Protein 8JSF (pdb70)

Radius of gyration: 21.88 Å; Cα contacts (8 Å, |Δi|>4): 1095; chains: 2; bounding box: 60×58×54 Å

Nearest PDB structures (foldseek):
  8jsf-assembly1_A  TM=1.004E+00  e=2.361E-53  Elizabethkingia anophelis
  8jsf-assembly1_B  TM=9.961E-01  e=5.898E-49  Elizabethkingia anophelis
  1wc1-assembly2_B  TM=8.364E-01  e=3.064E-11  Limnospira platensis
  1wc6-assembly2_B-2  TM=8.254E-01  e=4.984E-09  Limnospira platensis
  8hbe-assembly1_A  TM=7.198E-01  e=7.545E-10  Homo sapiens

InterPro domains:
  IPR029787 Nucleotide cyclase [G3DSA:3.30.70.1230] (92-293)
  IPR029787 Nucleotide cyclase [SSF55073] (91-258)

Structure (mmCIF, N/CA/C/O backbone):
data_8JSF
#
_entry.id   8JSF
#
_cell.length_a   164.483
_cell.length_b   164.483
_cell.length_c   164.483
_cell.angle_alpha   90.00
_cell.angle_beta   90.00
_cell.angle_gamma   90.00
#
_symmetry.space_group_name_H-M   'I 2 3'
#
loop_
_entity.id
_entity.type
_entity.pdbx_description
1 polymer 'cytidylate cyclase'
2 water water
#
loop_
_atom_site.group_PDB
_atom_site.id
_atom_site.type_symbol
_atom_site.label_atom_id
_atom_site.label_alt_id
_atom_site.label_comp_id
_atom_site.label_asym_id
_atom_site.label_entity_id
_atom_site.label_seq_id
_atom_site.pdbx_PDB_ins_code
_atom_site.Cartn_x
_atom_site.Cartn_y
_atom_site.Cartn_z
_atom_site.occupancy
_atom_site.B_iso_or_equiv
_atom_site.auth_seq_id
_atom_site.auth_comp_id
_atom_site.auth_asym_id
_atom_site.auth_atom_i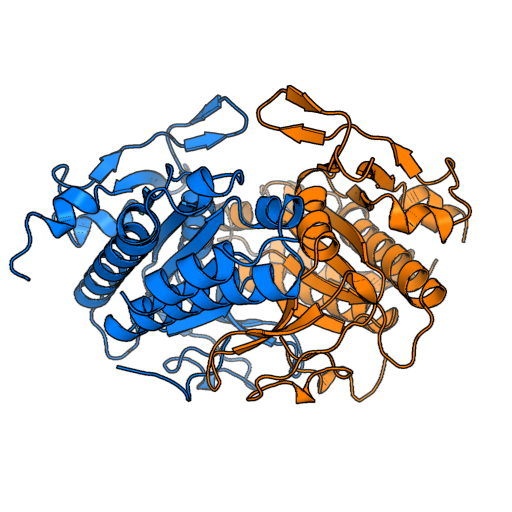d
_atom_site.pdbx_PDB_model_num
ATOM 1 N N . LYS A 1 8 ? 104.520 57.183 31.327 1.00 81.77 7 LYS A N 1
ATOM 2 C CA . LYS A 1 8 ? 104.876 55.819 31.698 1.00 82.40 7 LYS A CA 1
ATOM 3 C C . LYS A 1 8 ? 105.426 55.074 30.485 1.00 76.16 7 LYS A C 1
ATOM 4 O O . LYS A 1 8 ? 106.319 54.233 30.613 1.00 69.03 7 LYS A O 1
ATOM 10 N N . ASN A 1 9 ? 104.882 55.388 29.306 1.00 77.46 8 ASN A N 1
ATOM 11 C CA . ASN A 1 9 ? 105.302 5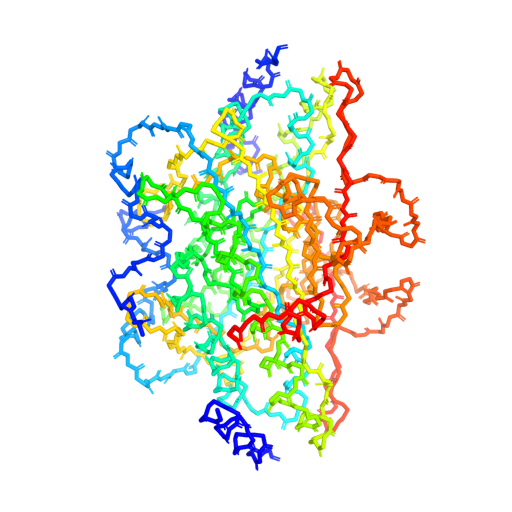4.700 28.088 1.00 75.93 8 ASN A CA 1
ATOM 12 C C . ASN A 1 9 ? 106.773 54.960 27.786 1.00 67.70 8 ASN A C 1
ATOM 13 O O . ASN A 1 9 ? 107.524 54.032 27.461 1.00 63.48 8 ASN A O 1
ATOM 18 N N . TYR A 1 10 ? 107.208 56.217 27.899 1.00 61.46 9 TYR A N 1
ATOM 19 C CA . TYR A 1 10 ? 108.622 56.515 27.699 1.00 60.67 9 TYR A CA 1
ATOM 20 C C . TYR A 1 10 ? 109.488 55.832 28.750 1.00 58.50 9 TYR A C 1
ATOM 21 O O . TYR A 1 10 ? 110.542 55.267 28.428 1.00 52.46 9 TYR A O 1
ATOM 30 N N . ALA A 1 11 ? 109.056 55.867 30.014 1.00 63.62 10 ALA A N 1
ATOM 31 C CA . ALA A 1 11 ? 109.817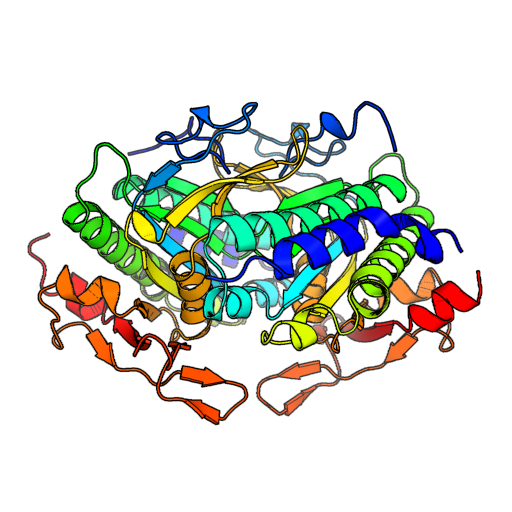 55.218 31.078 1.00 59.37 10 ALA A CA 1
ATOM 32 C C . ALA A 1 11 ? 109.889 53.712 30.867 1.00 61.62 10 ALA A C 1
ATOM 33 O O . ALA A 1 11 ? 110.941 53.097 31.086 1.00 56.56 10 ALA A O 1
ATOM 35 N N . ASP A 1 12 ? 108.777 53.100 30.449 1.00 63.17 11 ASP A N 1
ATOM 36 C CA . ASP A 1 12 ? 108.778 51.668 30.167 1.00 64.59 11 ASP A CA 1
ATOM 37 C C . ASP A 1 12 ? 109.722 51.336 29.021 1.00 60.76 11 ASP A C 1
ATOM 38 O O . ASP A 1 12 ? 110.487 50.363 29.096 1.00 66.77 11 ASP A O 1
ATOM 43 N N . ASP A 1 13 ? 109.670 52.127 27.945 1.00 57.39 12 ASP A N 1
ATOM 44 C CA . ASP A 1 13 ? 110.609 51.934 26.847 1.00 60.44 12 ASP A CA 1
ATOM 45 C C . ASP A 1 13 ? 112.046 52.009 27.343 1.00 54.97 12 ASP A C 1
ATOM 46 O O . ASP A 1 13 ? 112.879 51.172 26.981 1.00 54.73 12 ASP A O 1
ATOM 51 N N . ILE A 1 14 ? 112.346 52.994 28.194 1.00 50.58 13 ILE A N 1
ATOM 52 C CA . ILE A 1 14 ? 113.718 53.183 28.655 1.00 52.59 13 ILE A CA 1
ATOM 53 C C . ILE A 1 14 ? 114.163 52.016 29.530 1.00 53.73 13 ILE A C 1
ATOM 54 O O . ILE A 1 14 ? 115.295 51.535 29.412 1.00 50.80 13 ILE A O 1
ATOM 59 N N . ALA A 1 15 ? 113.284 51.531 30.411 1.00 55.36 14 ALA A N 1
ATOM 60 C CA . ALA A 1 15 ? 113.618 50.357 31.217 1.00 54.50 14 ALA A CA 1
ATOM 61 C C . ALA A 1 15 ? 113.910 49.148 30.333 1.00 57.37 14 ALA A C 1
ATOM 62 O O . ALA A 1 15 ? 114.914 48.440 30.525 1.00 59.17 14 ALA A O 1
ATOM 64 N N . HIS A 1 16 ? 113.043 48.903 29.346 1.00 51.70 15 HIS A N 1
ATOM 65 C CA . HIS A 1 16 ? 113.277 47.798 28.423 1.00 64.67 15 HIS A CA 1
ATOM 66 C C . HIS A 1 16 ? 114.614 47.948 27.703 1.00 65.70 15 HIS A C 1
ATOM 67 O O . HIS A 1 16 ? 115.370 46.976 27.578 1.00 65.25 15 HIS A O 1
ATOM 74 N N . TYR A 1 17 ? 114.921 49.156 27.219 1.00 62.01 16 TYR A N 1
ATOM 75 C CA . TYR A 1 17 ? 116.192 49.379 26.534 1.00 61.27 16 TYR A CA 1
ATOM 76 C C . TYR A 1 17 ? 117.364 49.128 27.472 1.00 60.79 16 TYR A C 1
ATOM 77 O O . TYR A 1 17 ? 118.373 48.534 27.074 1.00 61.92 16 TYR A O 1
ATOM 86 N N . LEU A 1 18 ? 117.245 49.569 28.726 1.00 55.95 17 LEU A N 1
ATOM 87 C CA . LEU A 1 18 ? 118.306 49.361 29.700 1.00 62.98 17 LEU A CA 1
ATOM 88 C C . LEU A 1 18 ? 118.500 47.888 30.019 1.00 73.41 17 LEU A C 1
ATOM 89 O O . LEU A 1 18 ? 119.573 47.505 30.500 1.00 69.85 17 LEU A O 1
ATOM 94 N N . LYS A 1 19 ? 117.495 47.054 29.756 1.00 71.64 18 LYS A N 1
ATOM 95 C CA . LYS A 1 19 ? 117.697 45.612 29.853 1.00 77.64 18 LYS A CA 1
ATOM 96 C C . LYS A 1 19 ? 118.483 45.032 28.677 1.00 85.56 18 LYS A C 1
ATOM 97 O O . LYS A 1 19 ? 118.754 43.826 28.674 1.00 88.79 18 LYS A O 1
ATOM 103 N N . GLN A 1 20 ? 118.853 45.841 27.686 1.00 91.48 19 GLN A N 1
ATOM 104 C CA . GLN A 1 20 ? 119.513 45.342 26.476 1.00 89.19 19 GLN A CA 1
ATOM 105 C C . GLN A 1 20 ? 121.009 45.662 26.497 1.00 93.97 19 GLN A C 1
ATOM 106 O O . GLN A 1 20 ? 121.543 46.330 25.614 1.00 103.29 19 GLN A O 1
ATOM 112 N N . GLY A 1 21 ? 121.691 45.170 27.526 1.00 74.05 20 GLY A N 1
ATOM 113 C CA . GLY A 1 21 ? 123.114 45.407 27.657 1.00 69.05 20 GLY A CA 1
ATOM 114 C C . GLY A 1 21 ? 123.939 44.595 26.673 1.00 70.02 20 GLY A C 1
ATOM 115 O O . GLY A 1 21 ? 123.468 43.654 26.033 1.00 79.51 20 GLY A O 1
ATOM 116 N N . LYS A 1 22 ? 125.206 44.987 26.546 1.00 64.64 21 LYS A N 1
ATOM 117 C CA . LYS A 1 22 ? 126.137 44.314 25.637 1.00 76.28 21 LYS A CA 1
ATOM 118 C C . LYS A 1 22 ? 126.374 42.866 26.058 1.00 81.76 21 LYS A C 1
ATOM 119 O O . LYS A 1 22 ? 126.865 42.599 27.156 1.00 76.23 21 LYS A O 1
ATOM 125 N N . ILE A 1 70 ? 98.998 66.968 22.446 1.00 80.33 69 ILE A N 1
ATOM 126 C CA . ILE A 1 70 ? 99.210 68.157 21.628 1.00 97.86 69 ILE A CA 1
ATOM 127 C C . ILE A 1 70 ? 100.557 68.079 20.913 1.00 90.14 69 ILE A C 1
ATOM 128 O O . ILE A 1 70 ? 101.602 68.329 21.514 1.00 84.03 69 ILE A O 1
ATOM 133 N N . THR A 1 71 ? 100.526 67.717 19.634 1.00 66.65 70 THR A N 1
ATOM 134 C CA . THR A 1 71 ? 101.720 67.572 18.817 1.00 57.62 70 THR A CA 1
ATOM 135 C C . THR A 1 71 ? 101.866 68.748 17.856 1.00 57.25 70 THR A C 1
ATOM 136 O O . THR A 1 71 ? 100.889 69.397 17.475 1.00 57.68 70 THR A O 1
ATOM 140 N N . LYS A 1 72 ? 103.114 69.004 17.454 1.00 49.75 71 LYS A N 1
ATOM 141 C CA . LYS A 1 72 ? 103.450 70.039 16.476 1.00 41.28 71 LYS A CA 1
ATOM 142 C C . LYS A 1 72 ? 104.404 69.448 15.429 1.00 41.94 71 LYS A C 1
ATOM 143 O O . LYS A 1 72 ? 105.518 69.930 15.228 1.00 38.88 71 LYS A O 1
ATOM 149 N N . TYR A 1 73 ? 103.942 68.414 14.718 1.00 40.88 72 TYR A N 1
ATOM 150 C CA . TYR A 1 73 ? 104.813 67.685 13.796 1.00 40.23 72 TY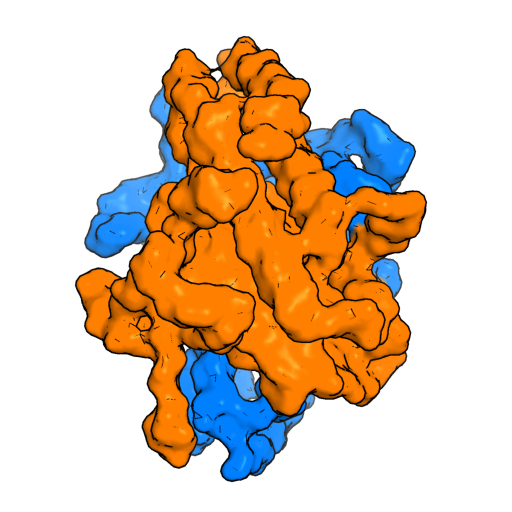R A CA 1
ATOM 151 C C . TYR A 1 73 ? 105.283 68.506 12.599 1.00 41.02 72 TYR A C 1
ATOM 152 O O . TYR A 1 73 ? 106.246 68.102 11.940 1.00 39.07 72 TYR A O 1
ATOM 161 N N . GLU A 1 74 ? 104.666 69.649 12.310 1.00 37.40 73 GLU A N 1
ATOM 162 C CA . GLU A 1 74 ? 105.046 70.423 11.136 1.00 38.33 73 GLU A CA 1
ATOM 163 C C . GLU A 1 74 ? 105.941 71.612 11.454 1.00 39.44 73 GLU A C 1
ATOM 164 O O . GLU A 1 74 ? 106.344 72.326 10.530 1.00 35.83 73 GLU A O 1
ATOM 170 N N . GLU A 1 75 ? 106.259 71.854 12.724 1.00 35.02 74 GLU A N 1
ATOM 171 C CA . GLU A 1 75 ? 107.142 72.961 13.074 1.00 35.80 74 GLU A CA 1
ATOM 172 C C . GLU A 1 75 ? 108.592 72.533 12.874 1.00 33.58 74 GLU A C 1
ATOM 173 O O . GLU A 1 75 ? 109.114 71.692 13.613 1.00 26.77 74 GLU A O 1
ATOM 179 N N . LYS A 1 76 ? 109.240 73.126 11.877 1.00 33.93 75 LYS A N 1
ATOM 180 C CA . LYS A 1 76 ? 110.649 72.891 11.626 1.00 30.12 75 LYS A CA 1
ATOM 181 C C . LYS A 1 76 ? 111.500 73.540 12.714 1.00 31.64 75 LYS A C 1
ATOM 182 O O . LYS A 1 76 ? 111.045 74.405 13.469 1.00 30.18 75 LYS A O 1
ATOM 188 N N . LEU A 1 77 ? 112.757 73.115 12.779 1.00 25.68 76 LEU A N 1
ATOM 189 C CA . LEU A 1 77 ? 113.731 73.718 13.672 1.00 27.05 76 LEU A CA 1
ATOM 190 C C . LEU A 1 77 ? 114.244 75.031 13.088 1.00 25.45 76 LEU A C 1
ATOM 191 O O . LEU A 1 77 ? 114.126 75.294 11.887 1.00 27.63 76 LEU A O 1
ATOM 196 N N . GLY A 1 78 ? 114.773 75.880 13.968 1.00 25.38 77 GLY A N 1
ATOM 197 C CA . GLY A 1 78 ? 115.375 77.133 13.537 1.00 21.75 77 GLY A CA 1
ATOM 198 C C . GLY A 1 78 ? 114.417 78.086 12.862 1.00 26.75 77 GLY A C 1
ATOM 199 O O . GLY A 1 78 ? 114.837 78.879 12.012 1.00 24.79 77 GLY A O 1
ATOM 200 N N . ALA A 1 79 ? 113.132 78.031 13.214 1.00 24.45 78 ALA A N 1
ATOM 201 C CA . ALA A 1 79 ? 112.140 78.824 12.501 1.00 29.11 78 ALA A CA 1
ATOM 202 C C . ALA A 1 79 ? 110.891 79.059 13.340 1.00 26.68 78 ALA A C 1
ATOM 203 O O . ALA A 1 79 ? 109.815 78.562 12.998 1.00 29.05 78 ALA A O 1
ATOM 205 N N . HIS A 1 80 ? 111.023 79.801 14.436 1.00 28.01 79 HIS A N 1
ATOM 206 C CA . HIS A 1 80 ? 109.873 80.152 15.256 1.00 31.36 79 HIS A CA 1
ATOM 207 C C . HIS A 1 80 ? 108.755 80.722 14.381 1.00 25.09 79 HIS A C 1
ATOM 208 O O . HIS A 1 80 ? 109.000 81.657 13.605 1.00 27.40 79 HIS A O 1
ATOM 215 N N . PRO A 1 81 ? 107.533 80.190 14.473 1.00 30.88 80 PRO A N 1
ATOM 216 C CA . PRO A 1 81 ? 106.468 80.611 13.540 1.00 34.36 80 PRO A CA 1
ATOM 217 C C . PRO A 1 81 ? 106.180 82.108 13.540 1.00 30.27 80 PRO A C 1
ATOM 218 O O . PRO A 1 81 ? 105.801 82.648 12.495 1.00 38.72 80 PRO A O 1
ATOM 222 N N . SER A 1 82 ? 106.347 82.802 14.670 1.00 33.37 81 SER A N 1
ATOM 223 C CA . SER A 1 82 ? 106.100 84.241 14.681 1.00 35.85 81 SER A CA 1
ATOM 224 C C . SER A 1 82 ? 107.133 85.014 13.874 1.00 33.94 81 SER A C 1
ATOM 225 O O . SER A 1 82 ? 106.891 86.175 13.535 1.00 36.84 81 SER A O 1
ATOM 228 N N . PHE A 1 83 ? 108.270 84.400 13.545 1.00 30.38 82 PHE A N 1
ATOM 229 C CA . PHE A 1 83 ? 109.363 85.124 12.916 1.00 31.68 82 PHE A CA 1
ATOM 230 C C . PHE A 1 83 ? 109.945 84.410 11.706 1.00 36.90 82 PHE A C 1
ATOM 231 O O . PHE A 1 83 ? 110.928 84.899 11.137 1.00 37.60 82 PHE A O 1
ATOM 239 N N . SER A 1 84 ? 109.368 83.276 11.293 1.00 37.17 83 SER A N 1
ATOM 240 C CA . SER A 1 84 ? 109.922 82.524 10.170 1.00 40.42 83 SER A CA 1
ATOM 241 C C . SER A 1 84 ? 109.931 83.355 8.896 1.00 42.48 83 SER A C 1
ATOM 242 O O . SER A 1 84 ? 110.752 83.114 8.004 1.00 45.44 83 SER A O 1
ATOM 245 N N . HIS A 1 85 ? 109.035 84.342 8.799 1.00 40.43 84 HIS A N 1
ATOM 246 C CA . HIS A 1 85 ? 108.981 85.216 7.632 1.00 40.49 84 HIS A CA 1
ATOM 247 C C . HIS A 1 85 ? 110.270 86.003 7.425 1.00 47.15 84 HIS A C 1
ATOM 248 O O . HIS A 1 85 ? 110.479 86.553 6.337 1.00 46.29 84 HIS A O 1
ATOM 255 N N . LEU A 1 86 ? 111.134 86.090 8.439 1.00 44.23 85 LEU A N 1
ATOM 256 C CA . LEU A 1 86 ? 112.367 86.845 8.271 1.00 43.62 85 LEU A CA 1
ATOM 257 C C . LEU A 1 86 ? 113.376 86.117 7.396 1.00 45.45 85 LEU A C 1
ATOM 258 O O . LEU A 1 86 ? 114.316 86.749 6.902 1.00 48.67 85 LEU A O 1
ATOM 263 N N . LYS A 1 87 ? 113.192 84.818 7.175 1.00 43.38 86 LYS A N 1
ATOM 264 C CA . LYS A 1 87 ? 114.106 84.064 6.330 1.00 47.11 86 LYS A CA 1
ATOM 265 C C . LYS A 1 87 ? 114.006 84.537 4.882 1.00 53.33 86 LYS A C 1
ATOM 266 O O . LYS A 1 87 ? 112.940 84.945 4.410 1.00 50.86 86 LYS A O 1
ATOM 272 N N . ASN A 1 88 ? 115.148 84.506 4.190 1.00 60.22 87 ASN A N 1
ATOM 273 C CA . ASN A 1 88 ? 115.301 84.961 2.809 1.00 59.65 87 ASN A CA 1
ATOM 274 C C . ASN A 1 88 ? 115.092 86.462 2.665 1.00 63.01 87 ASN A C 1
ATOM 275 O O . ASN A 1 88 ? 114.893 86.964 1.553 1.00 68.79 87 ASN A O 1
ATOM 280 N N . THR A 1 89 ? 115.113 87.190 3.778 1.00 56.04 88 THR A N 1
ATOM 281 C CA . THR A 1 89 ? 115.042 88.642 3.796 1.00 58.24 88 THR A CA 1
ATOM 282 C C . THR A 1 89 ? 116.176 89.160 4.668 1.00 55.77 88 THR A C 1
ATOM 283 O O . THR A 1 89 ? 116.853 88.398 5.363 1.00 49.41 88 THR A O 1
ATOM 287 N N . ASN A 1 90 ? 116.383 90.475 4.629 1.00 55.92 89 ASN A N 1
ATOM 288 C CA . ASN A 1 90 ? 117.347 91.133 5.501 1.00 55.99 89 ASN A CA 1
ATOM 289 C C . ASN A 1 90 ? 116.674 91.863 6.661 1.00 50.68 89 ASN A C 1
ATOM 290 O O . ASN A 1 90 ? 117.232 92.829 7.194 1.00 54.78 89 ASN A O 1
ATOM 295 N N . ASP A 1 91 ? 115.492 91.412 7.075 1.00 46.45 90 ASP A N 1
ATOM 296 C CA . ASP A 1 91 ? 114.710 92.096 8.095 1.00 43.50 90 ASP A CA 1
ATOM 297 C C . ASP A 1 91 ? 114.965 91.498 9.473 1.00 42.29 90 ASP A C 1
ATOM 298 O O . ASP A 1 91 ? 115.499 90.397 9.622 1.00 39.12 90 ASP A O 1
ATOM 303 N N . SER A 1 92 ? 114.540 92.243 10.489 1.00 33.53 91 SER A N 1
ATOM 304 C CA . SER A 1 92 ? 114.738 91.861 11.876 1.00 33.40 91 SER A CA 1
ATOM 305 C C . SER A 1 92 ? 113.687 92.567 12.719 1.00 38.65 91 SER A C 1
ATOM 306 O O . SER A 1 92 ? 113.170 93.617 12.331 1.00 41.26 91 SER A O 1
ATOM 309 N N . GLU A 1 93 ? 113.377 91.977 13.874 1.00 39.09 92 GLU A N 1
ATOM 310 C CA . GLU A 1 93 ? 112.318 92.472 14.743 1.00 39.32 92 GLU A CA 1
ATOM 311 C C . GLU A 1 93 ? 112.719 92.320 16.202 1.00 38.73 92 GLU A C 1
ATOM 312 O O . GLU A 1 93 ? 113.332 91.317 16.580 1.00 35.34 92 GLU A O 1
ATOM 318 N N . TYR A 1 94 ? 112.360 93.311 17.017 1.00 33.32 93 TYR A N 1
ATOM 319 C CA . TYR A 1 94 ? 112.529 93.232 18.461 1.00 34.80 93 TYR A CA 1
ATOM 320 C C . TYR A 1 94 ? 111.243 92.708 19.092 1.00 40.93 93 TYR A C 1
ATOM 321 O O . TYR A 1 94 ? 110.162 93.255 18.856 1.00 40.44 93 TYR A O 1
ATOM 330 N N . HIS A 1 95 ? 111.363 91.653 19.896 1.00 38.67 94 HIS A N 1
ATOM 331 C CA . HIS A 1 95 ? 110.189 91.008 20.471 1.00 40.21 94 HIS A CA 1
ATOM 332 C C . HIS A 1 95 ? 110.611 90.131 21.640 1.00 40.61 94 HIS A C 1
ATOM 333 O O . HIS A 1 95 ? 111.548 89.340 21.508 1.00 38.47 94 HIS A O 1
ATOM 340 N N . TYR A 1 96 ? 109.887 90.237 22.754 1.00 41.47 95 TYR A N 1
ATOM 341 C CA . TYR A 1 96 ? 110.206 89.481 23.959 1.00 41.81 95 TYR A CA 1
ATOM 342 C C . TYR A 1 96 ? 110.213 87.984 23.667 1.00 40.75 95 TYR A C 1
ATOM 343 O O . TYR A 1 96 ? 109.587 87.508 22.716 1.00 37.32 95 TYR A O 1
ATOM 352 N N . ILE A 1 97 ? 110.891 87.230 24.533 1.00 34.59 96 ILE A N 1
ATOM 353 C CA . ILE A 1 97 ? 110.799 85.774 24.487 1.00 33.08 96 ILE A CA 1
ATOM 354 C C . ILE A 1 97 ? 111.309 85.212 25.803 1.00 33.70 96 ILE A C 1
ATOM 355 O O . ILE A 1 97 ? 112.103 85.848 26.506 1.00 36.63 96 ILE A O 1
ATOM 360 N N . VAL A 1 98 ? 110.837 84.018 26.145 1.00 32.72 97 VAL A N 1
ATOM 361 C CA . VAL A 1 98 ? 111.413 83.213 27.210 1.00 35.88 97 VAL A CA 1
ATOM 362 C C . VAL A 1 98 ? 112.312 82.175 26.552 1.00 36.31 97 VAL A C 1
ATOM 363 O O . VAL A 1 98 ? 111.849 81.378 25.731 1.00 32.51 97 VAL A O 1
ATOM 367 N N . SER A 1 99 ? 113.590 82.181 26.909 1.00 31.43 98 SER A N 1
ATOM 368 C CA . SER A 1 99 ? 114.558 81.233 26.378 1.00 30.26 98 SER A CA 1
ATOM 369 C C . SER A 1 99 ? 114.810 80.141 27.407 1.00 32.08 98 SER A C 1
ATOM 370 O O . SER A 1 99 ? 115.052 80.436 28.586 1.00 34.31 98 SER A O 1
ATOM 373 N N . MET A 1 100 ? 114.744 78.884 26.963 1.00 31.22 99 MET A N 1
ATOM 374 C CA . MET A 1 100 ? 114.980 77.732 27.820 1.00 35.19 99 MET A CA 1
ATOM 375 C C . MET A 1 100 ? 116.016 76.827 27.172 1.00 33.88 99 MET A C 1
ATOM 376 O O . MET A 1 100 ? 115.859 76.421 26.016 1.00 34.34 99 MET A O 1
ATOM 381 N N . PHE A 1 101 ? 117.060 76.500 27.922 1.00 28.05 100 PHE A N 1
ATOM 382 C CA . PHE A 1 101 ? 118.063 75.533 27.499 1.00 31.49 100 PHE A CA 1
ATOM 383 C C . PHE A 1 101 ? 117.961 74.312 28.400 1.00 36.06 100 PHE A C 1
ATOM 384 O O . PHE A 1 101 ? 118.008 74.440 29.629 1.00 34.60 100 PHE A O 1
ATOM 392 N N . VAL A 1 102 ? 117.801 73.139 27.792 1.00 30.80 101 VAL A N 1
ATOM 393 C CA . VAL A 1 102 ? 117.689 71.871 28.502 1.00 35.52 101 VAL A CA 1
ATOM 394 C C . VAL A 1 102 ? 118.914 71.035 28.166 1.00 37.91 101 VAL A C 1
ATOM 395 O O . VAL A 1 102 ? 119.196 70.792 26.987 1.00 36.27 101 VAL A O 1
ATOM 399 N N . ASP A 1 103 ? 119.633 70.594 29.194 1.00 35.70 102 ASP A N 1
ATOM 400 C CA . ASP A 1 103 ? 120.827 69.774 29.049 1.00 39.41 102 ASP A CA 1
ATOM 401 C C . ASP A 1 103 ? 120.577 68.434 29.726 1.00 39.92 102 ASP A C 1
ATOM 402 O O . ASP A 1 103 ? 120.091 68.392 30.863 1.00 43.31 102 ASP A O 1
ATOM 407 N N . VAL A 1 104 ? 120.922 67.352 29.035 1.00 38.38 103 VAL A N 1
ATOM 408 C CA . VAL A 1 104 ? 120.840 65.998 29.572 1.00 40.69 103 VAL A CA 1
ATOM 409 C C . VAL A 1 104 ? 122.256 65.544 29.898 1.00 45.67 103 VAL A C 1
ATOM 410 O O . VAL A 1 104 ? 123.094 65.402 29.000 1.00 47.51 103 VAL A O 1
ATOM 414 N N . ARG A 1 105 ? 122.519 65.316 31.183 1.00 42.10 104 ARG A N 1
ATOM 415 C CA . ARG A 1 105 ? 123.841 65.015 31.702 1.00 42.56 104 ARG A CA 1
ATOM 416 C C . ARG A 1 105 ? 123.978 63.528 32.005 1.00 41.34 104 ARG A C 1
ATOM 417 O O . ARG A 1 105 ? 123.024 62.883 32.469 1.00 40.61 104 ARG A O 1
ATOM 425 N N . ASN A 1 106 ? 125.185 63.008 31.742 1.00 38.55 105 ASN A N 1
ATOM 426 C CA . ASN A 1 106 ? 125.688 61.649 31.999 1.00 41.87 105 ASN A CA 1
ATOM 427 C C . ASN A 1 106 ? 125.291 60.622 30.947 1.00 38.85 105 ASN A C 1
ATOM 428 O O . ASN A 1 106 ? 125.532 59.429 31.163 1.00 37.54 105 ASN A O 1
ATOM 433 N N . SER A 1 107 ? 124.725 61.030 29.811 1.00 33.10 106 SER A N 1
ATOM 434 C CA . SER A 1 107 ? 124.324 60.039 28.818 1.00 39.98 106 SER A CA 1
ATOM 435 C C . SER A 1 107 ? 125.529 59.387 28.150 1.00 39.51 106 SER A C 1
ATOM 436 O O . SER A 1 107 ? 125.433 58.242 27.692 1.00 39.03 106 SER A O 1
ATOM 439 N N . THR A 1 108 ? 126.667 60.087 28.091 1.00 34.38 107 THR A N 1
ATOM 440 C CA . THR A 1 108 ? 127.865 59.496 27.498 1.00 35.08 107 THR A CA 1
ATOM 441 C C . THR A 1 108 ? 128.334 58.273 28.278 1.00 30.15 107 THR A C 1
ATOM 442 O O . THR A 1 108 ? 128.875 57.324 27.689 1.00 37.07 107 THR A O 1
ATOM 446 N N . GLY A 1 109 ? 128.108 58.254 29.592 1.00 32.52 108 GLY A N 1
ATOM 447 C CA . GLY A 1 109 ? 128.437 57.068 30.366 1.00 29.21 108 GLY A CA 1
ATOM 448 C C . GLY A 1 109 ? 127.707 55.828 29.897 1.00 39.04 108 GLY A C 1
ATOM 449 O O . GLY A 1 109 ? 128.181 54.707 30.132 1.00 33.52 108 GLY A O 1
ATOM 450 N N . LEU A 1 110 ? 126.580 56.005 29.197 1.00 37.14 109 LEU A N 1
ATOM 451 C CA . LEU A 1 110 ? 125.852 54.858 28.669 1.00 37.72 109 LEU A CA 1
ATOM 452 C C . LEU A 1 110 ? 126.724 54.007 27.763 1.00 34.18 109 LEU A C 1
ATOM 453 O O . LEU A 1 110 ? 126.502 52.797 27.653 1.00 32.76 109 LEU A O 1
ATOM 458 N N . PHE A 1 111 ? 127.733 54.605 27.123 1.00 32.71 110 PHE A N 1
ATOM 459 C CA . PHE A 1 111 ? 128.548 53.807 26.217 1.00 31.43 110 PHE A CA 1
ATOM 460 C C . PHE A 1 111 ? 129.403 52.776 26.940 1.00 36.69 110 PHE A C 1
ATOM 461 O O . PHE A 1 111 ? 129.920 51.865 26.285 1.00 36.77 110 PHE A O 1
ATOM 469 N N . LYS A 1 112 ? 129.562 52.883 28.264 1.00 34.25 111 LYS A N 1
ATOM 470 C CA . LYS A 1 112 ? 130.385 51.900 28.962 1.00 41.59 111 LYS A CA 1
ATOM 471 C C . LYS A 1 112 ? 129.706 50.537 29.015 1.00 48.65 111 LYS A C 1
ATOM 472 O O . LYS A 1 112 ? 130.389 49.507 29.024 1.00 48.60 111 LYS A O 1
ATOM 478 N N . LYS A 1 113 ? 128.373 50.505 29.011 1.00 43.27 112 LYS A N 1
ATOM 479 C CA . LYS A 1 113 ? 127.635 49.259 29.128 1.00 41.11 112 LYS A CA 1
ATOM 480 C C . LYS A 1 113 ? 126.684 48.973 27.973 1.00 50.65 112 LYS A C 1
ATOM 481 O O . LYS A 1 113 ? 126.118 47.874 27.930 1.00 55.93 112 LYS A O 1
ATOM 487 N N . PHE A 1 114 ? 126.480 49.907 27.044 1.00 47.08 113 PHE A N 1
ATOM 488 C CA . PHE A 1 114 ? 125.475 49.731 26.006 1.00 40.20 113 PHE A CA 1
ATOM 489 C C . PHE A 1 114 ? 126.049 50.046 24.633 1.00 43.47 113 PHE A C 1
ATOM 490 O O . PHE A 1 114 ? 126.916 50.912 24.477 1.00 40.97 113 PHE A O 1
ATOM 498 N N . ASP A 1 115 ? 125.529 49.343 23.635 1.00 44.02 114 ASP A N 1
ATOM 499 C CA . ASP A 1 115 ? 125.912 49.547 22.253 1.00 44.69 114 ASP A CA 1
ATOM 500 C C . ASP A 1 115 ? 125.225 50.787 21.690 1.00 39.49 114 ASP A C 1
ATOM 501 O O . ASP A 1 115 ? 124.188 51.220 22.201 1.00 38.68 114 ASP A O 1
ATOM 506 N N . PRO A 1 116 ? 125.797 51.383 20.638 1.00 36.44 115 PRO A N 1
ATOM 507 C CA . PRO A 1 116 ? 125.222 52.624 20.086 1.00 37.07 115 PRO A CA 1
ATOM 508 C C . PRO A 1 116 ? 123.721 52.595 19.831 1.00 35.77 115 PRO A C 1
ATOM 509 O O . PRO A 1 116 ? 123.064 53.608 20.079 1.00 31.11 115 PRO A O 1
ATOM 513 N N . ASP A 1 117 ? 123.151 51.483 19.355 1.00 34.86 116 ASP A N 1
ATOM 514 C CA . ASP A 1 117 ? 121.718 51.480 19.056 1.00 34.20 116 ASP A CA 1
ATOM 515 C C . ASP A 1 117 ? 120.878 51.610 20.324 1.00 33.17 116 ASP A C 1
ATOM 516 O O . ASP A 1 117 ? 119.866 52.323 20.338 1.00 37.15 116 ASP A O 1
ATOM 521 N N . VAL A 1 118 ? 121.302 50.968 21.411 1.00 33.93 117 VAL A N 1
ATOM 522 C CA . VAL A 1 118 ? 120.560 51.081 22.662 1.00 35.27 117 VAL A CA 1
ATOM 523 C C . VAL A 1 118 ? 120.706 52.482 23.240 1.00 33.49 117 VAL A C 1
ATOM 524 O O . VAL A 1 118 ? 119.740 53.060 23.759 1.00 33.93 117 VAL A O 1
ATOM 528 N N . VAL A 1 119 ? 121.914 53.050 23.160 1.00 34.20 118 VAL A N 1
ATOM 529 C CA . VAL A 1 119 ? 122.128 54.423 23.615 1.00 31.63 118 VAL A CA 1
ATOM 530 C C . VAL A 1 119 ? 121.247 55.381 22.829 1.00 33.09 118 VAL A C 1
ATOM 531 O O . VAL A 1 119 ? 120.630 56.293 23.396 1.00 31.45 118 VAL A O 1
ATOM 535 N N . ALA A 1 120 ? 121.176 55.186 21.510 1.00 30.84 119 ALA A N 1
ATOM 536 C CA . ALA A 1 120 ? 120.315 56.013 20.674 1.00 31.98 119 ALA A CA 1
ATOM 537 C C . ALA A 1 120 ? 118.863 55.892 21.104 1.00 35.33 119 ALA A C 1
ATOM 538 O O . ALA A 1 120 ? 118.169 56.899 21.255 1.00 33.67 119 ALA A O 1
ATOM 540 N N . ASN A 1 121 ? 118.389 54.664 21.338 1.00 31.72 120 ASN A N 1
ATOM 541 C CA . ASN A 1 121 ? 116.994 54.499 21.741 1.00 37.99 120 ASN A CA 1
ATOM 542 C C . ASN A 1 121 ? 116.711 55.196 23.066 1.00 36.89 120 ASN A C 1
ATOM 543 O O . ASN A 1 121 ? 115.714 55.919 23.191 1.00 38.11 120 ASN A O 1
ATOM 548 N N . ILE A 1 122 ? 117.601 55.038 24.049 1.00 37.05 121 ILE A N 1
ATOM 549 C CA . ILE A 1 122 ? 117.393 55.673 25.352 1.00 37.26 121 ILE A CA 1
ATOM 550 C C . ILE A 1 122 ? 117.385 57.194 25.219 1.00 37.09 121 ILE A C 1
ATOM 551 O O . ILE A 1 122 ? 116.469 57.880 25.702 1.00 37.19 121 ILE A O 1
ATOM 556 N N . CYS A 1 123 ? 118.410 57.747 24.565 1.00 34.30 122 CYS A N 1
ATOM 557 C CA . CYS A 1 123 ? 118.549 59.197 24.514 1.00 35.83 122 CYS A CA 1
ATOM 558 C C . CYS A 1 123 ? 117.455 59.833 23.671 1.00 35.34 122 CYS A C 1
ATOM 559 O O . CYS A 1 123 ? 116.898 60.871 24.047 1.00 36.59 122 CYS A O 1
ATOM 562 N N . ARG A 1 124 ? 117.120 59.227 22.535 1.00 34.62 123 ARG A N 1
ATOM 563 C CA . ARG A 1 124 ? 116.056 59.784 21.719 1.00 42.04 123 ARG A CA 1
ATOM 564 C C . ARG A 1 124 ? 114.696 59.612 22.389 1.00 36.01 123 ARG A C 1
ATOM 565 O O . ARG A 1 124 ? 113.809 60.444 22.182 1.00 34.83 123 ARG A O 1
ATOM 573 N N . THR A 1 125 ? 114.522 58.595 23.243 1.00 35.44 124 THR A N 1
ATOM 574 C CA . THR A 1 125 ? 113.281 58.504 24.007 1.00 37.23 124 THR A CA 1
ATOM 575 C C . THR A 1 125 ? 113.177 59.638 25.022 1.00 36.32 124 THR A C 1
ATOM 576 O O . THR A 1 125 ? 112.130 60.289 25.143 1.00 39.45 124 THR A O 1
ATOM 580 N N . ILE A 1 126 ? 114.257 59.888 25.765 1.00 36.25 125 ILE A N 1
ATOM 581 C CA . ILE A 1 126 ? 114.256 61.021 26.692 1.00 36.98 125 ILE A CA 1
ATOM 582 C C . ILE A 1 126 ? 113.981 62.320 25.944 1.00 35.83 125 ILE A C 1
ATOM 583 O O . ILE A 1 126 ? 113.205 63.174 26.401 1.00 37.76 125 ILE A O 1
ATOM 588 N N . GLN A 1 127 ? 114.602 62.483 24.776 1.00 33.50 126 GLN A N 1
ATOM 589 C CA . GLN A 1 127 ? 114.415 63.707 24.009 1.00 35.65 126 GLN A CA 1
ATOM 590 C C . GLN A 1 127 ? 112.980 63.839 23.511 1.00 32.46 126 GLN A C 1
ATOM 591 O O . GLN A 1 127 ? 112.425 64.941 23.506 1.00 32.68 126 GLN A O 1
ATOM 597 N N . LEU A 1 128 ? 112.362 62.735 23.081 1.00 35.82 127 LEU A N 1
ATOM 598 C CA . LEU A 1 128 ? 110.960 62.790 22.674 1.00 39.45 127 LEU A CA 1
ATOM 599 C C . LEU A 1 128 ? 110.070 63.185 23.845 1.00 39.41 127 LEU A C 1
ATOM 600 O O . LEU A 1 128 ? 109.126 63.969 23.684 1.00 36.72 127 LEU A O 1
ATOM 605 N N . ALA A 1 129 ? 110.337 62.626 25.027 1.00 40.22 128 ALA A N 1
ATOM 606 C CA . ALA A 1 129 ? 109.574 63.019 26.206 1.00 39.68 128 ALA A CA 1
ATOM 607 C C . ALA A 1 129 ? 109.694 64.517 26.448 1.00 37.51 128 ALA A C 1
ATOM 608 O O . ALA A 1 129 ? 108.694 65.198 26.721 1.00 35.95 128 ALA A O 1
ATOM 610 N N . THR A 1 130 ? 110.906 65.055 26.287 1.00 35.70 129 THR A N 1
ATOM 611 C CA . THR A 1 130 ? 111.130 66.482 26.501 1.00 37.02 129 THR A CA 1
ATOM 612 C C . THR A 1 130 ? 110.404 67.324 25.455 1.00 36.90 129 THR A C 1
ATOM 613 O O . THR A 1 130 ? 109.786 68.347 25.783 1.00 35.81 129 THR A O 1
ATOM 617 N N . ILE A 1 131 ? 110.470 66.900 24.192 1.00 35.24 130 ILE A N 1
ATOM 618 C CA . ILE A 1 131 ? 109.809 67.619 23.105 1.00 38.89 130 ILE A CA 1
ATOM 619 C C . ILE A 1 131 ? 108.302 67.656 23.328 1.00 38.94 130 ILE A C 1
ATOM 620 O O . ILE A 1 131 ? 107.653 68.698 23.165 1.00 32.62 130 ILE A O 1
ATOM 625 N N . HIS A 1 132 ? 107.720 66.513 23.689 1.00 35.30 131 HIS A N 1
ATOM 626 C CA . HIS A 1 132 ? 106.280 66.470 23.908 1.00 37.74 131 HIS A CA 1
ATOM 627 C C . HIS A 1 132 ? 105.877 67.294 25.124 1.00 41.12 131 HIS A C 1
ATOM 628 O O . HIS A 1 132 ? 104.827 67.947 25.112 1.00 35.59 131 HIS A O 1
ATOM 635 N N . THR A 1 133 ? 106.696 67.286 26.181 1.00 37.78 132 THR A N 1
ATOM 636 C CA . THR A 1 133 ? 106.423 68.163 27.315 1.00 36.03 132 THR A CA 1
ATOM 637 C C . THR A 1 133 ? 106.386 69.620 26.874 1.00 40.75 132 THR A C 1
ATOM 638 O O . THR A 1 133 ? 105.454 70.360 27.211 1.00 41.01 132 THR A O 1
ATOM 642 N N . CYS A 1 134 ? 107.393 70.047 26.101 1.00 40.67 133 CYS A N 1
ATOM 643 C CA . CYS A 1 134 ? 107.434 71.434 25.640 1.00 33.83 133 CYS A CA 1
ATOM 644 C C . CYS A 1 134 ? 106.227 71.764 24.772 1.00 40.89 133 CYS A C 1
ATOM 645 O O . CYS A 1 134 ? 105.621 72.833 24.917 1.00 41.35 133 CYS A O 1
ATOM 648 N N . TRP A 1 135 ? 105.866 70.855 23.864 1.00 38.31 134 TRP A N 1
ATOM 649 C CA . TRP A 1 135 ? 104.706 71.066 23.002 1.00 41.66 134 TRP A CA 1
ATOM 650 C C . TRP A 1 135 ? 103.427 71.198 23.815 1.00 44.44 134 TRP A C 1
ATOM 651 O O . TRP A 1 135 ? 102.567 72.030 23.504 1.00 43.47 134 TRP A O 1
ATOM 662 N N . TYR A 1 136 ? 103.281 70.375 24.855 1.00 43.08 135 TYR A N 1
ATOM 663 C CA . TYR A 1 136 ? 102.084 70.425 25.685 1.00 50.70 135 TYR A CA 1
ATOM 664 C C . TYR A 1 136 ? 101.858 71.826 26.239 1.00 55.13 135 TYR A C 1
ATOM 665 O O . TYR A 1 136 ? 100.715 72.286 26.342 1.00 52.70 135 TYR A O 1
ATOM 674 N N . PHE A 1 137 ? 102.936 72.520 26.602 1.00 45.07 136 PHE A N 1
ATOM 675 C CA . PHE A 1 137 ? 102.856 73.871 27.140 1.00 42.38 136 PHE A CA 1
ATOM 676 C C . PHE A 1 137 ? 103.194 74.939 26.107 1.00 48.05 136 PHE A C 1
ATOM 677 O O . PHE A 1 137 ? 103.720 75.998 26.463 1.00 47.80 136 PHE A O 1
ATOM 685 N N . ASP A 1 138 ? 102.895 74.678 24.832 1.00 41.77 137 ASP A N 1
ATOM 686 C CA . ASP A 1 138 ? 102.987 75.676 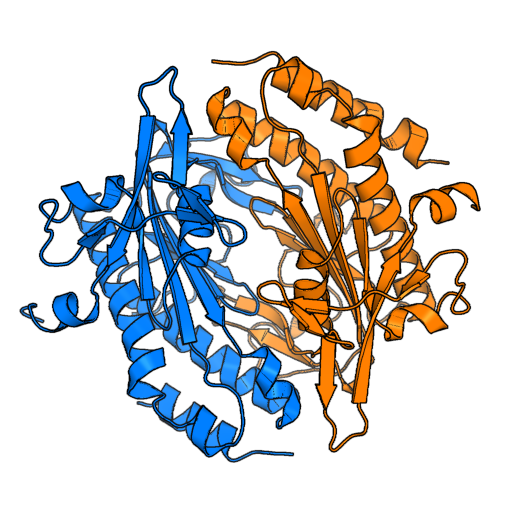23.762 1.00 45.47 137 ASP A CA 1
ATOM 687 C C . ASP A 1 138 ? 104.400 76.221 23.585 1.00 42.21 137 ASP A C 1
ATOM 688 O O . ASP A 1 138 ? 104.585 77.388 23.232 1.00 40.42 137 ASP A O 1
ATOM 693 N N . GLY A 1 139 ? 105.409 75.388 23.807 1.00 37.18 138 GLY A N 1
ATOM 694 C CA . GLY A 1 139 ? 106.774 75.776 23.523 1.00 36.41 138 GLY A CA 1
ATOM 695 C C . GLY A 1 139 ? 107.143 75.464 22.085 1.00 37.44 138 GLY A C 1
ATOM 696 O O . GLY A 1 139 ? 106.665 74.496 21.499 1.00 41.11 138 GLY A O 1
ATOM 697 N N . TYR A 1 140 ? 107.995 76.308 21.510 1.00 36.20 139 TYR A N 1
ATOM 698 C CA . TYR A 1 140 ? 108.549 76.064 20.187 1.00 31.40 139 TYR A CA 1
ATOM 699 C C . TYR A 1 140 ? 109.954 75.497 20.342 1.00 34.44 139 TYR A C 1
ATOM 700 O O . TYR A 1 140 ? 110.837 76.160 20.900 1.00 30.69 139 TYR A O 1
ATOM 709 N N . VAL A 1 141 ? 110.164 74.284 19.835 1.00 29.29 140 VAL A N 1
ATOM 710 C CA . VAL A 1 141 ? 111.478 73.647 19.869 1.00 27.16 140 VAL A CA 1
ATOM 711 C C . VAL A 1 141 ? 112.319 74.239 18.742 1.00 29.88 140 VAL A C 1
ATOM 712 O O . VAL A 1 141 ? 112.060 73.993 17.562 1.00 25.51 140 VAL A O 1
ATOM 716 N N . HIS A 1 142 ? 113.325 75.029 19.106 1.00 23.62 141 HIS A N 1
ATOM 717 C CA . HIS A 1 142 ? 114.145 75.750 18.146 1.00 25.03 141 HIS A CA 1
ATOM 718 C C . HIS A 1 142 ? 115.314 74.915 17.638 1.00 25.77 141 HIS A C 1
ATOM 719 O O . HIS A 1 142 ? 115.653 74.976 16.450 1.00 21.37 141 HIS A O 1
ATOM 726 N N . ARG A 1 143 ? 115.928 74.120 18.511 1.00 21.97 142 ARG A N 1
ATOM 727 C CA . ARG A 1 143 ? 117.156 73.429 18.164 1.00 25.49 142 ARG A CA 1
ATOM 728 C C . ARG A 1 143 ? 117.248 72.132 18.954 1.00 29.48 142 ARG A C 1
ATOM 729 O O . ARG A 1 143 ? 116.895 72.089 20.135 1.00 27.71 142 ARG A O 1
ATOM 737 N N . LEU A 1 144 ? 117.738 71.085 18.301 1.00 22.66 143 LEU A N 1
ATOM 738 C CA . LEU A 1 144 ? 118.038 69.823 18.958 1.00 31.49 143 LEU A CA 1
ATOM 739 C C . LEU A 1 144 ? 119.546 69.726 19.153 1.00 32.27 143 LEU A C 1
ATOM 740 O O . LEU A 1 144 ? 120.306 69.795 18.182 1.00 36.13 143 LEU A O 1
ATOM 745 N N . GLN A 1 145 ? 119.974 69.597 20.402 1.00 35.10 144 GLN A N 1
ATOM 746 C CA . GLN A 1 145 ? 121.329 69.154 20.687 1.00 43.07 144 GLN A CA 1
ATOM 747 C C . GLN A 1 145 ? 121.368 67.630 20.747 1.00 48.87 144 GLN A C 1
ATOM 748 O O . GLN A 1 145 ? 120.339 66.950 20.768 1.00 49.72 144 GLN A O 1
ATOM 754 N N . GLY A 1 146 ? 122.578 67.085 20.793 1.00 46.46 145 GLY A N 1
ATOM 755 C CA . GLY A 1 146 ? 122.702 65.672 21.094 1.00 59.06 145 GLY A CA 1
ATOM 756 C C . GLY A 1 146 ? 122.245 65.368 22.506 1.00 72.57 145 GLY A C 1
ATOM 757 O O . GLY A 1 146 ? 121.566 64.367 22.752 1.00 76.10 145 GLY A O 1
ATOM 758 N N . ASP A 1 147 ? 122.590 66.243 23.445 1.00 77.11 146 ASP A N 1
ATOM 759 C CA . ASP A 1 147 ? 122.279 66.079 24.859 1.00 70.07 146 ASP A CA 1
ATOM 760 C C . ASP A 1 147 ? 121.354 67.176 25.385 1.00 77.46 146 ASP A C 1
ATOM 761 O O . ASP A 1 147 ? 121.502 67.625 26.523 1.00 73.65 146 ASP A O 1
ATOM 766 N N . GLY A 1 148 ? 120.400 67.632 24.582 1.00 57.70 147 GLY A N 1
ATOM 767 C CA . GLY A 1 148 ? 119.438 68.592 25.082 1.00 47.17 147 GLY A CA 1
ATOM 768 C C . GLY A 1 148 ? 118.686 69.305 23.975 1.00 40.50 147 GLY A C 1
ATOM 769 O O . GLY A 1 148 ? 118.735 68.922 22.808 1.00 36.05 147 GLY A O 1
ATOM 770 N N . LEU A 1 149 ? 117.968 70.348 24.392 1.00 38.78 148 LEU A N 1
ATOM 771 C CA . LEU A 1 149 ? 117.115 71.146 23.520 1.00 34.95 148 LEU A CA 1
ATOM 772 C C . LEU A 1 149 ? 117.291 72.628 23.807 1.00 34.16 148 LEU A C 1
ATOM 773 O O . LEU A 1 149 ? 117.674 73.036 24.907 1.00 30.04 148 LEU A O 1
ATOM 778 N N . MET A 1 150 ? 116.971 73.434 22.801 1.00 29.38 149 MET A N 1
ATOM 779 C CA . MET A 1 150 ? 116.777 74.866 22.963 1.00 25.49 149 MET A CA 1
ATOM 780 C C . MET A 1 150 ? 115.330 75.161 22.595 1.00 31.18 149 MET A C 1
ATOM 781 O O . MET A 1 150 ? 114.876 74.781 21.510 1.00 28.91 149 MET A O 1
ATOM 786 N N . VAL A 1 151 ? 114.603 75.804 23.509 1.00 26.05 150 VAL A N 1
ATOM 787 C CA . VAL A 1 151 ? 113.164 76.007 23.386 1.00 28.01 150 VAL A CA 1
ATOM 788 C C . VAL A 1 151 ? 112.839 77.475 23.627 1.00 30.11 150 VAL A C 1
ATOM 789 O O . VAL A 1 151 ? 113.403 78.108 24.525 1.00 33.74 150 VAL A O 1
ATOM 793 N N . TYR A 1 152 ? 111.935 78.020 22.820 1.00 30.89 151 TYR A N 1
ATOM 794 C CA . TYR A 1 152 ? 111.390 79.350 23.045 1.00 27.54 151 TYR A CA 1
ATOM 795 C C . TYR A 1 152 ? 109.966 79.230 23.566 1.00 33.01 151 TYR A C 1
ATOM 796 O O . TYR A 1 152 ? 109.211 78.347 23.149 1.00 35.57 151 TYR A O 1
ATOM 805 N N . PHE A 1 153 ? 109.612 80.095 24.506 1.00 36.39 152 PHE A N 1
ATOM 806 C CA . PHE A 1 153 ? 108.242 80.232 24.972 1.00 33.28 152 PHE A CA 1
ATOM 807 C C . PHE A 1 153 ? 107.794 81.669 24.754 1.00 35.83 152 PHE A C 1
ATOM 808 O O . PHE A 1 153 ? 108.544 82.618 25.013 1.00 35.60 152 PHE A O 1
ATOM 816 N N . GLY A 1 154 ? 106.579 81.823 24.262 1.00 36.96 153 GLY A N 1
ATOM 817 C CA . GLY A 1 154 ? 106.046 83.119 23.906 1.00 40.43 153 GLY A CA 1
ATOM 818 C C . GLY A 1 154 ? 105.979 83.286 22.400 1.00 41.41 153 GLY A C 1
ATOM 819 O O . GLY A 1 154 ? 106.383 82.419 21.624 1.00 34.29 153 GLY A O 1
ATOM 820 N N . GLY A 1 155 ? 105.461 84.437 22.006 1.00 42.73 154 GLY A N 1
ATOM 821 C CA . GLY A 1 155 ? 105.245 84.725 20.606 1.00 44.02 154 GLY A CA 1
ATOM 822 C C . GLY A 1 155 ? 104.232 85.841 20.458 1.00 47.24 154 GLY A C 1
ATOM 823 O O . GLY A 1 155 ? 103.813 86.462 21.434 1.00 53.00 154 GLY A O 1
ATOM 824 N N . LYS A 1 156 ? 103.848 86.080 19.206 1.00 50.09 155 LYS A N 1
ATOM 825 C CA . LYS A 1 156 ? 102.992 87.220 18.910 1.00 53.17 155 LYS A CA 1
ATOM 826 C C . LYS A 1 156 ? 101.573 87.041 19.441 1.00 54.31 155 LYS A C 1
ATOM 827 O O . LYS A 1 156 ? 100.885 88.040 19.676 1.00 50.78 155 LYS A O 1
ATOM 833 N N . GLY A 1 157 ? 101.125 85.807 19.657 1.00 58.09 156 GLY A N 1
ATOM 834 C CA . GLY A 1 157 ? 99.795 85.592 20.195 1.00 58.10 156 GLY A CA 1
ATOM 835 C C . GLY A 1 157 ? 99.789 85.084 21.621 1.00 63.70 156 GLY A C 1
ATOM 836 O O . GLY A 1 157 ? 98.821 84.453 22.056 1.00 61.97 156 GLY A O 1
ATOM 837 N N . THR A 1 158 ? 100.866 85.350 22.359 1.00 52.22 157 THR A N 1
ATOM 838 C CA . THR A 1 158 ? 101.029 84.859 23.719 1.00 49.91 157 THR A CA 1
ATOM 839 C C . THR A 1 158 ? 101.422 86.005 24.642 1.00 54.58 157 THR A C 1
ATOM 840 O O . THR A 1 158 ? 102.279 86.824 24.297 1.00 56.71 157 THR A O 1
ATOM 844 N N . THR A 1 159 ? 100.792 86.064 25.813 1.00 51.24 158 THR A N 1
ATOM 845 C CA . THR A 1 159 ? 101.169 87.049 26.817 1.00 56.86 158 THR A CA 1
ATOM 846 C C . THR A 1 159 ? 102.462 86.632 27.507 1.00 54.33 158 THR A C 1
ATOM 847 O O . THR A 1 159 ? 102.782 85.445 27.615 1.00 50.49 158 THR A O 1
ATOM 851 N N . LYS A 1 160 ? 103.209 87.633 27.976 1.00 51.62 159 LYS A N 1
ATOM 852 C CA . LYS A 1 160 ? 104.455 87.369 28.689 1.00 52.79 159 LYS A CA 1
ATOM 853 C C . LYS A 1 160 ? 104.222 86.502 29.923 1.00 61.19 159 LYS A C 1
ATOM 854 O O . LYS A 1 160 ? 105.016 85.597 30.218 1.00 58.51 159 LYS A O 1
ATOM 860 N N . GLN A 1 161 ? 103.133 86.763 30.651 1.00 56.21 160 GLN A N 1
ATOM 861 C CA . GLN A 1 161 ? 102.787 85.936 31.802 1.00 58.08 160 GLN A CA 1
ATOM 862 C C . GLN A 1 161 ? 102.541 84.491 31.386 1.00 56.23 160 GLN A C 1
ATOM 863 O O . GLN A 1 161 ? 103.019 83.554 32.037 1.00 56.84 160 GLN A O 1
ATOM 869 N N . LYS A 1 162 ? 101.774 84.292 30.310 1.00 59.13 161 LYS A N 1
ATOM 870 C CA . LYS A 1 162 ? 101.510 82.939 29.831 1.00 58.82 161 LYS A CA 1
ATOM 871 C C . LYS A 1 162 ? 102.796 82.256 29.387 1.00 53.39 161 LYS A C 1
ATOM 872 O O . LYS A 1 162 ? 102.994 81.064 29.644 1.00 50.94 161 LYS A O 1
ATOM 878 N N . ALA A 1 163 ? 103.678 82.995 28.711 1.00 48.22 162 ALA A N 1
ATOM 879 C CA . ALA A 1 163 ? 104.966 82.439 28.307 1.00 50.47 162 ALA A CA 1
ATOM 880 C C . ALA A 1 163 ? 105.758 81.950 29.514 1.00 48.54 162 ALA A C 1
ATOM 881 O O . ALA A 1 163 ? 106.291 80.831 29.514 1.00 43.31 162 ALA A O 1
ATOM 883 N N . VAL A 1 164 ? 105.840 82.775 30.561 1.00 46.92 163 VAL A N 1
ATOM 884 C CA . VAL A 1 164 ? 106.607 82.379 31.738 1.00 42.01 163 VAL A CA 1
ATOM 885 C C . VAL A 1 164 ? 105.959 81.184 32.432 1.00 49.12 163 VAL A C 1
ATOM 886 O O . VAL A 1 164 ? 106.651 80.242 32.841 1.00 46.65 163 VAL A O 1
ATOM 890 N N . ASP A 1 165 ? 104.629 81.199 32.583 1.00 48.19 164 ASP A N 1
ATOM 891 C CA . ASP A 1 165 ? 103.942 80.072 33.214 1.00 52.20 164 ASP A CA 1
ATOM 892 C C . ASP A 1 165 ? 104.168 78.784 32.433 1.00 48.28 164 ASP A C 1
ATOM 893 O O . ASP A 1 165 ? 104.446 77.728 33.020 1.00 47.23 164 ASP A O 1
ATOM 898 N N . ASN A 1 166 ? 104.048 78.853 31.105 1.00 47.34 165 ASN A N 1
ATOM 899 C CA . ASN A 1 166 ? 104.292 77.692 30.259 1.00 45.79 165 ASN A CA 1
ATOM 900 C C . ASN A 1 166 ? 105.707 77.171 30.441 1.00 44.01 165 ASN A C 1
ATOM 901 O O . ASN A 1 166 ? 105.924 75.959 30.568 1.00 46.63 165 ASN A O 1
ATOM 906 N N . ALA A 1 167 ? 106.689 78.075 30.446 1.00 43.92 166 ALA A N 1
ATOM 907 C CA . ALA A 1 167 ? 108.077 77.644 30.561 1.00 40.92 166 ALA A CA 1
ATOM 908 C C . ALA A 1 167 ? 108.339 76.992 31.910 1.00 43.09 166 ALA A C 1
ATOM 909 O O . ALA A 1 167 ? 109.010 75.955 31.983 1.00 42.80 166 ALA A O 1
ATOM 911 N N . LEU A 1 168 ? 107.814 77.582 32.987 1.00 44.09 167 LEU A N 1
ATOM 912 C CA . LEU A 1 168 ? 108.010 77.005 34.314 1.00 44.52 167 LEU A CA 1
ATOM 913 C C . LEU A 1 168 ? 107.354 75.633 34.420 1.00 47.77 167 LEU A C 1
ATOM 914 O O . LEU A 1 168 ? 107.937 74.701 34.989 1.00 48.31 167 LEU A O 1
ATOM 919 N N . MET A 1 169 ? 106.154 75.479 33.854 1.00 47.75 168 MET A N 1
ATOM 920 C CA . MET A 1 169 ? 105.486 74.183 33.916 1.00 46.99 168 MET A CA 1
ATOM 921 C C . MET A 1 169 ? 106.235 73.135 33.103 1.00 49.21 168 MET A C 1
ATOM 922 O O . MET A 1 169 ? 106.414 71.997 33.558 1.00 50.93 168 MET A O 1
ATOM 927 N N . ALA A 1 170 ? 106.692 73.503 31.903 1.00 47.97 169 ALA A N 1
ATOM 928 C CA . ALA A 1 170 ? 107.452 72.568 31.081 1.00 46.93 169 ALA A CA 1
ATOM 929 C C . ALA A 1 170 ? 108.755 72.161 31.762 1.00 44.60 169 ALA A C 1
ATOM 930 O O . ALA A 1 170 ? 109.128 70.982 31.746 1.00 43.45 169 ALA A O 1
ATOM 932 N N . ALA A 1 171 ? 109.471 73.125 32.350 1.00 38.84 170 ALA A N 1
ATOM 933 C CA . ALA A 1 171 ? 110.702 72.798 33.063 1.00 42.50 170 ALA A CA 1
ATOM 934 C C . ALA A 1 171 ? 110.427 71.861 34.233 1.00 48.97 170 ALA A C 1
ATOM 935 O O . ALA A 1 171 ? 111.150 70.872 34.435 1.00 49.85 170 ALA A O 1
ATOM 937 N N . SER A 1 172 ? 109.369 72.144 35.004 1.00 45.13 171 SER A N 1
ATOM 938 C CA . SER A 1 172 ? 109.024 71.275 36.122 1.00 48.39 171 SER A CA 1
ATOM 939 C C . SER A 1 172 ? 108.726 69.859 35.647 1.00 48.33 171 SER A C 1
ATOM 940 O O . SER A 1 172 ? 109.184 68.886 36.253 1.00 52.36 171 SER A O 1
ATOM 943 N N . PHE A 1 173 ? 107.975 69.723 34.552 1.00 49.06 172 PHE A N 1
ATOM 944 C CA . PHE A 1 173 ? 107.595 68.390 34.090 1.00 50.83 172 PHE A CA 1
ATOM 945 C C . PHE A 1 173 ? 108.774 67.627 33.495 1.00 48.67 172 PHE A C 1
ATOM 946 O O . PHE A 1 173 ? 108.896 66.414 33.704 1.00 49.22 172 PHE A O 1
ATOM 954 N N . ILE A 1 174 ? 109.644 68.303 32.741 1.00 48.22 173 ILE A N 1
ATOM 955 C CA . ILE A 1 174 ? 110.841 67.636 32.230 1.00 47.16 173 ILE A CA 1
ATOM 956 C C . ILE A 1 174 ? 111.677 67.112 33.389 1.00 47.48 173 ILE A C 1
ATOM 957 O O . ILE A 1 174 ? 112.122 65.950 33.395 1.00 44.84 173 ILE A O 1
ATOM 962 N N . SER A 1 175 ? 111.892 67.966 34.397 1.00 45.14 174 SER A N 1
ATOM 963 C CA . SER A 1 175 ? 112.666 67.550 35.558 1.00 51.32 174 SER A CA 1
ATOM 964 C C . SER A 1 175 ? 111.988 66.397 36.282 1.00 50.56 174 SER A C 1
ATOM 965 O O . SER A 1 175 ? 112.659 65.466 36.741 1.00 52.29 174 SER A O 1
ATOM 968 N N . TYR A 1 176 ? 110.657 66.435 36.389 1.00 52.29 175 TYR A N 1
ATOM 969 C CA . TYR A 1 176 ? 109.934 65.355 37.053 1.00 54.76 175 TYR A CA 1
ATOM 970 C C . TYR A 1 176 ? 110.141 64.037 36.322 1.00 54.20 175 TYR A C 1
ATOM 971 O O . TYR A 1 176 ? 110.439 63.009 36.942 1.00 58.51 175 TYR A O 1
ATOM 980 N N . PHE A 1 177 ? 109.967 64.050 35.000 1.00 50.57 176 PHE A N 1
ATOM 981 C CA . PHE A 1 177 ? 110.141 62.833 34.215 1.00 54.03 176 PHE A CA 1
ATOM 982 C C . PHE A 1 177 ? 111.526 62.244 34.432 1.00 52.50 176 PHE A C 1
ATOM 983 O O . PHE A 1 177 ? 111.670 61.047 34.704 1.00 56.60 176 PHE A O 1
ATOM 991 N N . VAL A 1 178 ? 112.563 63.076 34.319 1.00 48.23 177 VAL A N 1
ATOM 992 C CA . VAL A 1 178 ? 113.916 62.527 34.362 1.00 51.21 177 VAL A CA 1
ATOM 993 C C . VAL A 1 178 ? 114.289 62.101 35.781 1.00 56.34 177 VAL A C 1
ATOM 994 O O . VAL A 1 178 ? 114.972 61.089 35.981 1.00 54.51 177 VAL A O 1
ATOM 998 N N . LYS A 1 179 ? 113.845 62.856 36.785 1.00 51.32 178 LYS A N 1
ATOM 999 C CA . LYS A 1 179 ? 114.211 62.567 38.167 1.00 56.30 178 LYS A CA 1
ATOM 1000 C C . LYS A 1 179 ? 113.402 61.408 38.743 1.00 62.77 178 LYS A C 1
ATOM 1001 O O . LYS A 1 179 ? 113.963 60.495 39.360 1.00 57.78 178 LYS A O 1
ATOM 1007 N N . ASN A 1 180 ? 112.083 61.432 38.558 1.00 56.68 179 ASN A N 1
ATOM 1008 C CA . ASN A 1 180 ? 111.184 60.508 39.241 1.00 60.29 179 ASN A CA 1
ATOM 1009 C C . ASN A 1 180 ? 110.775 59.316 38.385 1.00 59.33 179 ASN A C 1
ATOM 1010 O O . ASN A 1 180 ? 110.954 58.169 38.802 1.00 61.14 179 ASN A O 1
ATOM 1015 N N . ASP A 1 181 ? 110.250 59.559 37.181 1.00 60.58 180 ASP A N 1
ATOM 1016 C CA . ASP A 1 181 ? 109.779 58.459 36.346 1.00 58.17 180 ASP A CA 1
ATOM 1017 C C . ASP A 1 181 ? 110.917 57.565 35.870 1.00 58.74 180 ASP A C 1
ATOM 1018 O O . ASP A 1 181 ? 110.663 56.433 35.449 1.00 60.11 180 ASP A O 1
ATOM 1023 N N . LEU A 1 182 ? 112.157 58.051 35.906 1.00 63.16 181 LEU A N 1
ATOM 1024 C CA . LEU A 1 182 ? 113.329 57.253 35.566 1.00 62.16 181 LEU A CA 1
ATOM 1025 C C . LEU A 1 182 ? 114.155 56.876 36.795 1.00 60.75 181 LEU A C 1
ATOM 1026 O O . LEU A 1 182 ? 115.330 56.520 36.657 1.00 62.94 181 LEU A O 1
ATOM 1031 N N . LYS A 1 183 ? 113.565 56.951 37.991 1.00 65.22 182 LYS A N 1
ATOM 1032 C CA . LYS A 1 183 ? 114.292 56.670 39.227 1.00 72.77 182 LYS A CA 1
ATOM 1033 C C . LYS A 1 183 ? 114.967 55.305 39.199 1.00 75.21 182 LYS A C 1
ATOM 1034 O O . LYS A 1 183 ? 114.352 54.300 38.835 1.00 82.89 182 LYS A O 1
ATOM 1040 N N . ASN A 1 184 ? 116.253 55.294 39.563 1.00 81.64 183 ASN A N 1
ATOM 1041 C CA . ASN A 1 184 ? 117.021 54.085 39.851 1.00 82.93 183 ASN A CA 1
ATOM 1042 C C . ASN A 1 184 ? 117.336 53.267 38.604 1.00 80.36 183 ASN A C 1
ATOM 1043 O O . ASN A 1 184 ? 118.229 52.416 38.636 1.00 77.98 183 ASN A O 1
ATOM 1048 N N . LEU A 1 185 ? 116.633 53.531 37.499 1.00 78.25 184 LEU A N 1
ATOM 1049 C CA . LEU A 1 185 ? 116.772 52.697 36.309 1.00 71.65 184 LEU A CA 1
ATOM 1050 C C . LEU A 1 185 ? 118.215 52.634 35.830 1.00 70.51 184 LEU A C 1
ATOM 1051 O O . LEU A 1 185 ? 118.712 51.559 35.473 1.00 70.97 184 LEU A O 1
ATOM 1056 N N . PHE A 1 186 ? 118.901 53.778 35.799 1.00 63.56 185 PHE A N 1
ATOM 1057 C CA . PHE A 1 186 ? 120.281 53.788 35.327 1.00 68.80 185 PHE A CA 1
ATOM 1058 C C . PHE A 1 186 ? 121.225 53.209 36.371 1.00 71.03 185 PHE A C 1
ATOM 1059 O O . PHE A 1 186 ? 122.159 52.472 36.031 1.00 67.52 185 PHE A O 1
ATOM 1067 N N . GLU A 1 187 ? 120.997 53.525 37.646 1.00 71.96 186 GLU A N 1
ATOM 1068 C CA . GLU A 1 187 ? 121.848 52.979 38.696 1.00 76.59 186 GLU A CA 1
ATOM 1069 C C . GLU A 1 187 ? 121.719 51.460 38.775 1.00 72.92 186 GLU A C 1
ATOM 1070 O O . GLU A 1 187 ? 122.725 50.754 38.911 1.00 68.93 186 GLU A O 1
ATOM 1076 N N . GLU A 1 188 ? 120.492 50.936 38.664 1.00 71.93 187 GLU A N 1
ATOM 1077 C CA . GLU A 1 188 ? 120.282 49.489 38.672 1.00 77.30 187 GLU A CA 1
ATOM 1078 C C . GLU A 1 188 ? 121.073 48.773 37.586 1.00 73.93 187 GLU A C 1
ATOM 1079 O O . GLU A 1 188 ? 121.347 47.577 37.726 1.00 71.51 187 GLU A O 1
ATOM 1085 N N . GLN A 1 189 ? 121.434 49.463 36.507 1.00 75.67 188 GLN A N 1
ATOM 1086 C CA . GLN A 1 189 ? 122.110 48.830 35.386 1.00 74.21 188 GLN A CA 1
ATOM 1087 C C . GLN A 1 189 ? 123.611 49.066 35.399 1.00 65.95 188 GLN A C 1
ATOM 1088 O O . GLN A 1 189 ? 124.300 48.671 34.453 1.00 71.28 188 GLN A O 1
ATOM 1094 N N . GLY A 1 190 ? 124.137 49.688 36.450 1.00 73.71 189 GLY A N 1
ATOM 1095 C CA . GLY A 1 190 ? 125.568 49.870 36.554 1.00 76.04 189 GLY A CA 1
ATOM 1096 C C . GLY A 1 190 ? 126.118 51.005 35.723 1.00 70.11 189 GLY A C 1
ATOM 1097 O O . GLY A 1 190 ? 127.304 50.989 35.382 1.00 70.30 189 GLY A O 1
ATOM 1098 N N . VAL A 1 191 ? 125.290 51.989 35.377 1.00 64.47 190 VAL A N 1
ATOM 1099 C CA . VAL A 1 191 ? 125.736 53.169 34.653 1.00 61.47 190 VAL A CA 1
ATOM 1100 C C . VAL A 1 191 ? 125.395 54.393 35.487 1.00 57.39 190 VAL A C 1
ATOM 1101 O O . VAL A 1 191 ? 124.556 54.348 36.390 1.00 63.74 190 VAL A O 1
ATOM 1105 N N . SER A 1 192 ? 126.069 55.497 35.174 1.00 60.84 191 SER A N 1
ATOM 1106 C CA . SER A 1 192 ? 125.835 56.738 35.897 1.00 59.36 191 SER A CA 1
ATOM 1107 C C . SER A 1 192 ? 124.398 57.208 35.697 1.00 59.55 191 SER A C 1
ATOM 1108 O O . SER A 1 192 ? 123.797 57.013 34.637 1.00 63.49 191 SER A O 1
ATOM 1111 N N . ARG A 1 193 ? 123.847 57.829 36.736 1.00 57.07 192 ARG A N 1
ATOM 1112 C CA . ARG A 1 193 ? 122.495 58.361 36.653 1.00 54.26 192 ARG A CA 1
ATOM 1113 C C . ARG A 1 193 ? 122.442 59.533 35.683 1.00 56.05 192 ARG A C 1
ATOM 1114 O O . ARG A 1 193 ? 123.290 60.429 35.715 1.00 51.22 192 ARG A O 1
ATOM 1122 N N . ILE A 1 194 ? 121.422 59.540 34.838 1.00 53.80 193 ILE A N 1
ATOM 1123 C CA . ILE A 1 194 ? 121.224 60.613 33.875 1.00 47.35 193 ILE A CA 1
ATOM 1124 C C . ILE A 1 194 ? 120.314 61.640 34.526 1.00 45.73 193 ILE A C 1
ATOM 1125 O O . ILE A 1 194 ? 119.302 61.280 35.141 1.00 49.36 193 ILE A O 1
ATOM 1130 N N . TYR A 1 195 ? 120.667 62.917 34.407 1.00 40.02 194 TYR A N 1
ATOM 1131 C CA . TYR A 1 195 ? 119.863 63.957 35.042 1.00 41.28 194 TYR A CA 1
ATOM 1132 C C . TYR A 1 195 ? 119.790 65.161 34.117 1.00 40.69 194 TYR A C 1
ATOM 1133 O O . TYR A 1 195 ? 120.485 65.229 33.109 1.00 37.59 194 TYR A O 1
ATOM 1142 N N . THR A 1 196 ? 118.907 66.101 34.430 1.00 39.73 195 THR A N 1
ATOM 1143 C CA . THR A 1 196 ? 118.769 67.282 33.594 1.00 37.02 195 THR A CA 1
ATOM 1144 C C . THR A 1 196 ? 119.244 68.538 34.309 1.00 40.93 195 THR A C 1
ATOM 1145 O O . THR A 1 196 ? 119.305 68.607 35.540 1.00 40.66 195 THR A O 1
ATOM 1149 N N . ARG A 1 197 ? 119.566 69.541 33.497 1.00 31.54 196 ARG A N 1
ATOM 1150 C CA . ARG A 1 197 ? 119.808 70.900 33.959 1.00 37.03 196 ARG A CA 1
ATOM 1151 C C . ARG A 1 197 ? 119.095 71.844 33.008 1.00 37.00 196 ARG A C 1
ATOM 1152 O O . ARG A 1 197 ? 119.254 71.739 31.791 1.00 34.11 196 ARG A O 1
ATOM 1160 N N . ILE A 1 198 ? 118.310 72.764 33.553 1.00 32.48 197 ILE A N 1
ATOM 1161 C CA . ILE A 1 198 ? 117.518 73.666 32.731 1.00 33.84 197 ILE A CA 1
ATOM 1162 C C . ILE A 1 198 ? 117.840 75.098 33.125 1.00 37.62 197 ILE A C 1
ATOM 1163 O O . ILE A 1 198 ? 117.843 75.435 34.314 1.00 37.75 197 ILE A O 1
ATOM 1168 N N . GLY A 1 199 ? 118.131 75.925 32.130 1.00 30.96 198 GLY A N 1
ATOM 1169 C CA . GLY A 1 199 ? 118.293 77.359 32.316 1.00 32.18 198 GLY A CA 1
ATOM 1170 C C . GLY A 1 199 ? 117.158 78.098 31.628 1.00 36.13 198 GLY A C 1
ATOM 1171 O O . GLY A 1 199 ? 116.810 77.791 30.488 1.00 31.83 198 GLY A O 1
ATOM 1172 N N . LEU A 1 200 ? 116.596 79.077 32.328 1.00 36.99 199 LEU A N 1
ATOM 1173 C CA . LEU A 1 200 ? 115.423 79.805 31.873 1.00 37.20 199 LEU A CA 1
ATOM 1174 C C . LEU A 1 200 ? 115.650 81.295 32.054 1.00 37.55 199 LEU A C 1
ATOM 1175 O O . LEU A 1 200 ? 116.103 81.733 33.114 1.00 39.63 199 LEU A O 1
ATOM 1180 N N . ASP A 1 201 ? 115.305 82.080 31.038 1.00 37.50 200 ASP A N 1
ATOM 1181 C CA . ASP A 1 201 ? 115.383 83.524 31.204 1.00 32.91 200 ASP A CA 1
ATOM 1182 C C . ASP A 1 201 ? 114.319 84.196 30.351 1.00 36.52 200 ASP A C 1
ATOM 1183 O O . ASP A 1 201 ? 113.816 83.628 29.378 1.00 37.69 200 ASP A O 1
ATOM 1188 N N . PHE A 1 202 ? 113.956 85.405 30.760 1.00 38.82 201 PHE A N 1
ATOM 1189 C CA . PHE A 1 202 ? 113.022 86.247 30.029 1.00 39.40 201 PHE A CA 1
ATOM 1190 C C . PHE A 1 202 ? 113.762 87.464 29.491 1.00 39.49 201 PHE A C 1
ATOM 1191 O O . PHE A 1 202 ? 114.460 88.151 30.243 1.00 37.65 201 PHE A O 1
ATOM 1199 N N . GLY A 1 203 ? 113.599 87.734 28.199 1.00 38.02 202 GLY A N 1
ATOM 1200 C CA . GLY A 1 203 ? 114.085 88.971 27.625 1.00 31.96 202 GLY A CA 1
ATOM 1201 C C . GLY A 1 203 ? 112.945 89.778 27.040 1.00 45.99 202 GLY A C 1
ATOM 1202 O O . GLY A 1 203 ? 112.075 89.232 26.351 1.00 43.73 202 GLY A O 1
ATOM 1203 N N . ASP A 1 204 ? 112.931 91.079 27.316 1.00 45.24 203 ASP A N 1
ATOM 1204 C CA . ASP A 1 204 ? 111.872 91.946 26.831 1.00 49.58 203 ASP A CA 1
ATOM 1205 C C . ASP A 1 204 ? 112.135 92.343 25.381 1.00 44.76 203 ASP A C 1
ATOM 1206 O O . ASP A 1 204 ? 113.208 92.095 24.824 1.00 41.77 203 ASP A O 1
ATOM 1211 N N . ASP A 1 205 ? 111.125 92.971 24.773 1.00 39.80 204 ASP A N 1
ATOM 1212 C CA . ASP A 1 205 ? 111.181 93.322 23.355 1.00 45.67 204 ASP A CA 1
ATOM 1213 C C . ASP A 1 205 ? 112.457 94.084 23.007 1.00 44.78 204 ASP A C 1
ATOM 1214 O O . ASP A 1 205 ? 113.163 93.730 22.055 1.00 40.04 204 ASP A O 1
ATOM 1219 N N . GLU A 1 206 ? 112.763 95.143 23.765 1.00 40.55 205 GLU A N 1
ATOM 1220 C CA . GLU A 1 206 ? 113.903 95.996 23.443 1.00 44.31 205 GLU A CA 1
ATOM 1221 C C . GLU A 1 206 ? 115.236 95.268 23.557 1.00 41.07 205 GLU A C 1
ATOM 1222 O O . GLU A 1 206 ? 116.245 95.766 23.043 1.00 32.00 205 GLU A O 1
ATOM 1228 N N . ASP A 1 207 ? 115.274 94.129 24.247 1.00 42.61 206 ASP A N 1
ATOM 1229 C CA . ASP A 1 207 ? 116.512 93.398 24.486 1.00 38.83 206 ASP A CA 1
ATOM 1230 C C . ASP A 1 207 ? 116.601 92.093 23.704 1.00 38.44 206 ASP A C 1
ATOM 1231 O O . ASP A 1 207 ? 117.559 91.336 23.895 1.00 38.44 206 ASP A O 1
ATOM 1236 N N . THR A 1 208 ? 115.641 91.813 22.824 1.00 32.81 207 THR A N 1
ATOM 1237 C CA . THR A 1 208 ? 115.559 90.532 22.129 1.00 34.98 207 THR A CA 1
ATOM 1238 C C . THR A 1 208 ? 115.418 90.788 20.634 1.00 34.69 207 THR A C 1
ATOM 1239 O O . THR A 1 208 ? 114.339 91.161 20.166 1.00 34.91 207 THR A O 1
ATOM 1243 N N . LEU A 1 209 ? 116.491 90.564 19.879 1.00 31.64 208 LEU A N 1
ATOM 1244 C CA . LEU A 1 209 ? 116.494 90.828 18.445 1.00 32.00 208 LEU A CA 1
ATOM 1245 C C . LEU A 1 209 ? 116.353 89.520 17.675 1.00 30.54 208 LEU A C 1
ATOM 1246 O O . LEU A 1 209 ? 117.227 88.655 17.757 1.00 28.67 208 LEU A O 1
ATOM 1251 N N . TRP A 1 210 ? 115.256 89.377 16.930 1.00 26.07 209 TRP A N 1
ATOM 1252 C CA . TRP A 1 210 ? 115.064 88.236 16.040 1.00 27.77 209 TRP A CA 1
ATOM 1253 C C . TRP A 1 210 ? 115.626 88.553 14.660 1.00 32.66 209 TRP A C 1
ATOM 1254 O O . TRP A 1 210 ? 115.361 89.626 14.110 1.00 28.78 209 TRP A O 1
ATOM 1265 N N . HIS A 1 211 ? 116.388 87.616 14.096 1.00 29.19 210 HIS A N 1
ATOM 1266 C CA . HIS A 1 211 ? 117.053 87.876 12.826 1.00 25.28 210 HIS A CA 1
ATOM 1267 C C . HIS A 1 211 ? 117.524 86.571 12.197 1.00 27.49 210 HIS A C 1
ATOM 1268 O O . HIS A 1 211 ? 117.511 85.506 12.819 1.00 22.34 210 HIS A O 1
ATOM 1275 N N . ASN A 1 212 ? 117.979 86.689 10.955 1.00 27.17 211 ASN A N 1
ATOM 1276 C CA . ASN A 1 212 ? 118.597 85.586 10.244 1.00 28.79 211 ASN A CA 1
ATOM 1277 C C . ASN A 1 212 ? 120.063 85.452 10.630 1.00 30.09 211 ASN A C 1
ATOM 1278 O O . ASN A 1 212 ? 120.753 86.442 10.894 1.00 27.06 211 ASN A O 1
ATOM 1283 N N . ALA A 1 213 ? 120.533 84.210 10.666 1.00 25.85 212 ALA A N 1
ATOM 1284 C CA . ALA A 1 213 ? 121.934 83.908 10.904 1.00 28.84 212 ALA A CA 1
ATOM 1285 C C . ALA A 1 213 ? 122.353 82.789 9.968 1.00 28.18 212 ALA A C 1
ATOM 1286 O O . ALA A 1 213 ? 121.632 81.799 9.817 1.00 30.67 212 ALA A O 1
ATOM 1288 N N . GLY A 1 214 ? 123.529 82.929 9.374 1.00 29.28 213 GLY A N 1
ATOM 1289 C CA . GLY A 1 214 ? 124.050 81.939 8.458 1.00 24.69 213 GLY A CA 1
ATOM 1290 C C . GLY A 1 214 ? 123.859 82.299 6.999 1.00 29.07 213 GLY A C 1
ATOM 1291 O O . GLY A 1 214 ? 123.592 83.442 6.626 1.00 32.20 213 GLY A O 1
ATOM 1292 N N . ILE A 1 215 ? 123.961 81.274 6.161 1.00 29.27 214 ILE A N 1
ATOM 1293 C CA . ILE A 1 215 ? 124.022 81.466 4.720 1.00 28.26 214 ILE A CA 1
ATOM 1294 C C . ILE A 1 215 ? 123.338 80.289 4.038 1.00 28.45 214 ILE A C 1
ATOM 1295 O O . ILE A 1 215 ? 123.460 79.145 4.481 1.00 23.37 214 ILE A O 1
ATOM 1300 N N . GLY A 1 216 ? 122.598 80.581 2.967 1.00 33.15 215 GLY A N 1
ATOM 1301 C CA . GLY A 1 216 ? 121.894 79.537 2.238 1.00 31.18 215 GLY A CA 1
ATOM 1302 C C . GLY A 1 216 ? 120.937 78.784 3.141 1.00 26.50 215 GLY A C 1
ATOM 1303 O O . GLY A 1 216 ? 120.186 79.374 3.926 1.00 26.71 215 GLY A O 1
ATOM 1304 N N . GLU A 1 217 ? 120.954 77.453 3.026 1.00 24.95 216 GLU A N 1
ATOM 1305 C CA . GLU A 1 217 ? 120.194 76.599 3.934 1.00 26.23 216 GLU A CA 1
ATOM 1306 C C . GLU A 1 217 ? 120.921 76.359 5.253 1.00 28.14 216 GLU A C 1
ATOM 1307 O O . GLU A 1 217 ? 120.310 75.841 6.197 1.00 26.95 216 GLU A O 1
ATOM 1313 N N . CYS A 1 218 ? 122.211 76.695 5.325 1.00 23.34 217 CYS A N 1
ATOM 1314 C CA . CYS A 1 218 ? 122.982 76.624 6.564 1.00 21.56 217 CYS A CA 1
ATOM 1315 C C . CYS A 1 218 ? 122.694 77.891 7.366 1.00 23.30 217 CYS A C 1
ATOM 1316 O O . CYS A 1 218 ? 123.530 78.784 7.520 1.00 20.26 217 CYS A O 1
ATOM 1319 N N . SER A 1 219 ? 121.453 77.979 7.841 1.00 24.11 218 SER A N 1
ATOM 1320 C CA . SER A 1 219 ? 120.953 79.217 8.419 1.00 26.83 218 SER A CA 1
ATOM 1321 C C . SER A 1 219 ? 119.777 78.919 9.337 1.00 25.47 218 SER A C 1
ATOM 1322 O O . SER A 1 219 ? 119.169 77.848 9.282 1.00 26.37 218 SER A O 1
ATOM 1325 N N . GLU A 1 220 ? 119.467 79.895 10.184 1.00 25.09 219 GLU A N 1
ATOM 1326 C CA . GLU A 1 220 ? 118.306 79.816 11.058 1.00 32.32 219 GLU A CA 1
ATOM 1327 C C . GLU A 1 220 ? 117.778 81.218 11.326 1.00 27.25 219 GLU A C 1
ATOM 1328 O O . GLU A 1 220 ? 118.471 82.218 11.119 1.00 27.28 219 GLU A O 1
ATOM 1334 N N . VAL A 1 221 ? 116.516 81.289 11.725 1.00 25.22 220 VAL A N 1
ATOM 1335 C CA . VAL A 1 221 ? 115.972 82.493 12.337 1.00 23.50 220 VAL A CA 1
ATOM 1336 C C . VAL A 1 221 ? 116.105 82.304 13.840 1.00 26.89 220 VAL A C 1
ATOM 1337 O O . VAL A 1 221 ? 115.630 81.303 14.391 1.00 28.18 220 VAL A O 1
ATOM 1341 N N . THR A 1 222 ? 116.786 83.234 14.502 1.00 24.82 221 THR A N 1
ATOM 1342 C CA . THR A 1 222 ? 117.136 83.047 15.902 1.00 26.61 221 THR A CA 1
ATOM 1343 C C . THR A 1 222 ? 117.173 84.407 16.587 1.00 26.31 221 THR A C 1
ATOM 1344 O O . THR A 1 222 ? 116.893 85.443 15.975 1.00 29.59 221 THR A O 1
ATOM 1348 N N . THR A 1 223 ? 117.489 84.399 17.880 1.00 22.77 222 THR A N 1
ATOM 1349 C CA . THR A 1 223 ? 117.627 85.634 18.634 1.00 27.45 222 THR A CA 1
ATOM 1350 C C . THR A 1 223 ? 119.093 85.941 18.892 1.00 30.63 222 THR A C 1
ATOM 1351 O O . THR A 1 223 ? 119.920 85.043 19.056 1.00 24.75 222 THR A O 1
ATOM 1355 N N . THR A 1 224 ? 119.403 87.228 18.883 1.00 31.48 223 THR A N 1
ATOM 1356 C CA . THR A 1 224 ? 120.545 87.780 19.590 1.00 25.48 223 THR A CA 1
ATOM 1357 C C . THR A 1 224 ? 119.975 88.562 20.763 1.00 28.78 223 THR A C 1
ATOM 1358 O O . THR A 1 224 ? 119.183 89.497 20.570 1.00 27.46 223 THR A O 1
ATOM 1362 N N . SER A 1 225 ? 120.316 88.125 21.970 1.00 26.51 224 SER A N 1
ATOM 1363 C CA . SER A 1 225 ? 119.752 88.685 23.186 1.00 27.40 224 SER A CA 1
ATOM 1364 C C . SER A 1 225 ? 120.598 88.232 24.358 1.00 28.08 224 SER A C 1
ATOM 1365 O O . SER A 1 225 ? 120.951 87.053 24.453 1.00 28.86 224 SER A O 1
ATOM 1368 N N . LEU A 1 226 ? 120.902 89.176 25.252 1.00 28.96 225 LEU A N 1
ATOM 1369 C CA . LEU A 1 226 ? 121.638 88.844 26.465 1.00 30.90 225 LEU A CA 1
ATOM 1370 C C . LEU A 1 226 ? 120.953 87.734 27.249 1.00 32.43 225 LEU A C 1
ATOM 1371 O O . LEU A 1 226 ? 121.627 86.889 27.844 1.00 32.10 225 LEU A O 1
ATOM 1376 N N . HIS A 1 227 ? 119.621 87.700 27.235 1.00 28.05 226 HIS A N 1
ATOM 1377 C CA . HIS A 1 227 ? 118.895 86.772 28.093 1.00 35.19 226 HIS A CA 1
ATOM 1378 C C . HIS A 1 227 ? 118.808 85.365 27.507 1.00 29.15 226 HIS A C 1
ATOM 1379 O O . HIS A 1 227 ? 118.746 84.396 28.268 1.00 32.75 226 HIS A O 1
ATOM 1386 N N . THR A 1 228 ? 118.869 85.217 26.183 1.00 27.99 227 THR A N 1
ATOM 1387 C CA . THR A 1 228 ? 119.081 83.889 25.607 1.00 29.87 227 THR A CA 1
ATOM 1388 C C . THR A 1 228 ? 120.435 83.325 26.043 1.00 27.13 227 THR A C 1
ATOM 1389 O O . THR A 1 228 ? 120.537 82.180 26.524 1.00 27.81 227 THR A O 1
ATOM 1393 N N . SER A 1 229 ? 121.487 84.140 25.903 1.00 23.97 228 SER A N 1
ATOM 1394 C CA . SER A 1 229 ? 122.826 83.734 26.321 1.00 27.54 228 SER A CA 1
ATOM 1395 C C . SER A 1 229 ? 122.868 83.395 27.806 1.00 29.61 228 SER A C 1
ATOM 1396 O O . SER A 1 229 ? 123.481 82.397 28.211 1.00 29.70 228 SER A O 1
ATOM 1399 N N . LEU A 1 230 ? 122.211 84.211 28.633 1.00 30.18 229 LEU A N 1
ATOM 1400 C CA . LEU A 1 230 ? 122.235 83.975 30.071 1.00 29.06 229 LEU A CA 1
ATOM 1401 C C . LEU A 1 230 ? 121.401 82.759 30.445 1.00 33.09 229 LEU A C 1
ATOM 1402 O O . LEU A 1 230 ? 121.719 82.081 31.422 1.00 33.75 229 LEU A O 1
ATOM 1407 N N . ALA A 1 231 ? 120.333 82.466 29.695 1.00 31.97 230 ALA A N 1
ATOM 1408 C CA . ALA A 1 231 ? 119.618 81.214 29.912 1.00 32.69 230 ALA A CA 1
ATOM 1409 C C . ALA A 1 231 ? 120.546 80.026 29.713 1.00 27.48 230 ALA A C 1
ATOM 1410 O O . ALA A 1 231 ? 120.545 79.084 30.516 1.00 25.29 230 ALA A O 1
ATOM 1412 N N . CYS A 1 232 ? 121.358 80.061 28.655 1.00 29.82 231 CYS A N 1
ATOM 1413 C CA . CYS A 1 232 ? 122.354 79.003 28.451 1.00 32.28 231 CYS A CA 1
ATOM 1414 C C . CYS A 1 232 ? 123.342 78.922 29.628 1.00 31.56 231 CYS A C 1
ATOM 1415 O O . CYS A 1 232 ? 123.573 77.840 30.217 1.00 34.61 231 CYS A O 1
ATOM 1418 N N . LYS A 1 233 ? 123.878 80.080 30.032 1.00 30.56 232 LYS A N 1
ATOM 1419 C CA . LYS A 1 233 ? 124.837 80.113 31.137 1.00 33.04 232 LYS A CA 1
ATOM 1420 C C . LYS A 1 233 ? 124.234 79.534 32.410 1.00 31.77 232 LYS A C 1
ATOM 1421 O O . LYS A 1 233 ? 124.867 78.726 33.100 1.00 29.09 232 LYS A O 1
ATOM 1427 N N . MET A 1 234 ? 123.007 79.941 32.736 1.00 34.41 233 MET A N 1
ATOM 1428 C CA . MET A 1 234 ? 122.354 79.476 33.953 1.00 32.81 233 MET A CA 1
ATOM 1429 C C . MET A 1 234 ? 122.019 78.002 33.872 1.00 36.98 233 MET A C 1
ATOM 1430 O O . MET A 1 234 ? 121.965 77.324 34.905 1.00 37.01 233 MET A O 1
ATOM 1435 N N . GLN A 1 235 ? 121.768 77.496 32.662 1.00 35.12 234 GLN A N 1
ATOM 1436 C CA . GLN A 1 235 ? 121.643 76.057 32.492 1.00 37.62 234 GLN A CA 1
ATOM 1437 C C . GLN A 1 235 ? 122.854 75.364 33.083 1.00 37.76 234 GLN A C 1
ATOM 1438 O O . GLN A 1 235 ? 122.721 74.387 33.834 1.00 35.45 234 GLN A O 1
ATOM 1444 N N . ALA A 1 236 ? 124.047 75.904 32.821 1.00 35.76 235 ALA A N 1
ATOM 1445 C CA . ALA A 1 236 ? 125.223 75.270 33.427 1.00 32.30 235 ALA A CA 1
ATOM 1446 C C . ALA A 1 236 ? 125.267 75.388 34.957 1.00 44.71 235 ALA A C 1
ATOM 1447 O O . ALA A 1 236 ? 126.026 74.654 35.598 1.00 41.85 235 ALA A O 1
ATOM 1449 N N . GLN A 1 237 ? 124.478 76.275 35.559 1.00 38.74 236 GLN A N 1
ATOM 1450 C CA . GLN A 1 237 ? 124.507 76.518 36.999 1.00 34.76 236 GLN A CA 1
ATOM 1451 C C . GLN A 1 237 ? 123.543 75.646 37.800 1.00 41.55 236 GLN A C 1
ATOM 1452 O O . GLN A 1 237 ? 123.537 75.729 39.032 1.00 44.25 236 GLN A O 1
ATOM 1458 N N . ALA A 1 238 ? 122.730 74.823 37.149 1.00 39.43 237 ALA A N 1
ATOM 1459 C CA . ALA A 1 238 ? 121.652 74.138 37.844 1.00 40.17 237 ALA A CA 1
ATOM 1460 C C . ALA A 1 238 ? 122.159 72.939 38.639 1.00 43.54 237 ALA A C 1
ATOM 1461 O O . ALA A 1 238 ? 123.221 72.373 38.370 1.00 47.60 237 ALA A O 1
ATOM 1463 N N . GLU A 1 239 ? 121.374 72.569 39.645 1.00 46.74 238 GLU A N 1
ATOM 1464 C CA . GLU A 1 239 ? 121.591 71.354 40.410 1.00 54.62 238 GLU A CA 1
ATOM 1465 C C . GLU A 1 239 ? 121.041 70.145 39.648 1.00 51.82 238 GLU A C 1
ATOM 1466 O O . GLU A 1 239 ? 120.351 70.282 38.634 1.00 44.68 238 GLU A O 1
ATOM 1472 N N . SER A 1 240 ? 121.385 68.946 40.127 1.00 53.57 239 SER A N 1
ATOM 1473 C CA . SER A 1 240 ? 120.884 67.717 39.517 1.00 51.65 239 SER A CA 1
ATOM 1474 C C . SER A 1 240 ? 119.370 67.757 39.391 1.00 53.86 239 SER A C 1
ATOM 1475 O O . SER A 1 240 ? 118.662 67.913 40.389 1.00 57.78 239 SER A O 1
ATOM 1478 N N . ASN A 1 241 ? 118.881 67.616 38.156 1.00 46.92 240 ASN A N 1
ATOM 1479 C CA . ASN A 1 241 ? 117.448 67.706 37.869 1.00 47.21 240 ASN A CA 1
ATOM 1480 C C . ASN A 1 241 ? 116.877 69.031 38.366 1.00 47.93 240 ASN A C 1
ATOM 1481 O O . ASN A 1 241 ? 115.755 69.098 38.875 1.00 47.77 240 ASN A O 1
ATOM 1486 N N . GLY A 1 242 ? 117.671 70.095 38.230 1.00 47.33 241 GLY A N 1
ATOM 1487 C CA . GLY A 1 242 ? 117.319 71.406 38.720 1.00 42.41 241 GLY A CA 1
ATOM 1488 C C . GLY A 1 242 ? 117.061 72.405 37.603 1.00 40.89 241 GLY A C 1
ATOM 1489 O O . GLY A 1 242 ? 117.377 72.186 36.435 1.00 41.86 241 GLY A O 1
ATOM 1490 N N . VAL A 1 243 ? 116.463 73.527 37.997 1.00 40.83 242 VAL A N 1
ATOM 1491 C CA . VAL A 1 243 ? 116.138 74.626 37.098 1.00 40.07 242 VAL A CA 1
ATOM 1492 C C . VAL A 1 243 ? 116.672 75.913 37.713 1.00 45.64 242 VAL A C 1
ATOM 1493 O O . VAL A 1 243 ? 116.469 76.165 38.906 1.00 47.25 242 VAL A O 1
ATOM 1497 N N . VAL A 1 244 ? 117.361 76.719 36.909 1.00 38.62 243 VAL A N 1
ATOM 1498 C CA . VAL A 1 244 ? 117.856 78.023 37.337 1.00 38.07 243 VAL A CA 1
ATOM 1499 C C . VAL A 1 244 ? 117.263 79.081 36.417 1.00 39.29 243 VAL A C 1
ATOM 1500 O O . VAL A 1 244 ? 117.294 78.932 35.191 1.00 41.38 243 VAL A O 1
ATOM 1504 N N . VAL A 1 245 ? 116.733 80.149 37.011 1.00 39.53 244 VAL A N 1
ATOM 1505 C CA . VAL A 1 245 ? 116.047 81.204 36.279 1.00 37.66 244 VAL A CA 1
ATOM 1506 C C . VAL A 1 245 ? 116.724 82.541 36.562 1.00 43.40 244 VAL A C 1
ATOM 1507 O O . VAL A 1 245 ? 117.424 82.718 37.562 1.00 42.80 244 VAL A O 1
ATOM 1511 N N . GLY A 1 246 ? 116.517 83.489 35.642 1.00 40.75 245 GLY A N 1
ATOM 1512 C CA . GLY A 1 246 ? 117.053 84.824 35.802 1.00 42.15 245 GLY A CA 1
ATOM 1513 C C . GLY A 1 246 ? 116.112 85.761 36.554 1.00 48.12 245 GLY A C 1
ATOM 1514 O O . GLY A 1 246 ? 114.959 85.428 36.826 1.00 47.03 245 GLY A O 1
ATOM 1515 N N . ASP A 1 247 ? 116.642 86.946 36.883 1.00 48.30 246 ASP A N 1
ATOM 1516 C CA . ASP A 1 247 ? 115.877 87.945 37.629 1.00 50.04 246 ASP A CA 1
ATOM 1517 C C . ASP A 1 247 ? 114.551 88.265 36.951 1.00 47.69 246 ASP A C 1
ATOM 1518 O O . ASP A 1 247 ? 113.528 88.440 37.622 1.00 57.15 246 ASP A O 1
ATOM 1523 N N . ASN A 1 248 ? 114.552 88.361 35.621 1.00 49.99 247 ASN A N 1
ATOM 1524 C CA . ASN A 1 248 ? 113.364 88.788 34.890 1.00 48.57 247 ASN A CA 1
ATOM 1525 C C . ASN A 1 248 ? 112.214 87.791 34.980 1.00 45.15 247 ASN A C 1
ATOM 1526 O O . ASN A 1 248 ? 111.079 88.154 34.655 1.00 48.83 247 ASN A O 1
ATOM 1531 N N . ILE A 1 249 ? 112.472 86.556 35.411 1.00 44.78 248 ILE A N 1
ATOM 1532 C CA . ILE A 1 249 ? 111.395 85.585 35.574 1.00 55.63 248 ILE A CA 1
ATOM 1533 C C . ILE A 1 249 ? 110.571 85.886 36.825 1.00 57.38 248 ILE A C 1
ATOM 1534 O O . ILE A 1 249 ? 109.364 85.612 36.859 1.00 54.76 248 ILE A O 1
ATOM 1539 N N . LEU A 1 250 ? 111.193 86.474 37.856 1.00 53.67 249 LEU A N 1
ATOM 1540 C CA . LEU A 1 250 ? 110.532 86.570 39.158 1.00 63.68 249 LEU A CA 1
ATOM 1541 C C . LEU A 1 250 ? 109.297 87.463 39.140 1.00 63.65 249 LEU A C 1
ATOM 1542 O O . LEU A 1 250 ? 108.260 87.048 39.688 1.00 68.70 249 LEU A O 1
ATOM 1547 N N . PRO A 1 251 ? 109.319 88.677 38.569 1.00 62.28 250 PRO A N 1
ATOM 1548 C CA . PRO A 1 251 ? 108.106 89.515 38.606 1.00 63.21 250 PRO A CA 1
ATOM 1549 C C . PRO A 1 251 ? 106.871 88.848 38.020 1.00 69.09 250 PRO A C 1
ATOM 1550 O O . PRO A 1 251 ? 105.749 89.207 38.399 1.00 69.94 250 PRO A O 1
ATOM 1554 N N . TYR A 1 252 ? 107.037 87.887 37.113 1.00 63.89 251 TYR A N 1
ATOM 1555 C CA . TYR A 1 252 ? 105.895 87.177 36.554 1.00 65.69 251 TYR A CA 1
ATOM 1556 C C . TYR A 1 252 ? 105.393 86.062 37.462 1.00 70.35 251 TYR A C 1
ATOM 1557 O O . TYR A 1 252 ? 104.433 85.373 37.100 1.00 71.16 251 TYR A O 1
ATOM 1566 N N . LYS A 1 253 ? 106.019 85.866 38.622 1.00 70.17 252 LYS A N 1
ATOM 1567 C CA . LYS A 1 253 ? 105.546 84.907 39.614 1.00 69.53 252 LYS A CA 1
ATOM 1568 C C . LYS A 1 253 ? 105.578 85.528 41.004 1.00 83.55 252 LYS A C 1
ATOM 1569 O O . LYS A 1 253 ? 105.934 84.874 41.991 1.00 87.78 252 LYS A O 1
ATOM 1575 N N . SER A 1 254 ? 105.185 86.803 41.090 1.00 89.05 253 SER A N 1
ATOM 1576 C CA . SER A 1 254 ? 105.102 87.553 42.349 1.00 100.27 253 SER A CA 1
ATOM 1577 C C . SER A 1 254 ? 106.399 87.491 43.157 1.00 109.00 253 SER A C 1
ATOM 1578 O O . SER A 1 254 ? 106.372 87.520 44.390 1.00 114.67 253 SER A O 1
ATOM 1581 N N . SER A 1 255 ? 107.540 87.426 42.461 1.00 112.31 254 SER A N 1
ATOM 1582 C CA . SER A 1 255 ? 108.871 87.376 43.068 1.00 103.87 254 SER A CA 1
ATOM 1583 C C . SER A 1 255 ? 108.944 86.431 44.265 1.00 113.42 254 SER A C 1
ATOM 1584 O O . SER A 1 255 ? 109.703 86.673 45.210 1.00 113.29 254 SER A O 1
ATOM 1587 N N . ASP A 1 256 ? 108.159 85.354 44.226 1.00 124.27 255 ASP A N 1
ATOM 1588 C CA . ASP A 1 256 ? 107.972 84.475 45.374 1.00 124.41 255 ASP A CA 1
ATOM 1589 C C . ASP A 1 256 ? 109.249 83.772 45.814 1.00 116.64 255 ASP A C 1
ATOM 1590 O O . ASP A 1 256 ? 109.778 82.922 45.090 1.00 113.20 255 ASP A O 1
ATOM 1595 N N . LYS A 1 257 ? 109.747 84.110 47.006 1.00 115.62 256 LYS A N 1
ATOM 1596 C CA . LYS A 1 257 ? 110.769 83.277 47.627 1.00 108.08 256 LYS A CA 1
ATOM 1597 C C . LYS A 1 257 ? 110.194 81.934 48.061 1.00 106.42 256 LYS A C 1
ATOM 1598 O O . LYS A 1 257 ? 110.925 81.090 48.594 1.00 105.24 256 LYS A O 1
ATOM 1604 N N . ASN A 1 258 ? 108.896 81.728 47.822 1.00 102.27 257 ASN A N 1
ATOM 1605 C CA . ASN A 1 258 ? 108.293 80.411 47.972 1.00 106.54 257 ASN A CA 1
ATOM 1606 C C . ASN A 1 258 ? 108.922 79.408 47.014 1.00 101.94 257 ASN A C 1
ATOM 1607 O O . ASN A 1 258 ? 109.197 78.264 47.391 1.00 101.24 257 ASN A O 1
ATOM 1612 N N . TYR A 1 259 ? 109.171 79.828 45.771 1.00 91.22 258 TYR A N 1
ATOM 1613 C CA . TYR A 1 259 ? 109.670 78.949 44.724 1.00 84.45 258 TYR A CA 1
ATOM 1614 C C . TYR A 1 259 ? 111.080 79.278 44.261 1.00 73.77 258 TYR A C 1
ATOM 1615 O O . TYR A 1 259 ? 111.756 78.394 43.725 1.00 68.72 258 TYR A O 1
ATOM 1624 N N . PHE A 1 260 ? 111.534 80.515 44.443 1.00 75.66 259 PHE A N 1
ATOM 1625 C CA . PHE A 1 260 ? 112.811 80.974 43.917 1.00 62.97 259 PHE A CA 1
ATOM 1626 C C . PHE A 1 260 ? 113.746 81.316 45.068 1.00 64.75 259 PHE A C 1
ATOM 1627 O O . PHE A 1 260 ? 113.364 82.040 45.993 1.00 66.29 259 PHE A O 1
ATOM 1635 N N . THR A 1 261 ? 114.972 80.806 44.998 1.00 53.90 260 THR A N 1
ATOM 1636 C CA . THR A 1 261 ? 115.992 81.072 46.005 1.00 52.25 260 THR A CA 1
ATOM 1637 C C . THR A 1 261 ? 117.231 81.614 45.309 1.00 54.40 260 THR A C 1
ATOM 1638 O O . THR A 1 261 ? 117.794 80.943 44.440 1.00 53.31 260 THR A O 1
ATOM 1642 N N . TYR A 1 262 ? 117.658 82.814 45.696 1.00 49.68 261 TYR A N 1
ATOM 1643 C CA . TYR A 1 262 ? 118.835 83.423 45.090 1.00 49.19 261 TYR A CA 1
ATOM 1644 C C . TYR A 1 262 ? 120.026 82.474 45.163 1.00 48.87 261 TYR A C 1
ATOM 1645 O O . TYR A 1 262 ? 120.262 81.825 46.184 1.00 47.82 261 TYR A O 1
ATOM 1654 N N . LYS A 1 263 ? 120.773 82.385 44.065 1.00 44.75 262 LYS A N 1
ATOM 1655 C CA . LYS A 1 263 ? 121.922 81.499 43.983 1.00 44.56 262 LYS A CA 1
ATOM 1656 C C . LYS A 1 263 ? 123.120 82.285 43.477 1.00 46.48 262 LYS A C 1
ATOM 1657 O O . LYS A 1 263 ? 123.013 83.057 42.517 1.00 42.37 262 LYS A O 1
ATOM 1663 N N . LYS A 1 264 ? 124.265 82.069 44.114 1.00 45.91 263 LYS A N 1
ATOM 1664 C CA . LYS A 1 264 ? 125.484 82.713 43.661 1.00 45.89 263 LYS A CA 1
ATOM 1665 C C . LYS A 1 264 ? 125.942 82.060 42.367 1.00 42.91 263 LYS A C 1
ATOM 1666 O O . LYS A 1 264 ? 125.656 80.889 42.104 1.00 46.48 263 LYS A O 1
ATOM 1672 N N . TYR A 1 265 ? 126.666 82.822 41.555 1.00 39.98 264 TYR A N 1
ATOM 1673 C CA . TYR A 1 265 ? 127.129 82.333 40.266 1.00 41.63 264 TYR A CA 1
ATOM 1674 C C . TYR A 1 265 ? 128.484 81.666 40.451 1.00 43.35 264 TYR A C 1
ATOM 1675 O O . TYR A 1 265 ? 129.453 82.315 40.853 1.00 45.40 264 TYR A O 1
ATOM 1684 N N . LYS A 1 266 ? 128.554 80.382 40.127 1.00 44.00 265 LYS A N 1
ATOM 1685 C CA . LYS A 1 266 ? 129.769 79.606 40.310 1.00 44.53 265 LYS A CA 1
ATOM 1686 C C . LYS A 1 266 ? 130.621 79.688 39.050 1.00 52.20 265 LYS A C 1
ATOM 1687 O O . LYS A 1 266 ? 130.112 79.533 37.935 1.00 48.39 265 LYS A O 1
ATOM 1693 N N . LYS A 1 267 ? 131.916 79.929 39.236 1.00 59.13 266 LYS A N 1
ATOM 1694 C CA . LYS A 1 267 ? 132.847 80.118 38.128 1.00 64.17 266 LYS A CA 1
ATOM 1695 C C . LYS A 1 267 ? 134.193 79.561 38.566 1.00 75.11 266 LYS A C 1
ATOM 1696 O O . LYS A 1 267 ? 134.852 80.150 39.430 1.00 79.14 266 LYS A O 1
ATOM 1702 N N . ASN A 1 268 ? 134.584 78.431 37.978 1.00 73.89 267 ASN A N 1
ATOM 1703 C CA . ASN A 1 268 ? 135.874 77.786 38.230 1.00 90.89 267 ASN A CA 1
ATOM 1704 C C . ASN A 1 268 ? 136.188 77.698 39.726 1.00 89.70 267 ASN A C 1
ATOM 1705 O O . ASN A 1 268 ? 137.200 78.208 40.212 1.00 91.02 267 ASN A O 1
ATOM 1710 N N . GLY A 1 269 ? 135.300 77.025 40.457 1.00 76.22 268 GLY A N 1
ATOM 1711 C CA . GLY A 1 269 ? 135.482 76.815 41.880 1.00 78.71 268 GLY A CA 1
ATOM 1712 C C . GLY A 1 269 ? 135.336 78.035 42.768 1.00 76.68 268 GLY A C 1
ATOM 1713 O O . GLY A 1 269 ? 135.419 77.893 43.994 1.00 69.93 268 GLY A O 1
ATOM 1714 N N . SER A 1 270 ? 135.140 79.223 42.206 1.00 78.17 269 SER A N 1
ATOM 1715 C CA . SER A 1 270 ? 134.889 80.430 42.983 1.00 61.66 269 SER A CA 1
ATOM 1716 C C . SER A 1 270 ? 133.437 80.854 42.795 1.00 59.64 269 SER A C 1
ATOM 1717 O O . SER A 1 270 ? 132.717 80.318 41.953 1.00 63.76 269 SER A O 1
ATOM 1720 N N . GLU A 1 271 ? 132.987 81.800 43.615 1.00 49.69 270 GLU A N 1
ATOM 1721 C CA . GLU A 1 271 ? 131.618 82.292 43.547 1.00 46.92 270 GLU A CA 1
ATOM 1722 C C . GLU A 1 271 ? 131.595 83.802 43.363 1.00 48.84 270 GLU A C 1
ATOM 1723 O O . GLU A 1 271 ? 132.432 84.520 43.920 1.00 56.01 270 GLU A O 1
ATOM 1729 N N . LEU A 1 272 ? 130.631 84.273 42.579 1.00 40.74 271 LEU A N 1
ATOM 1730 C CA . LEU A 1 272 ? 130.395 85.671 42.271 1.00 39.35 271 LEU A CA 1
ATOM 1731 C C . LEU A 1 272 ? 128.938 85.990 42.563 1.00 43.16 271 LEU A C 1
ATOM 1732 O O . LEU A 1 272 ? 128.090 85.096 42.531 1.00 43.59 271 LEU A O 1
ATOM 1737 N N . PRO A 1 273 ? 128.607 87.250 42.862 1.00 46.76 272 PRO A N 1
ATOM 1738 C CA . PRO A 1 273 ? 127.215 87.562 43.225 1.00 43.03 272 PRO A CA 1
ATOM 1739 C C . PRO A 1 273 ? 126.241 87.578 42.054 1.00 44.02 272 PRO A C 1
ATOM 1740 O O . PRO A 1 273 ? 125.041 87.370 42.277 1.00 40.71 272 PRO A O 1
ATOM 1744 N N . TYR A 1 274 ? 126.698 87.793 40.822 1.00 38.41 273 TYR A N 1
ATOM 1745 C CA . TYR A 1 274 ? 125.793 87.987 39.697 1.00 44.76 273 TYR A CA 1
ATOM 1746 C C . TYR A 1 274 ? 126.214 87.157 38.492 1.00 42.52 273 TYR A C 1
ATOM 1747 O O . TYR A 1 274 ? 127.392 86.839 38.311 1.00 41.64 273 TYR A O 1
ATOM 1756 N N . VAL A 1 275 ? 125.217 86.793 37.681 1.00 39.98 274 VAL A N 1
ATOM 1757 C CA . VAL A 1 275 ? 125.477 86.124 36.409 1.00 42.92 274 VAL A CA 1
ATOM 1758 C C . VAL A 1 275 ? 126.062 87.096 35.404 1.00 42.03 274 VAL A C 1
ATOM 1759 O O . VAL A 1 275 ? 126.846 86.703 34.530 1.00 43.66 274 VAL A O 1
ATOM 1763 N N . TYR A 1 276 ? 125.668 88.364 35.484 1.00 40.22 275 TYR A N 1
ATOM 1764 C CA . TYR A 1 276 ? 126.093 89.373 34.528 1.00 41.07 275 TYR A CA 1
ATOM 1765 C C . TYR A 1 276 ? 126.064 90.730 35.210 1.00 37.95 275 TYR A C 1
ATOM 1766 O O . TYR A 1 276 ? 125.175 91.004 36.024 1.00 39.50 275 TYR A O 1
ATOM 1775 N N . GLU A 1 277 ? 127.039 91.575 34.881 1.00 36.11 276 GLU A N 1
ATOM 1776 C CA . GLU A 1 277 ? 127.123 92.902 35.474 1.00 38.73 276 GLU A CA 1
ATOM 1777 C C . GLU A 1 277 ? 127.486 93.927 34.416 1.00 41.44 276 GLU A C 1
ATOM 1778 O O . GLU A 1 277 ? 128.483 93.769 33.706 1.00 44.01 276 GLU A O 1
ATOM 1784 N N . ILE A 1 278 ? 126.680 94.977 34.322 1.00 41.74 277 ILE A N 1
ATOM 1785 C CA . ILE A 1 278 ? 127.042 96.178 33.578 1.00 41.40 277 ILE A CA 1
ATOM 1786 C C . ILE A 1 278 ? 126.934 97.329 34.573 1.00 48.52 277 ILE A C 1
ATOM 1787 O O . ILE A 1 278 ? 125.841 97.885 34.770 1.00 47.69 277 ILE A O 1
ATOM 1792 N N . PRO A 1 279 ? 128.027 97.682 35.255 1.00 44.86 278 PRO A N 1
ATOM 1793 C CA . PRO A 1 279 ? 127.936 98.740 36.276 1.00 49.58 278 PRO A CA 1
ATOM 1794 C C . PRO A 1 279 ? 127.483 100.075 35.712 1.00 51.23 278 PRO A C 1
ATOM 1795 O O . PRO A 1 279 ? 126.703 100.783 36.360 1.00 56.30 278 PRO A O 1
ATOM 1799 N N . GLU A 1 280 ? 127.938 100.426 34.505 1.00 53.15 279 GLU A N 1
ATOM 1800 C CA . GLU A 1 280 ? 127.586 101.707 33.903 1.00 55.54 279 GLU A CA 1
ATOM 1801 C C . GLU A 1 280 ? 126.080 101.868 33.741 1.00 57.48 279 GLU A C 1
ATOM 1802 O O . GLU A 1 280 ? 125.589 102.999 33.677 1.00 66.37 279 GLU A O 1
ATOM 1808 N N . GLU A 1 281 ? 125.340 100.762 33.680 1.00 57.27 280 GLU A N 1
ATOM 1809 C CA . GLU A 1 281 ? 123.888 100.779 33.583 1.00 57.60 280 GLU A CA 1
ATOM 1810 C C . GLU A 1 281 ? 123.221 100.335 34.877 1.00 56.36 280 GLU A C 1
ATOM 1811 O O . GLU A 1 281 ? 122.003 100.123 34.893 1.00 56.65 280 GLU A O 1
ATOM 1817 N N . TYR A 1 282 ? 123.996 100.183 35.954 1.00 54.24 281 TYR A N 1
ATOM 1818 C CA . TYR A 1 282 ? 123.495 99.698 37.242 1.00 58.49 281 TYR A CA 1
ATOM 1819 C C . TYR A 1 282 ? 122.774 98.363 37.087 1.00 55.82 281 TYR A C 1
ATOM 1820 O O . TYR A 1 282 ? 121.760 98.096 37.735 1.00 61.29 281 TYR A O 1
ATOM 1829 N N . PHE A 1 283 ? 123.310 97.513 36.216 1.00 52.27 282 PHE A N 1
ATOM 1830 C CA . PHE A 1 283 ? 122.702 96.231 35.879 1.00 44.62 282 PHE A CA 1
ATOM 1831 C C . PHE A 1 283 ? 123.458 95.126 36.609 1.00 40.83 282 PHE A C 1
ATOM 1832 O O . PHE A 1 283 ? 124.635 94.884 36.326 1.00 40.86 282 PHE A O 1
ATOM 1840 N N . ARG A 1 284 ? 122.794 94.471 37.558 1.00 42.34 283 ARG A N 1
ATOM 1841 C CA . ARG A 1 284 ? 123.395 93.383 38.331 1.00 47.43 283 ARG A CA 1
ATOM 1842 C C . ARG A 1 284 ? 122.399 92.233 38.293 1.00 46.06 283 ARG A C 1
ATOM 1843 O O . ARG A 1 284 ? 121.447 92.220 39.081 1.00 47.91 283 ARG A O 1
ATOM 1851 N N . TYR A 1 285 ? 122.612 91.268 37.398 1.00 43.54 284 TYR A N 1
ATOM 1852 C CA . TYR A 1 285 ? 121.610 90.246 37.127 1.00 36.40 284 TYR A CA 1
ATOM 1853 C C . TYR A 1 285 ? 121.861 89.025 38.003 1.00 38.29 284 TYR A C 1
ATOM 1854 O O . TYR A 1 285 ? 122.942 88.428 37.951 1.00 39.99 284 TYR A O 1
ATOM 1863 N N . LYS A 1 286 ? 120.864 88.661 38.807 1.00 39.05 285 LYS A N 1
ATOM 1864 C CA . LYS A 1 286 ? 120.956 87.524 39.711 1.00 42.22 285 LYS A CA 1
ATOM 1865 C C . LYS A 1 286 ? 120.248 86.310 39.122 1.00 42.93 285 LYS A C 1
ATOM 1866 O O . LYS A 1 286 ? 119.280 86.431 38.368 1.00 41.46 285 LYS A O 1
ATOM 1872 N N . GLN A 1 287 ? 120.744 85.131 39.480 1.00 40.00 286 GLN A N 1
ATOM 1873 C CA . GLN A 1 287 ? 120.113 83.870 39.131 1.00 44.02 286 GLN A CA 1
ATOM 1874 C C . GLN A 1 287 ? 119.539 83.227 40.387 1.00 47.34 286 GLN A C 1
ATOM 1875 O O . GLN A 1 287 ? 119.961 83.510 41.512 1.00 47.98 286 GLN A O 1
ATOM 1881 N N . HIS A 1 288 ? 118.545 82.368 40.184 1.00 46.70 287 HIS A N 1
ATOM 1882 C CA . HIS A 1 288 ? 117.796 81.800 41.294 1.00 46.66 287 HIS A CA 1
ATOM 1883 C C . HIS A 1 288 ? 117.476 80.346 40.998 1.00 47.28 287 HIS A C 1
ATOM 1884 O O . HIS A 1 288 ? 117.029 80.014 39.896 1.00 48.71 287 HIS A O 1
ATOM 1891 N N . ASP A 1 289 ? 117.709 79.489 41.986 1.00 44.43 288 ASP A N 1
ATOM 1892 C CA . ASP A 1 289 ? 117.178 78.138 41.937 1.00 51.25 288 ASP A CA 1
ATOM 1893 C C . ASP A 1 289 ? 115.658 78.189 41.964 1.00 54.77 288 ASP A C 1
ATOM 1894 O O . ASP A 1 289 ? 115.061 78.935 42.747 1.00 56.16 288 ASP A O 1
ATOM 1899 N N . PHE A 1 290 ? 115.035 77.396 41.096 1.00 56.1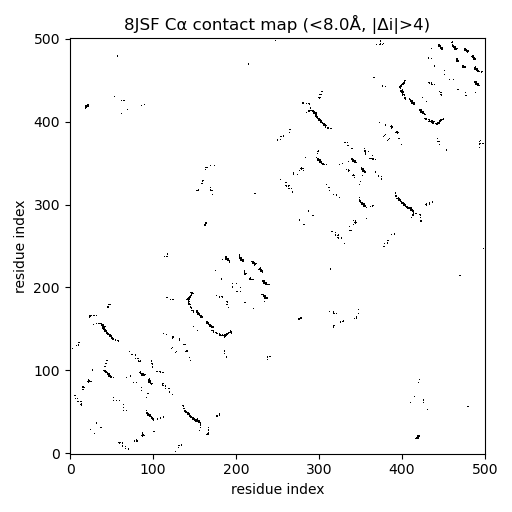3 289 PHE A N 1
ATOM 1900 C CA . PHE A 1 290 ? 113.587 77.279 41.008 1.00 52.86 289 PHE A CA 1
ATOM 1901 C C . PHE A 1 290 ? 113.174 75.939 41.598 1.00 60.01 289 PHE A C 1
ATOM 1902 O O . PHE A 1 290 ? 113.578 74.884 41.096 1.00 56.20 289 PHE A O 1
ATOM 1910 N N . ASN A 1 291 ? 112.392 75.987 42.675 1.00 60.36 290 ASN A N 1
ATOM 1911 C CA . ASN A 1 291 ? 111.900 74.787 43.350 1.00 68.10 290 ASN A CA 1
ATOM 1912 C C . ASN A 1 291 ? 110.692 74.276 42.573 1.00 70.64 290 ASN A C 1
ATOM 1913 O O . ASN A 1 291 ? 109.543 74.584 42.890 1.00 77.30 290 ASN A O 1
ATOM 1918 N N . TRP A 1 292 ? 110.959 73.480 41.536 1.00 56.23 291 TRP A N 1
ATOM 1919 C CA . TRP A 1 292 ? 109.878 73.001 40.681 1.00 58.71 291 TRP A CA 1
ATOM 1920 C C . TRP A 1 292 ? 109.036 71.938 41.374 1.00 61.92 291 TRP A C 1
ATOM 1921 O O . TRP A 1 292 ? 107.860 71.770 41.040 1.00 59.65 291 TRP A O 1
ATOM 1932 N N . GLU A 1 293 ? 109.617 71.197 42.317 1.00 61.32 292 GLU A N 1
ATOM 1933 C CA . GLU A 1 293 ? 108.840 70.212 43.065 1.00 65.18 292 GLU A CA 1
ATOM 1934 C C . GLU A 1 293 ? 107.767 70.893 43.911 1.00 69.94 292 GLU A C 1
ATOM 1935 O O . GLU A 1 293 ? 106.586 70.529 43.853 1.00 75.55 292 GLU A O 1
ATOM 1941 N N . LYS A 1 294 ? 108.156 71.910 44.682 1.00 68.73 293 LYS A N 1
ATOM 1942 C CA . LYS A 1 294 ? 107.172 72.679 45.436 1.00 78.23 293 LYS A CA 1
ATOM 1943 C C . LYS A 1 294 ? 106.210 73.401 44.505 1.00 76.69 293 LYS A C 1
ATOM 1944 O O . LYS A 1 294 ? 105.042 73.602 44.855 1.00 80.96 293 LYS A O 1
ATOM 1950 N N . PHE A 1 295 ? 106.691 73.821 43.332 1.00 70.64 294 PHE A N 1
ATOM 1951 C CA . PHE A 1 295 ? 105.815 74.397 42.317 1.00 74.25 294 PHE A CA 1
ATOM 1952 C C . PHE A 1 295 ? 104.713 73.419 41.936 1.00 78.67 294 PHE A C 1
ATOM 1953 O O . PHE A 1 295 ? 103.526 73.766 41.949 1.00 81.80 294 PHE A O 1
ATOM 1961 N N . LEU A 1 296 ? 105.092 72.176 41.622 1.00 70.16 295 LEU A N 1
ATOM 1962 C CA . LEU A 1 296 ? 104.106 71.183 41.224 1.00 74.94 295 LEU A CA 1
ATOM 1963 C C . LEU A 1 296 ? 103.170 70.820 42.367 1.00 85.45 295 LEU A C 1
ATOM 1964 O O . LEU A 1 296 ? 101.961 70.699 42.159 1.00 86.92 295 LEU A O 1
ATOM 1969 N N . LYS A 1 297 ? 103.691 70.647 43.581 1.00 88.37 296 LYS A N 1
ATOM 1970 C CA . LYS A 1 297 ? 102.804 70.228 44.665 1.00 86.23 296 LYS A CA 1
ATOM 1971 C C . LYS A 1 297 ? 101.746 71.292 44.969 1.00 92.08 296 LYS A C 1
ATOM 1972 O O . LYS A 1 297 ? 100.568 70.969 45.158 1.00 94.19 296 LYS A O 1
ATOM 1978 N N . ASN A 1 298 ? 102.131 72.566 44.966 1.00 97.36 297 ASN A N 1
ATOM 1979 C CA . ASN A 1 298 ? 101.262 73.662 45.401 1.00 99.41 297 ASN A CA 1
ATOM 1980 C C . ASN A 1 298 ? 100.476 74.247 44.238 1.00 97.92 297 ASN A C 1
ATOM 1981 O O . ASN A 1 298 ? 100.247 75.457 44.160 1.00 101.02 297 ASN A O 1
ATOM 1986 N N . HIS A 1 299 ? 100.043 73.386 43.320 1.00 98.84 298 HIS A N 1
ATOM 1987 C CA . HIS A 1 299 ? 99.294 73.806 42.154 1.00 110.84 298 HIS A CA 1
ATOM 1988 C C . HIS A 1 299 ? 97.925 73.149 42.114 1.00 124.34 298 HIS A C 1
ATOM 1989 O O . HIS A 1 299 ? 97.767 71.995 42.531 1.00 116.02 298 HIS A O 1
ATOM 1996 N N . PRO A 1 300 ? 96.921 73.862 41.618 1.00 141.68 299 PRO A N 1
ATOM 1997 C CA . PRO A 1 300 ? 95.607 73.245 41.403 1.00 138.32 299 PRO A CA 1
ATOM 1998 C C . PRO A 1 300 ? 95.712 71.998 40.537 1.00 135.96 299 PRO A C 1
ATOM 1999 O O . PRO A 1 300 ? 95.372 70.898 40.982 1.00 139.17 299 PRO A O 1
ATOM 2003 N N . GLN A 1 301 ? 96.212 72.151 39.315 1.00 128.79 300 GLN A N 1
ATOM 2004 C CA . GLN A 1 301 ? 96.371 71.021 38.405 1.00 122.10 300 GLN A CA 1
ATOM 2005 C C . GLN A 1 301 ? 97.488 70.089 38.865 1.00 113.32 300 GLN A C 1
ATOM 2006 O O . GLN A 1 301 ? 97.259 69.165 39.645 1.00 103.68 300 GLN A O 1
ATOM 2012 N N . GLY B 1 1 ? 150.386 80.637 4.625 1.00 50.03 0 GLY B N 1
ATOM 2013 C CA . GLY B 1 1 ? 149.592 80.130 3.520 1.00 46.98 0 GLY B CA 1
ATOM 2014 C C . GLY B 1 1 ? 148.358 80.965 3.239 1.00 46.35 0 GLY B C 1
ATOM 2015 O O . GLY B 1 1 ? 148.342 82.165 3.512 1.00 46.58 0 GLY B O 1
ATOM 2016 N N . MET B 1 2 ? 147.328 80.312 2.690 1.00 43.27 1 MET B N 1
ATOM 2017 C CA . MET B 1 2 ? 146.068 80.984 2.373 1.00 45.97 1 MET B CA 1
ATOM 2018 C C . MET B 1 2 ? 145.538 81.780 3.566 1.00 47.83 1 MET B C 1
ATOM 2019 O O . MET B 1 2 ? 145.191 82.965 3.442 1.00 47.54 1 MET B O 1
ATOM 2024 N N . GLU B 1 3 ? 145.511 81.144 4.744 1.00 39.68 2 GLU B N 1
ATOM 2025 C CA . GLU B 1 3 ? 144.929 81.744 5.941 1.00 42.25 2 GLU B CA 1
ATOM 2026 C C . GLU B 1 3 ? 145.447 83.151 6.218 1.00 41.80 2 GLU B C 1
ATOM 2027 O O . GLU B 1 3 ? 144.751 83.940 6.867 1.00 39.84 2 GLU B O 1
ATOM 2033 N N . GLN B 1 4 ? 146.638 83.493 5.724 1.00 42.41 3 GLN B N 1
ATOM 2034 C CA . GLN B 1 4 ? 147.235 84.773 6.083 1.00 48.08 3 GLN B CA 1
ATOM 2035 C C . GLN B 1 4 ? 146.452 85.949 5.514 1.00 45.33 3 GLN B C 1
ATOM 2036 O O . GLN B 1 4 ? 146.478 87.041 6.093 1.00 42.40 3 GLN B O 1
ATOM 2042 N N . LYS B 1 5 ? 145.738 85.758 4.406 1.00 44.97 4 LYS B N 1
ATOM 2043 C CA . LYS B 1 5 ? 144.973 86.861 3.837 1.00 42.16 4 LYS B CA 1
ATOM 2044 C C . LYS B 1 5 ? 143.501 86.537 3.647 1.00 43.09 4 LYS B C 1
ATOM 2045 O O . LYS B 1 5 ? 142.724 87.433 3.296 1.00 39.75 4 LYS B O 1
ATOM 2051 N N . LEU B 1 6 ? 143.093 85.295 3.905 1.00 36.07 5 LEU B N 1
ATOM 2052 C CA . LEU B 1 6 ? 141.738 84.869 3.582 1.00 37.63 5 LEU B CA 1
ATOM 2053 C C . LEU B 1 6 ? 140.686 85.687 4.321 1.00 34.51 5 LEU B C 1
ATOM 2054 O O . LEU B 1 6 ? 139.589 85.900 3.793 1.00 33.23 5 LEU B O 1
ATOM 2059 N N . TYR B 1 7 ? 141.004 86.176 5.522 1.00 28.85 6 TYR B N 1
ATOM 2060 C CA . TYR B 1 7 ? 139.998 86.703 6.440 1.00 30.63 6 TYR B CA 1
ATOM 2061 C C . TYR B 1 7 ? 140.042 88.223 6.592 1.00 32.32 6 TYR B C 1
ATOM 2062 O O . TYR B 1 7 ? 139.422 88.758 7.518 1.00 30.14 6 TYR B O 1
ATOM 2071 N N . LYS B 1 8 ? 140.742 88.930 5.699 1.00 30.91 7 LYS B N 1
ATOM 2072 C CA . LYS B 1 8 ? 140.956 90.366 5.885 1.00 30.39 7 LYS B CA 1
ATOM 2073 C C . LYS B 1 8 ? 139.641 91.141 5.939 1.00 33.59 7 LYS B C 1
ATOM 2074 O O . LYS B 1 8 ? 139.480 92.045 6.770 1.00 30.52 7 LYS B O 1
ATOM 2080 N N . ASN B 1 9 ? 138.681 90.794 5.075 1.00 26.89 8 ASN B N 1
ATOM 2081 C CA . ASN B 1 9 ? 137.397 91.492 5.084 1.00 27.66 8 ASN B CA 1
ATOM 2082 C C . ASN B 1 9 ? 136.606 91.206 6.355 1.00 30.23 8 ASN B C 1
ATOM 2083 O O . ASN B 1 9 ? 135.937 92.098 6.881 1.00 30.44 8 ASN B O 1
ATOM 2088 N N . TYR B 1 10 ? 136.619 89.957 6.830 1.00 27.93 9 TYR B N 1
ATOM 2089 C CA . TYR B 1 10 ? 135.916 89.633 8.070 1.00 28.62 9 TYR B CA 1
ATOM 2090 C C . TYR B 1 10 ? 136.486 90.423 9.244 1.00 24.02 9 TYR B C 1
ATOM 2091 O O . TYR B 1 10 ? 135.735 90.965 10.070 1.00 24.42 9 TYR B O 1
ATOM 2100 N N . ALA B 1 11 ? 137.817 90.505 9.328 1.00 23.55 10 ALA B N 1
ATOM 2101 C CA . ALA B 1 11 ? 138.450 91.267 10.399 1.00 28.39 10 ALA B CA 1
ATOM 2102 C C . ALA B 1 11 ? 138.122 92.751 10.287 1.00 25.27 10 ALA B C 1
ATOM 2103 O O . ALA B 1 11 ? 137.840 93.408 11.298 1.00 27.30 10 ALA B O 1
ATOM 2105 N N . ASP B 1 12 ? 138.141 93.297 9.063 1.00 26.89 11 ASP B N 1
ATOM 2106 C CA . ASP B 1 12 ? 137.781 94.701 8.871 1.00 26.31 11 ASP B CA 1
ATOM 2107 C C . ASP B 1 12 ? 136.330 94.962 9.259 1.00 29.36 11 ASP B C 1
ATOM 2108 O O . ASP B 1 12 ? 136.027 95.969 9.914 1.00 28.69 11 ASP B O 1
ATOM 2113 N N . ASP B 1 13 ? 135.413 94.081 8.842 1.00 26.91 12 ASP B N 1
ATOM 2114 C CA . ASP B 1 13 ? 134.018 94.211 9.248 1.00 29.02 12 ASP B CA 1
ATOM 2115 C C . ASP B 1 13 ? 133.894 94.242 10.758 1.00 28.42 12 ASP B C 1
ATOM 2116 O O . ASP B 1 13 ? 133.148 95.060 11.307 1.00 28.22 12 ASP B O 1
ATOM 2121 N N . ILE B 1 14 ? 134.605 93.346 11.446 1.00 23.85 13 ILE B N 1
ATOM 2122 C CA . ILE B 1 14 ? 134.450 93.269 12.893 1.00 27.34 13 ILE B CA 1
ATOM 2123 C C . ILE B 1 14 ? 134.995 94.528 13.555 1.00 26.64 13 ILE B C 1
ATOM 2124 O O . ILE B 1 14 ? 134.391 95.052 14.495 1.00 27.69 13 ILE B O 1
ATOM 2129 N N . ALA B 1 15 ? 136.126 95.047 13.069 1.00 24.90 14 ALA B N 1
ATOM 2130 C CA . ALA B 1 15 ? 136.649 96.312 13.594 1.00 33.77 14 ALA B CA 1
ATOM 2131 C C . ALA B 1 15 ? 135.641 97.446 13.410 1.00 32.71 14 ALA B C 1
ATOM 2132 O O . ALA B 1 15 ? 135.385 98.239 14.335 1.00 28.50 14 ALA B O 1
ATOM 2134 N N . HIS B 1 16 ? 135.064 97.537 12.210 1.00 30.04 15 HIS B N 1
ATOM 2135 C CA . HIS B 1 16 ? 134.045 98.546 11.940 1.00 31.26 15 HIS B CA 1
ATOM 2136 C C . HIS B 1 16 ? 132.868 98.409 12.900 1.00 34.50 15 HIS B C 1
ATOM 2137 O O . HIS B 1 16 ? 132.412 99.397 13.486 1.00 34.08 15 HIS B O 1
ATOM 2144 N N . TYR B 1 17 ? 132.375 97.182 13.092 1.00 27.58 16 TYR B N 1
ATOM 2145 C CA . TYR B 1 17 ? 131.252 96.972 14.001 1.00 28.85 16 TYR B CA 1
ATOM 2146 C C . TYR B 1 17 ? 131.629 97.338 15.432 1.00 29.65 16 TYR B C 1
ATOM 2147 O O . TYR B 1 17 ? 130.827 97.931 16.161 1.00 27.86 16 TYR B O 1
ATOM 2156 N N . LEU B 1 18 ? 132.848 96.990 15.850 1.00 28.88 17 LEU B N 1
ATOM 2157 C CA . LEU B 1 18 ? 133.305 97.295 17.200 1.00 31.74 17 LEU B CA 1
ATOM 2158 C C . LEU B 1 18 ? 133.454 98.787 17.436 1.00 32.82 17 LEU B C 1
ATOM 2159 O O . LEU B 1 18 ? 133.487 99.214 18.594 1.00 36.06 17 LEU B O 1
ATOM 2164 N N . LYS B 1 19 ? 133.551 99.591 16.380 1.00 30.85 18 LYS B N 1
ATOM 2165 C CA . LYS B 1 19 ? 133.483 101.031 16.615 1.00 38.28 18 LYS B CA 1
ATOM 2166 C C . LYS B 1 19 ? 132.073 101.530 16.922 1.00 40.33 18 LYS B C 1
ATOM 2167 O O . LYS B 1 19 ? 131.908 102.732 17.159 1.00 40.89 18 LYS B O 1
ATOM 2173 N N . GLN B 1 20 ? 131.053 100.668 16.912 1.00 40.22 19 GLN B N 1
ATOM 2174 C CA . GLN B 1 20 ? 129.687 101.165 17.057 1.00 31.54 19 GLN B CA 1
ATOM 2175 C C . GLN B 1 20 ? 129.068 100.875 18.420 1.00 32.84 19 GLN B C 1
ATOM 2176 O O . GLN B 1 20 ? 127.981 100.292 18.503 1.00 42.81 19 GLN B O 1
ATOM 2182 N N . GLY B 1 21 ? 129.712 101.323 19.491 1.00 40.27 20 GLY B N 1
ATOM 2183 C CA . GLY B 1 21 ? 129.184 101.099 20.821 1.00 40.90 20 GLY B CA 1
ATOM 2184 C C . GLY B 1 21 ? 127.976 101.971 21.119 1.00 43.59 20 GLY B C 1
ATOM 2185 O O . GLY B 1 21 ? 127.670 102.940 20.422 1.00 47.43 20 GLY B O 1
ATOM 2186 N N . LYS B 1 22 ? 127.281 101.612 22.194 1.00 42.28 21 LYS B N 1
ATOM 2187 C CA . LYS B 1 22 ? 126.072 102.320 22.622 1.00 54.55 21 LYS B CA 1
ATOM 2188 C C . LYS B 1 22 ? 126.349 103.780 22.992 1.00 52.19 21 LYS B C 1
ATOM 2189 O O . LYS B 1 22 ? 126.868 104.075 24.069 1.00 57.36 21 LYS B O 1
ATOM 2195 N N . GLY B 1 68 ? 132.732 75.941 -1.428 1.00 42.21 67 GLY B N 1
ATOM 2196 C CA . GLY B 1 68 ? 133.586 75.169 -2.311 1.00 32.59 67 GLY B CA 1
ATOM 2197 C C . GLY B 1 68 ? 132.867 74.598 -3.515 1.00 41.31 67 GLY B C 1
ATOM 2198 O O . GLY B 1 68 ? 133.477 73.959 -4.366 1.00 66.69 67 GLY B O 1
ATOM 2199 N N . GLN B 1 69 ? 131.565 74.852 -3.597 1.00 46.06 68 GLN B N 1
ATOM 2200 C CA . GLN B 1 69 ? 130.701 74.115 -4.506 1.00 34.18 68 GLN B CA 1
ATOM 2201 C C . GLN B 1 69 ? 129.331 74.774 -4.519 1.00 30.28 68 GLN B C 1
ATOM 2202 O O . GLN B 1 69 ? 128.913 75.377 -3.528 1.00 26.56 68 GLN B O 1
ATOM 2208 N N . ILE B 1 70 ? 128.641 74.656 -5.655 1.00 21.17 69 ILE B N 1
ATOM 2209 C CA . ILE B 1 70 ? 127.355 75.312 -5.814 1.00 29.50 69 ILE B CA 1
ATOM 2210 C C . ILE B 1 70 ? 126.258 74.688 -4.965 1.00 34.92 69 ILE B C 1
ATOM 2211 O O . ILE B 1 70 ? 125.219 75.325 -4.765 1.00 36.48 69 ILE B O 1
ATOM 2216 N N . THR B 1 71 ? 126.460 73.481 -4.428 1.00 32.25 70 THR B N 1
ATOM 2217 C CA . THR B 1 71 ? 125.416 72.835 -3.640 1.00 34.60 70 THR B CA 1
ATOM 2218 C C . THR B 1 71 ? 125.645 72.946 -2.140 1.00 33.74 70 THR B C 1
ATOM 2219 O O . THR B 1 71 ? 124.756 72.562 -1.373 1.00 31.70 70 THR B O 1
ATOM 2223 N N . LYS B 1 72 ? 126.810 73.441 -1.698 1.00 28.03 71 LYS B N 1
ATOM 2224 C CA . LYS B 1 72 ? 126.982 73.692 -0.271 1.00 31.98 71 LYS B CA 1
ATOM 2225 C C . LYS B 1 72 ? 125.925 74.666 0.228 1.00 30.78 71 LYS B C 1
ATOM 2226 O O . LYS B 1 72 ? 125.449 74.543 1.363 1.00 26.92 71 LYS B O 1
ATOM 2232 N N . TYR B 1 73 ? 125.527 75.616 -0.622 1.00 24.41 72 TYR B N 1
ATOM 2233 C CA . TYR B 1 73 ? 124.489 76.587 -0.296 1.00 31.48 72 TYR B CA 1
ATOM 2234 C C . TYR B 1 73 ? 123.114 75.952 -0.178 1.00 27.96 72 TYR B C 1
ATOM 2235 O O . TYR B 1 73 ? 122.173 76.617 0.267 1.00 29.85 72 TYR B O 1
ATOM 2244 N N . GLU B 1 74 ? 122.976 74.703 -0.604 1.00 29.66 73 GLU B N 1
ATOM 2245 C CA . GLU B 1 74 ? 121.722 73.972 -0.588 1.00 33.45 73 GLU B CA 1
ATOM 2246 C C . GLU B 1 74 ? 121.667 72.957 0.549 1.00 30.54 73 GLU B C 1
ATOM 2247 O O . GLU B 1 74 ? 120.656 72.265 0.702 1.00 32.57 73 GLU B O 1
ATOM 2253 N N . GLU B 1 75 ? 122.740 72.849 1.336 1.00 27.53 74 GLU B N 1
ATOM 2254 C CA . GLU B 1 75 ? 122.841 71.878 2.423 1.00 25.37 74 GLU B CA 1
ATOM 2255 C C . GLU B 1 75 ? 122.143 72.408 3.670 1.00 27.07 74 GLU B C 1
ATOM 2256 O O . GLU B 1 75 ? 122.610 73.367 4.295 1.00 23.20 74 GLU B O 1
ATOM 2262 N N . LYS B 1 76 ? 121.033 71.773 4.036 1.00 27.25 75 LYS B N 1
ATOM 2263 C CA . LYS B 1 76 ? 120.324 72.099 5.262 1.00 22.43 75 LYS B CA 1
ATOM 2264 C C . LYS B 1 76 ? 121.097 71.611 6.483 1.00 21.76 75 LYS B C 1
ATOM 2265 O O . LYS B 1 76 ? 121.987 70.759 6.398 1.00 18.07 75 LYS B O 1
ATOM 2271 N N . LEU B 1 77 ? 120.718 72.149 7.636 1.00 17.39 76 LEU B N 1
ATOM 2272 C CA . LEU B 1 77 ? 121.245 71.693 8.909 1.00 20.29 76 LEU B CA 1
ATOM 2273 C C . LEU B 1 77 ? 120.572 70.385 9.306 1.00 19.99 76 LEU B C 1
ATOM 2274 O O . LEU B 1 77 ? 119.445 70.095 8.898 1.00 21.85 76 LEU B O 1
ATOM 2279 N N . GLY B 1 78 ? 121.265 69.600 10.125 1.00 18.69 77 GLY B N 1
ATOM 2280 C CA . GLY B 1 78 ? 120.680 68.355 10.592 1.00 18.11 77 GLY B CA 1
ATOM 2281 C C . GLY B 1 78 ? 120.399 67.368 9.486 1.00 19.48 77 GLY B C 1
ATOM 2282 O O . GLY B 1 78 ? 119.452 66.581 9.588 1.00 20.89 77 GLY B O 1
ATOM 2283 N N . ALA B 1 79 ? 121.183 67.404 8.410 1.00 16.79 78 ALA B N 1
ATOM 2284 C CA . ALA B 1 79 ? 120.892 66.570 7.252 1.00 19.60 78 ALA B CA 1
ATOM 2285 C C . ALA B 1 79 ? 122.137 66.347 6.406 1.00 21.55 78 ALA B C 1
ATOM 2286 O O . ALA B 1 79 ? 122.188 66.780 5.251 1.00 23.31 78 ALA B O 1
ATOM 2288 N N . HIS B 1 80 ? 123.136 65.674 6.972 1.00 19.46 79 HIS B N 1
ATOM 2289 C CA . HIS B 1 80 ? 124.331 65.316 6.225 1.00 18.45 79 HIS B CA 1
ATOM 2290 C C . HIS B 1 80 ? 123.934 64.638 4.913 1.00 20.73 79 HIS B C 1
ATOM 2291 O O . HIS B 1 80 ? 123.151 63.678 4.933 1.00 20.49 79 HIS B O 1
ATOM 2298 N N . PRO B 1 81 ? 124.442 65.102 3.767 1.00 24.12 80 PRO B N 1
ATOM 2299 C CA . PRO B 1 81 ? 123.950 64.582 2.479 1.00 20.74 80 PRO B CA 1
ATOM 2300 C C . PRO B 1 81 ? 124.061 63.077 2.335 1.00 22.57 80 PRO B C 1
ATOM 2301 O O . PRO B 1 81 ? 123.236 62.474 1.642 1.00 20.80 80 PRO B O 1
ATOM 2305 N N . SER B 1 82 ? 125.060 62.447 2.952 1.00 22.22 81 SER B N 1
ATOM 2306 C CA . SER B 1 82 ? 125.168 60.996 2.852 1.00 28.28 81 SER B CA 1
ATOM 2307 C C . SER B 1 82 ? 124.082 60.268 3.638 1.00 23.94 81 SER B C 1
ATOM 2308 O O . SER B 1 82 ? 123.874 59.072 3.416 1.00 25.33 81 SER B O 1
ATOM 2311 N N . PHE B 1 83 ? 123.386 60.950 4.547 1.00 18.66 82 PHE B N 1
ATOM 2312 C CA . PHE B 1 83 ? 122.460 60.272 5.441 1.00 21.51 82 PHE B CA 1
ATOM 2313 C C . PHE B 1 83 ? 121.109 60.958 5.566 1.00 21.78 82 PHE B C 1
ATOM 2314 O O . PHE B 1 83 ? 120.280 60.500 6.359 1.00 25.18 82 PHE B O 1
ATOM 2322 N N . SER B 1 84 ? 120.861 62.027 4.802 1.00 24.33 83 SER B N 1
ATOM 2323 C CA . SER B 1 84 ? 119.628 62.796 4.950 1.00 27.84 83 SER B CA 1
ATOM 2324 C C . SER B 1 84 ? 118.384 61.953 4.696 1.00 25.49 83 SER B C 1
ATOM 2325 O O . SER B 1 84 ? 117.301 62.285 5.193 1.00 27.30 83 SER B O 1
ATOM 2328 N N . HIS B 1 85 ? 118.509 60.884 3.905 1.00 20.94 84 HIS B N 1
ATOM 2329 C CA . HIS B 1 85 ? 117.376 60.006 3.625 1.00 27.85 84 HIS B CA 1
ATOM 2330 C C . HIS B 1 85 ? 116.827 59.321 4.872 1.00 31.46 84 HIS B C 1
ATOM 2331 O O . HIS B 1 85 ? 115.714 58.788 4.829 1.00 27.65 84 HIS B O 1
ATOM 2338 N N . LEU B 1 86 ? 117.581 59.299 5.974 1.00 26.86 85 LEU B N 1
ATOM 2339 C CA . LEU B 1 86 ? 117.093 58.643 7.183 1.00 28.57 85 LEU B CA 1
ATOM 2340 C C . LEU B 1 86 ? 115.991 59.431 7.879 1.00 29.60 85 LEU B C 1
ATOM 2341 O O . LEU B 1 86 ? 115.367 58.901 8.805 1.00 30.69 85 LEU B O 1
ATOM 2346 N N . LYS B 1 87 ? 115.744 60.673 7.467 1.00 22.00 86 LYS B N 1
ATOM 2347 C CA . LYS B 1 87 ? 114.675 61.462 8.064 1.00 27.21 86 LYS B CA 1
ATOM 2348 C C . LYS B 1 87 ? 113.329 60.793 7.818 1.00 32.38 86 LYS B C 1
ATOM 2349 O O . LYS B 1 87 ? 113.104 60.199 6.762 1.00 28.87 86 LYS B O 1
ATOM 2355 N N . ASN B 1 88 ? 112.439 60.881 8.812 1.00 32.02 87 ASN B N 1
ATOM 2356 C CA . ASN B 1 88 ? 111.102 60.284 8.765 1.00 35.33 87 ASN B CA 1
ATOM 2357 C C . ASN B 1 88 ? 111.148 58.761 8.703 1.00 32.25 87 ASN B C 1
ATOM 2358 O O . ASN B 1 88 ? 110.159 58.128 8.319 1.00 40.17 87 ASN B O 1
ATOM 2363 N N . THR B 1 89 ? 112.274 58.145 9.061 1.00 25.83 88 THR B N 1
ATOM 2364 C CA . THR B 1 89 ? 112.382 56.694 9.039 1.00 34.82 88 THR B CA 1
ATOM 2365 C C . THR B 1 89 ? 112.830 56.171 10.395 1.00 37.54 88 THR B C 1
ATOM 2366 O O . THR B 1 89 ? 113.288 56.914 11.267 1.00 31.81 88 THR B O 1
ATOM 2370 N N . ASN B 1 90 ? 112.704 54.854 10.540 1.00 44.95 89 ASN B N 1
ATOM 2371 C CA . ASN B 1 90 ? 113.202 54.116 11.687 1.00 45.52 89 ASN B CA 1
ATOM 2372 C C . ASN B 1 90 ? 114.485 53.366 11.346 1.00 43.17 89 ASN B C 1
ATOM 2373 O O . ASN B 1 90 ? 114.822 52.378 12.007 1.00 47.55 89 ASN B O 1
ATOM 2378 N N . ASP B 1 91 ? 115.197 53.815 10.318 1.00 34.13 90 ASP B N 1
ATOM 2379 C CA . ASP B 1 91 ? 116.393 53.149 9.832 1.00 29.06 90 ASP B CA 1
ATOM 2380 C C . ASP B 1 91 ? 117.639 53.838 10.376 1.00 34.33 90 ASP B C 1
ATOM 2381 O O . ASP B 1 91 ? 117.596 54.967 10.875 1.00 27.06 90 ASP B O 1
ATOM 2386 N N . SER B 1 92 ? 118.768 53.149 10.240 1.00 27.61 91 SER B N 1
ATOM 2387 C CA . SER B 1 92 ? 120.031 53.641 10.763 1.00 27.13 91 SER B CA 1
ATOM 2388 C C . SER B 1 92 ? 121.158 52.977 9.985 1.00 31.41 91 SER B C 1
ATOM 2389 O O . SER B 1 92 ? 120.976 51.922 9.372 1.00 28.43 91 SER B O 1
ATOM 2392 N N . GLU B 1 93 ? 122.320 53.628 9.998 1.00 23.50 92 GLU B N 1
ATOM 2393 C CA . GLU B 1 93 ? 123.474 53.168 9.234 1.00 24.52 92 GLU B CA 1
ATOM 2394 C C . GLU B 1 93 ? 124.751 53.372 10.036 1.00 25.87 92 GLU B C 1
ATOM 2395 O O . GLU B 1 93 ? 124.918 54.396 10.695 1.00 25.26 92 GLU B O 1
ATOM 2401 N N . TYR B 1 94 ? 125.660 52.405 9.967 1.00 29.15 93 TYR B N 1
ATOM 2402 C CA . TYR B 1 94 ? 126.969 52.533 10.595 1.00 24.54 93 TYR B CA 1
ATOM 2403 C C . TYR B 1 94 ? 127.960 53.064 9.567 1.00 24.23 93 TYR B C 1
ATOM 2404 O O . TYR B 1 94 ? 128.109 52.480 8.491 1.00 25.66 93 TYR B O 1
ATOM 2413 N N . HIS B 1 95 ? 128.631 54.170 9.893 1.00 23.44 94 HIS B N 1
ATOM 2414 C CA . HIS B 1 95 ? 129.544 54.800 8.946 1.00 23.59 94 HIS B CA 1
ATOM 2415 C C . HIS B 1 95 ? 130.438 55.773 9.700 1.00 27.83 94 HIS B C 1
ATOM 2416 O O . HIS B 1 95 ? 129.940 56.569 10.503 1.00 21.83 94 HIS B O 1
ATOM 2423 N N . TYR B 1 96 ? 131.741 55.725 9.420 1.00 23.96 95 TYR B N 1
ATOM 2424 C CA . TYR B 1 96 ? 132.714 56.564 10.108 1.00 26.04 95 TYR B CA 1
ATOM 2425 C C . TYR B 1 96 ? 132.375 58.042 9.934 1.00 25.06 95 TYR B C 1
ATOM 2426 O O . TYR B 1 96 ? 131.677 58.440 8.995 1.00 22.86 95 TYR B O 1
ATOM 2435 N N . ILE B 1 97 ? 132.915 58.867 10.834 1.00 23.53 96 ILE B N 1
ATOM 2436 C CA . ILE B 1 97 ? 132.858 60.315 10.650 1.00 22.16 96 ILE B CA 1
ATOM 2437 C C . ILE B 1 97 ? 133.877 60.981 11.562 1.00 22.20 96 ILE B C 1
ATOM 2438 O O . ILE B 1 97 ? 134.242 60.445 12.618 1.00 25.19 96 ILE B O 1
ATOM 2443 N N . VAL B 1 98 ? 134.325 62.172 11.161 1.00 22.43 97 VAL B N 1
ATOM 2444 C CA . VAL B 1 98 ? 135.066 63.078 12.028 1.00 21.39 97 VAL B CA 1
ATOM 2445 C C . VAL B 1 98 ? 134.079 64.093 12.582 1.00 22.18 97 VAL B C 1
ATOM 2446 O O . VAL B 1 98 ? 133.403 64.792 11.817 1.00 22.70 97 VAL B O 1
ATOM 2450 N N . SER B 1 99 ? 133.984 64.164 13.905 1.00 17.40 98 SER B N 1
ATOM 2451 C CA . SER B 1 99 ? 133.107 65.109 14.582 1.00 21.16 98 SER B CA 1
ATOM 2452 C C . SER B 1 99 ? 133.935 66.270 15.120 1.00 22.73 98 SER B C 1
ATOM 2453 O O . SER B 1 99 ? 134.949 66.054 15.798 1.00 22.29 98 SER B O 1
ATOM 2456 N N . MET B 1 100 ? 133.501 67.499 14.823 1.00 17.11 99 MET B N 1
ATOM 2457 C CA . MET B 1 100 ? 134.188 68.704 15.264 1.00 17.22 99 MET B CA 1
ATOM 2458 C C . MET B 1 100 ? 133.195 69.633 15.941 1.00 17.43 99 MET B C 1
ATOM 2459 O O . MET B 1 100 ? 132.135 69.928 15.383 1.00 20.72 99 MET B O 1
ATOM 2464 N N . PHE B 1 101 ? 133.533 70.081 17.142 1.00 17.08 100 PHE B N 1
ATOM 2465 C CA . PHE B 1 101 ? 132.764 71.088 17.854 1.00 21.08 100 PHE B CA 1
ATOM 2466 C C . PHE B 1 101 ? 133.598 72.354 17.965 1.00 18.57 100 PHE B C 1
ATOM 2467 O O . PHE B 1 101 ? 134.730 72.303 18.454 1.00 19.04 100 PHE B O 1
ATOM 2475 N N . VAL B 1 102 ? 133.045 73.477 17.496 1.00 17.97 101 VAL B N 1
ATOM 2476 C CA . VAL B 1 102 ? 133.697 74.784 17.543 1.00 19.39 101 VAL B CA 1
ATOM 2477 C C . VAL B 1 102 ? 132.891 75.670 18.475 1.00 24.65 101 VAL B C 1
ATOM 2478 O O . VAL B 1 102 ? 131.693 75.881 18.254 1.00 25.16 101 VAL B O 1
ATOM 2482 N N . ASP B 1 103 ? 133.558 76.212 19.488 1.00 20.70 102 ASP B N 1
ATOM 2483 C CA . ASP B 1 103 ? 132.966 77.055 20.513 1.00 28.82 102 ASP B CA 1
ATOM 2484 C C . ASP B 1 103 ? 133.624 78.425 20.446 1.00 28.90 102 ASP B C 1
ATOM 2485 O O . ASP B 1 103 ? 134.851 78.519 20.329 1.00 26.59 102 ASP B O 1
ATOM 2490 N N . VAL B 1 104 ? 132.815 79.474 20.494 1.00 28.34 103 VAL B N 1
ATOM 2491 C CA . VAL B 1 104 ? 133.299 80.847 20.560 1.00 27.97 103 VAL B CA 1
ATOM 2492 C C . VAL B 1 104 ? 133.016 81.361 21.969 1.00 29.29 103 VAL B C 1
ATOM 2493 O O . VAL B 1 104 ? 131.852 81.509 22.360 1.00 29.88 103 VAL B O 1
ATOM 2497 N N . ARG B 1 105 ? 134.066 81.638 22.735 1.00 24.93 104 ARG B N 1
ATOM 2498 C CA . ARG B 1 105 ? 133.943 82.062 24.121 1.00 24.43 104 ARG B CA 1
ATOM 2499 C C . ARG B 1 105 ? 134.192 83.560 24.263 1.00 24.72 104 ARG B C 1
ATOM 2500 O O . ARG B 1 105 ? 135.029 84.139 23.551 1.00 24.42 104 ARG B O 1
ATOM 2508 N N . ASN B 1 106 ? 133.445 84.163 25.195 1.00 24.65 105 ASN B N 1
ATOM 2509 C CA . ASN B 1 106 ? 133.450 85.564 25.641 1.00 26.60 105 ASN B CA 1
ATOM 2510 C C . ASN B 1 106 ? 132.606 86.473 24.759 1.00 23.50 105 ASN B C 1
ATOM 2511 O O . ASN B 1 106 ? 132.671 87.697 24.932 1.00 26.54 105 ASN B O 1
ATOM 2516 N N . SER B 1 107 ? 131.818 85.928 23.828 1.00 24.22 106 SER B N 1
ATOM 2517 C CA . SER B 1 107 ? 130.998 86.790 22.983 1.00 25.98 106 SER B CA 1
ATOM 2518 C C . SER B 1 107 ? 129.848 87.413 23.768 1.00 26.99 106 SER B C 1
ATOM 2519 O O . SER B 1 107 ? 129.355 88.478 23.391 1.00 28.29 106 SER B O 1
ATOM 2522 N N . THR B 1 108 ? 129.400 86.764 24.848 1.00 27.44 107 THR B N 1
ATOM 2523 C CA . THR B 1 108 ? 128.359 87.351 25.690 1.00 31.11 107 THR B CA 1
ATOM 2524 C C . THR B 1 108 ? 128.827 88.667 26.313 1.00 27.65 107 THR B C 1
ATOM 2525 O O . THR B 1 108 ? 128.018 89.580 26.532 1.00 25.25 107 THR B O 1
ATOM 2529 N N . GLY B 1 109 ? 130.130 88.799 26.571 1.00 27.64 108 GLY B N 1
ATOM 2530 C CA . GLY B 1 109 ? 130.657 90.061 27.060 1.00 26.15 108 GLY B CA 1
ATOM 2531 C C . GLY B 1 109 ? 130.397 91.228 26.129 1.00 27.40 108 GLY B C 1
ATOM 2532 O O . GLY B 1 109 ? 130.408 92.383 26.577 1.00 26.66 108 GLY B O 1
ATOM 2533 N N . LEU B 1 110 ? 130.139 90.954 24.843 1.00 27.54 109 LEU B N 1
ATOM 2534 C CA . LEU B 1 110 ? 129.822 92.031 23.910 1.00 25.32 109 LEU B CA 1
ATOM 2535 C C . LEU B 1 110 ? 128.613 92.831 24.365 1.00 27.37 109 LEU B C 1
ATOM 2536 O O . LEU B 1 110 ? 128.507 94.021 24.050 1.00 26.13 109 LEU B O 1
ATOM 2541 N N . PHE B 1 111 ? 127.704 92.213 25.124 1.00 25.15 110 PHE B N 1
ATOM 2542 C CA . PHE B 1 111 ? 126.520 92.962 25.526 1.00 28.03 110 PHE B CA 1
ATOM 2543 C C . PHE B 1 111 ? 126.833 94.077 26.515 1.00 33.47 110 PHE B C 1
ATOM 2544 O O . PHE B 1 111 ? 125.978 94.942 26.726 1.00 32.07 110 PHE B O 1
ATOM 2552 N N . LYS B 1 112 ? 128.031 94.097 27.109 1.00 28.05 111 LYS B N 1
ATOM 2553 C CA . LYS B 1 112 ? 128.326 95.170 28.052 1.00 36.21 111 LYS B CA 1
ATOM 2554 C C . LYS B 1 112 ? 128.471 96.515 27.348 1.00 36.12 111 LYS B C 1
ATOM 2555 O O . LYS B 1 112 ? 128.211 97.558 27.958 1.00 41.25 111 LYS B O 1
ATOM 2561 N N . LYS B 1 113 ? 128.868 96.523 26.073 1.00 32.06 112 LYS B N 1
ATOM 2562 C CA . LYS B 1 113 ? 129.097 97.771 25.360 1.00 31.05 112 LYS B CA 1
ATOM 2563 C C . LYS B 1 113 ? 128.281 97.937 24.083 1.00 35.05 112 LYS B C 1
ATOM 2564 O O . LYS B 1 113 ? 128.279 99.036 23.515 1.00 34.62 112 LYS B O 1
ATOM 2570 N N . PHE B 1 114 ? 127.571 96.910 23.622 1.00 31.56 113 PHE B N 1
ATOM 2571 C CA . PHE B 1 114 ? 126.958 96.952 22.302 1.00 31.00 113 PHE B CA 1
ATOM 2572 C C . PHE B 1 114 ? 125.500 96.524 22.352 1.00 28.32 113 PHE B C 1
ATOM 2573 O O . PHE B 1 114 ? 125.098 95.706 23.186 1.00 30.40 113 PHE B O 1
ATOM 2581 N N . ASP B 1 115 ? 124.717 97.086 21.435 1.00 28.45 114 ASP B N 1
ATOM 2582 C CA . ASP B 1 115 ? 123.313 96.746 21.280 1.00 29.65 114 ASP B CA 1
ATOM 2583 C C . ASP B 1 115 ? 123.175 95.421 20.537 1.00 30.26 114 ASP B C 1
ATOM 2584 O O . ASP B 1 115 ? 124.097 94.995 19.838 1.00 31.17 114 ASP B O 1
ATOM 2589 N N . PRO B 1 116 ? 122.037 94.738 20.694 1.00 31.79 115 PRO B N 1
ATOM 2590 C CA . PRO B 1 116 ? 121.862 93.435 20.026 1.00 28.24 115 PRO B CA 1
ATOM 2591 C C . PRO B 1 116 ? 122.197 93.415 18.541 1.00 30.93 115 PRO B C 1
ATOM 2592 O O . PRO B 1 116 ? 122.744 92.412 18.072 1.00 30.80 115 PRO B O 1
ATOM 2596 N N . ASP B 1 117 ? 121.889 94.471 17.781 1.00 29.38 116 ASP B N 1
ATOM 2597 C CA . ASP B 1 117 ? 122.143 94.423 16.342 1.00 30.05 116 ASP B CA 1
ATOM 2598 C C . ASP B 1 117 ? 123.638 94.393 16.040 1.00 26.35 116 ASP B C 1
ATOM 2599 O O . ASP B 1 117 ? 124.082 93.673 15.134 1.00 32.19 116 ASP B O 1
ATOM 2604 N N . VAL B 1 118 ? 124.436 95.141 16.806 1.00 28.20 117 VAL B N 1
ATOM 2605 C CA . VAL B 1 118 ? 125.880 95.121 16.597 1.00 27.05 117 VAL B CA 1
ATOM 2606 C C . VAL B 1 118 ? 126.469 93.785 17.043 1.00 22.32 117 VAL B C 1
ATOM 2607 O O . VAL B 1 118 ? 127.365 93.235 16.387 1.00 27.01 117 VAL B O 1
ATOM 2611 N N . VAL B 1 119 ? 125.988 93.249 18.168 1.00 23.12 118 VAL B N 1
ATOM 2612 C CA . VAL B 1 119 ? 126.451 91.938 18.613 1.00 23.46 118 VAL B CA 1
ATOM 2613 C C . VAL B 1 119 ? 126.143 90.893 17.554 1.00 26.42 118 VAL B C 1
ATOM 2614 O O . VAL B 1 119 ? 126.974 90.031 17.245 1.00 27.74 118 VAL B O 1
ATOM 2618 N N . ALA B 1 120 ? 124.937 90.958 16.985 1.00 25.77 119 ALA B N 1
ATOM 2619 C CA . ALA B 1 120 ? 124.547 90.041 15.922 1.00 26.33 119 ALA B CA 1
ATOM 2620 C C . ALA B 1 120 ? 125.461 90.182 14.715 1.00 25.74 119 ALA B C 1
ATOM 2621 O O . ALA B 1 120 ? 125.882 89.179 14.134 1.00 25.20 119 ALA B O 1
ATOM 2623 N N . ASN B 1 121 ? 125.772 91.418 14.313 1.00 24.02 120 ASN B N 1
ATOM 2624 C CA . ASN B 1 121 ? 126.638 91.608 13.152 1.00 22.25 120 ASN B CA 1
ATOM 2625 C C . ASN B 1 121 ? 128.022 91.013 13.396 1.00 26.02 120 ASN B C 1
ATOM 2626 O O . ASN B 1 121 ? 128.573 90.314 12.531 1.00 26.13 120 ASN B O 1
ATOM 2631 N N . ILE B 1 122 ? 128.581 91.248 14.589 1.00 20.94 121 ILE B N 1
ATOM 2632 C CA . ILE B 1 122 ? 129.898 90.707 14.928 1.00 23.12 121 ILE B CA 1
ATOM 2633 C C . ILE B 1 122 ? 129.874 89.180 14.917 1.00 17.91 121 ILE B C 1
ATOM 2634 O O . ILE B 1 122 ? 130.723 88.523 14.291 1.00 21.85 121 ILE B O 1
ATOM 2639 N N . CYS B 1 123 ? 128.903 88.591 15.621 1.00 18.46 122 CYS B N 1
ATOM 2640 C CA . CYS B 1 123 ? 128.881 87.141 15.768 1.00 18.95 122 CYS B CA 1
ATOM 2641 C C . CYS B 1 123 ? 128.575 86.463 14.441 1.00 22.41 122 CYS B C 1
ATOM 2642 O O . CYS B 1 123 ? 129.159 85.422 14.129 1.00 22.95 122 CYS B O 1
ATOM 2645 N N . ARG B 1 124 ? 127.681 87.050 13.634 1.00 20.07 123 ARG B N 1
ATOM 2646 C CA . ARG B 1 124 ? 127.393 86.496 12.320 1.00 24.33 123 ARG B CA 1
ATOM 2647 C C . ARG B 1 124 ? 128.594 86.595 11.394 1.00 20.82 123 ARG B C 1
ATOM 2648 O O . ARG B 1 124 ? 128.783 85.714 10.555 1.00 20.22 123 ARG B O 1
ATOM 2656 N N . THR B 1 125 ? 129.438 87.621 11.552 1.00 18.12 124 THR B N 1
ATOM 2657 C CA . THR B 1 125 ? 130.657 87.686 10.747 1.00 19.67 124 THR B CA 1
ATOM 2658 C C . THR B 1 125 ? 131.622 86.565 11.118 1.00 21.00 124 THR B C 1
ATOM 2659 O O . THR B 1 125 ? 132.175 85.883 10.238 1.00 22.55 124 THR B O 1
ATOM 2663 N N . ILE B 1 126 ? 131.833 86.356 12.420 1.00 21.31 125 ILE B N 1
ATOM 2664 C CA . ILE B 1 126 ? 132.668 85.230 12.843 1.00 19.90 125 ILE B CA 1
ATOM 2665 C C . ILE B 1 126 ? 132.092 83.918 12.320 1.00 23.16 125 ILE B C 1
ATOM 2666 O O . ILE B 1 126 ? 132.819 83.047 11.812 1.00 25.29 125 ILE B O 1
ATOM 2671 N N . GLN B 1 127 ? 130.769 83.772 12.411 1.00 18.81 126 GLN B N 1
ATOM 2672 C CA . GLN B 1 127 ? 130.105 82.546 11.991 1.00 22.25 126 GLN B CA 1
ATOM 2673 C C . GLN B 1 127 ? 130.254 82.310 10.492 1.00 24.04 126 GLN B C 1
ATOM 2674 O O . GLN B 1 127 ? 130.477 81.175 10.056 1.00 20.69 126 GLN B O 1
ATOM 2680 N N . LEU B 1 128 ? 130.119 83.372 9.693 1.00 22.65 127 LEU B N 1
ATOM 2681 C CA . LEU B 1 128 ? 130.270 83.268 8.246 1.00 23.73 127 LEU B CA 1
ATOM 2682 C C . LEU B 1 128 ? 131.682 82.853 7.867 1.00 23.65 127 LEU B C 1
ATOM 2683 O O . LEU B 1 128 ? 131.876 82.003 6.986 1.00 24.76 127 LEU B O 1
ATOM 2688 N N . ALA B 1 129 ? 132.682 83.462 8.507 1.00 21.18 128 ALA B N 1
ATOM 2689 C CA . ALA B 1 129 ? 134.057 83.047 8.254 1.00 24.63 128 ALA B CA 1
ATOM 2690 C C . ALA B 1 129 ? 134.246 81.571 8.579 1.00 20.16 128 ALA B C 1
ATOM 2691 O O . ALA B 1 129 ? 134.913 80.841 7.833 1.00 18.98 128 ALA B O 1
ATOM 2693 N N . THR B 1 130 ? 133.647 81.111 9.681 1.00 21.00 129 THR B N 1
ATOM 2694 C CA . THR B 1 130 ? 133.798 79.712 10.078 1.00 22.10 129 THR B CA 1
ATOM 2695 C C . THR B 1 130 ? 133.112 78.772 9.088 1.00 21.87 129 THR B C 1
ATOM 2696 O O . THR B 1 130 ? 133.667 77.726 8.726 1.00 20.64 129 THR B O 1
ATOM 2700 N N . ILE B 1 131 ? 131.902 79.127 8.649 1.00 20.04 130 ILE B N 1
ATOM 2701 C CA . ILE B 1 131 ? 131.169 78.299 7.694 1.00 20.76 130 ILE B CA 1
ATOM 2702 C C . ILE B 1 131 ? 131.934 78.192 6.381 1.00 23.85 130 ILE B C 1
ATOM 2703 O O . ILE B 1 131 ? 132.062 77.105 5.800 1.00 21.36 130 ILE B O 1
ATOM 2708 N N . HIS B 1 132 ? 132.444 79.323 5.883 1.00 23.61 131 HIS B N 1
ATOM 2709 C CA . HIS B 1 132 ? 133.188 79.285 4.628 1.00 21.66 131 HIS B CA 1
ATOM 2710 C C . HIS B 1 132 ? 134.472 78.487 4.773 1.00 21.20 131 HIS B C 1
ATOM 2711 O O . HIS B 1 132 ? 134.851 77.747 3.858 1.00 24.56 131 HIS B O 1
ATOM 2718 N N . THR B 1 133 ? 135.143 78.604 5.923 1.00 19.67 132 THR B N 1
ATOM 2719 C CA . THR B 1 133 ? 136.320 77.780 6.171 1.00 22.11 132 THR B CA 1
ATOM 2720 C C . THR B 1 133 ? 135.977 76.299 6.095 1.00 24.67 132 THR B C 1
ATOM 2721 O O . THR B 1 133 ? 136.662 75.525 5.416 1.00 27.00 132 THR B O 1
ATOM 2725 N N . CYS B 1 134 ? 134.910 75.887 6.784 1.00 21.34 133 CYS B N 1
ATOM 2726 C CA . CYS B 1 134 ? 134.534 74.476 6.783 1.00 19.28 133 CYS B CA 1
ATOM 2727 C C . CYS B 1 134 ? 134.184 74.003 5.379 1.00 21.63 133 CYS B C 1
ATOM 2728 O O . CYS B 1 134 ? 134.593 72.911 4.960 1.00 20.31 133 CYS B O 1
ATOM 2731 N N . TRP B 1 135 ? 133.437 74.818 4.632 1.00 19.30 134 TRP B N 1
ATOM 2732 C CA . TRP B 1 135 ? 133.083 74.443 3.271 1.00 23.18 134 TRP B CA 1
ATOM 2733 C C . TRP B 1 135 ? 134.324 74.284 2.402 1.00 24.52 134 TRP B C 1
ATOM 2734 O O . TRP B 1 135 ? 134.404 73.355 1.591 1.00 21.65 134 TRP B O 1
ATOM 2745 N N . TYR B 1 136 ? 135.303 75.182 2.553 1.00 24.01 135 TYR B N 1
ATOM 2746 C CA . TYR B 1 136 ? 136.525 75.067 1.764 1.00 22.73 135 TYR B CA 1
ATOM 2747 C C . TYR B 1 136 ? 137.179 73.705 1.949 1.00 31.00 135 TYR B C 1
ATOM 2748 O O . TYR B 1 136 ? 137.683 73.114 0.986 1.00 27.57 135 TYR B O 1
ATOM 2757 N N . PHE B 1 137 ? 137.169 73.180 3.176 1.00 20.44 136 PHE B N 1
ATOM 2758 C CA . PHE B 1 137 ? 137.748 71.876 3.464 1.00 22.38 136 PHE B CA 1
ATOM 2759 C C . PHE B 1 137 ? 136.690 70.777 3.517 1.00 23.49 136 PHE B C 1
ATOM 2760 O O . PHE B 1 137 ? 136.844 69.797 4.251 1.00 21.36 136 PHE B O 1
ATOM 2768 N N . ASP B 1 138 ? 135.612 70.932 2.750 1.00 17.76 137 ASP B N 1
ATOM 2769 C CA . ASP B 1 138 ? 134.624 69.875 2.541 1.00 26.07 137 ASP B CA 1
ATOM 2770 C C . ASP B 1 138 ? 133.966 69.426 3.838 1.00 24.03 137 ASP B C 1
ATOM 2771 O O . ASP B 1 138 ? 133.639 68.248 4.001 1.00 22.63 137 ASP B O 1
ATOM 2776 N N . GLY B 1 139 ? 133.770 70.348 4.771 1.00 21.54 138 GLY B N 1
ATOM 2777 C CA . GLY B 1 139 ? 133.023 70.045 5.969 1.00 19.78 138 GLY B CA 1
ATOM 2778 C C . GLY B 1 139 ? 131.539 70.285 5.770 1.00 18.97 138 GLY B C 1
ATOM 2779 O O . GLY B 1 139 ? 131.126 71.208 5.076 1.00 19.46 138 GLY B O 1
ATOM 2780 N N . TYR B 1 140 ? 130.735 69.447 6.407 1.00 17.54 139 TYR B N 1
ATOM 2781 C CA . TYR B 1 140 ? 129.294 69.622 6.431 1.00 17.65 139 TYR B CA 1
ATOM 2782 C C . TYR B 1 140 ? 128.917 70.248 7.768 1.00 20.50 139 TYR B C 1
ATOM 2783 O O . TYR B 1 140 ? 129.183 69.666 8.824 1.00 17.59 139 TYR B O 1
ATOM 2792 N N . VAL B 1 141 ? 128.310 71.433 7.723 1.00 18.84 140 VAL B N 1
ATOM 2793 C CA . VAL B 1 141 ? 127.859 72.118 8.932 1.00 14.32 140 VAL B CA 1
ATOM 2794 C C . VAL B 1 141 ? 126.524 71.516 9.361 1.00 22.20 140 VAL B C 1
ATOM 2795 O O . VAL B 1 141 ? 125.507 71.686 8.684 1.00 15.09 140 VAL B O 1
ATOM 2799 N N . HIS B 1 142 ? 126.532 70.802 10.486 1.00 21.97 141 HIS B N 1
ATOM 2800 C CA . HIS B 1 142 ? 125.392 70.056 11.003 1.00 18.14 141 HIS B CA 1
ATOM 2801 C C . HIS B 1 142 ? 124.475 70.900 11.878 1.00 20.29 141 HIS B C 1
ATOM 2802 O O . HIS B 1 142 ? 123.250 70.734 11.829 1.00 17.89 141 HIS B O 1
ATOM 2809 N N . ARG B 1 143 ? 125.039 71.798 12.685 1.00 14.93 142 ARG B N 1
ATOM 2810 C CA . ARG B 1 143 ? 124.252 72.540 13.659 1.00 20.94 142 ARG B CA 1
ATOM 2811 C C . ARG B 1 143 ? 124.889 73.900 13.893 1.00 24.51 142 ARG B C 1
ATOM 2812 O O . ARG B 1 143 ? 126.116 74.014 13.950 1.00 18.38 142 ARG B O 1
ATOM 2820 N N . LEU B 1 144 ? 124.047 74.927 13.999 1.00 20.16 143 LEU B N 1
ATOM 2821 C CA . LEU B 1 144 ? 124.459 76.274 14.379 1.00 24.25 143 LEU B CA 1
ATOM 2822 C C . LEU B 1 144 ? 123.994 76.555 15.802 1.00 33.00 143 LEU B C 1
ATOM 2823 O O . LEU B 1 144 ? 122.792 76.507 16.081 1.00 31.60 143 LEU B O 1
ATOM 2828 N N . GLN B 1 145 ? 124.938 76.825 16.698 1.00 31.90 144 GLN B N 1
ATOM 2829 C CA . GLN B 1 145 ? 124.616 77.434 17.980 1.00 35.87 144 GLN B CA 1
ATOM 2830 C C . GLN B 1 145 ? 124.710 78.951 17.879 1.00 39.38 144 GLN B C 1
ATOM 2831 O O . GLN B 1 145 ? 125.179 79.514 16.888 1.00 36.11 144 GLN B O 1
ATOM 2837 N N . GLY B 1 146 ? 124.282 79.619 18.946 1.00 46.74 145 GLY B N 1
ATOM 2838 C CA . GLY B 1 146 ? 124.558 81.039 19.055 1.00 42.98 145 GLY B CA 1
ATOM 2839 C C . GLY B 1 146 ? 126.046 81.310 19.161 1.00 41.58 145 GLY B C 1
ATOM 2840 O O . GLY B 1 146 ? 126.555 82.272 18.580 1.00 47.69 145 GLY B O 1
ATOM 2841 N N . ASP B 1 147 ? 126.764 80.465 19.903 1.00 36.08 146 ASP B N 1
ATOM 2842 C CA . ASP B 1 147 ? 128.192 80.645 20.131 1.00 37.74 146 ASP B CA 1
ATOM 2843 C C . ASP B 1 147 ? 129.037 79.498 19.579 1.00 37.09 146 ASP B C 1
ATOM 2844 O O . ASP B 1 147 ? 130.054 79.145 20.178 1.00 33.41 146 ASP B O 1
ATOM 2849 N N . GLY B 1 148 ? 128.655 78.902 18.457 1.00 31.71 147 GLY B N 1
ATOM 2850 C CA . GLY B 1 148 ? 129.517 77.913 17.842 1.00 34.24 147 GLY B CA 1
ATOM 2851 C C . GLY B 1 148 ? 128.801 77.057 16.814 1.00 32.22 147 GLY B C 1
ATOM 2852 O O . GLY B 1 148 ? 127.643 77.286 16.476 1.00 27.75 147 GLY B O 1
ATOM 2853 N N . LEU B 1 149 ? 129.529 76.044 16.344 1.00 25.46 148 LEU B N 1
ATOM 2854 C CA . LEU B 1 149 ? 129.067 75.156 15.287 1.00 24.34 148 LEU B CA 1
ATOM 2855 C C . LEU B 1 149 ? 129.418 73.719 15.627 1.00 22.21 148 LEU B C 1
ATOM 2856 O O . LEU B 1 149 ? 130.374 73.445 16.355 1.00 18.09 148 LEU B O 1
ATOM 2861 N N . MET B 1 150 ? 128.655 72.800 15.041 1.00 19.78 149 MET B N 1
ATOM 2862 C CA . MET B 1 150 ? 128.994 71.385 14.998 1.00 17.88 149 MET B CA 1
ATOM 2863 C C . MET B 1 150 ? 129.178 71.001 13.535 1.00 19.12 149 MET B C 1
ATOM 2864 O O . MET B 1 150 ? 128.296 71.256 12.710 1.00 17.63 149 MET B O 1
ATOM 2869 N N . VAL B 1 151 ? 130.330 70.418 13.208 1.00 15.12 150 VAL B N 1
ATOM 2870 C CA . VAL B 1 151 ? 130.711 70.149 11.827 1.00 16.50 150 VAL B CA 1
ATOM 2871 C C . VAL B 1 151 ? 131.123 68.687 11.706 1.00 19.21 150 VAL B C 1
ATOM 2872 O O . VAL B 1 151 ? 131.845 68.161 12.558 1.00 18.80 150 VAL B O 1
ATOM 2876 N N . TYR B 1 152 ? 130.679 68.035 10.639 1.00 16.83 151 TYR B N 1
ATOM 2877 C CA . TYR B 1 152 ? 131.126 66.691 10.305 1.00 18.12 151 TYR B CA 1
ATOM 2878 C C . TYR B 1 152 ? 132.089 66.752 9.129 1.00 18.72 151 TYR B C 1
ATOM 2879 O O . TYR B 1 152 ? 131.870 67.502 8.175 1.00 19.94 151 TYR B O 1
ATOM 2888 N N . PHE B 1 153 ? 133.140 65.949 9.185 1.00 16.88 152 PHE B N 1
ATOM 2889 C CA . PHE B 1 153 ? 134.051 65.780 8.061 1.00 20.60 152 PHE B CA 1
ATOM 2890 C C . PHE B 1 153 ? 134.054 64.312 7.663 1.00 19.66 152 PHE B C 1
ATOM 2891 O O . PHE B 1 153 ? 134.055 63.420 8.524 1.00 19.92 152 PHE B O 1
ATOM 2899 N N . GLY B 1 154 ? 134.005 64.064 6.364 1.00 22.32 153 GLY B N 1
ATOM 2900 C CA . GLY B 1 154 ? 133.885 62.718 5.843 1.00 18.56 153 GLY B CA 1
ATOM 2901 C C . GLY B 1 154 ? 132.482 62.458 5.318 1.00 21.73 153 GLY B C 1
ATOM 2902 O O . GLY B 1 154 ? 131.589 63.305 5.374 1.00 22.75 153 GLY B O 1
ATOM 2903 N N . GLY B 1 155 ? 132.302 61.250 4.807 1.00 27.27 154 GLY B N 1
ATOM 2904 C CA . GLY B 1 155 ? 131.048 60.882 4.187 1.00 23.47 154 GLY B CA 1
ATOM 2905 C C . GLY B 1 155 ? 131.251 59.684 3.280 1.00 28.61 154 GLY B C 1
ATOM 2906 O O . GLY B 1 155 ? 132.334 59.103 3.222 1.00 25.05 154 GLY B O 1
ATOM 2907 N N . LYS B 1 156 ? 130.189 59.353 2.540 1.00 26.69 155 LYS B N 1
ATOM 2908 C CA . LYS B 1 156 ? 130.200 58.112 1.770 1.00 33.91 155 LYS B CA 1
ATOM 2909 C C . LYS B 1 156 ? 131.181 58.133 0.600 1.00 37.01 155 LYS B C 1
ATOM 2910 O O . LYS B 1 156 ? 131.634 57.065 0.177 1.00 54.08 155 LYS B O 1
ATOM 2916 N N . GLY B 1 157 ? 131.544 59.300 0.078 1.00 29.79 156 GLY B N 1
ATOM 2917 C CA . GLY B 1 157 ? 132.519 59.314 -1.001 1.00 38.92 156 GLY B CA 1
ATOM 2918 C C . GLY B 1 157 ? 133.883 59.871 -0.630 1.00 43.69 156 GLY B C 1
ATOM 2919 O O . GLY B 1 157 ? 134.629 60.327 -1.504 1.00 45.83 156 GLY B O 1
ATOM 2920 N N . THR B 1 158 ? 134.233 59.823 0.655 1.00 37.87 157 THR B N 1
ATOM 2921 C CA . THR B 1 158 ? 135.461 60.422 1.163 1.00 30.84 157 THR B CA 1
ATOM 2922 C C . THR B 1 158 ? 136.243 59.407 1.982 1.00 26.09 157 THR B C 1
ATOM 2923 O O . THR B 1 158 ? 135.671 58.697 2.814 1.00 28.77 157 THR B O 1
ATOM 2927 N N . THR B 1 159 ? 137.554 59.360 1.766 1.00 26.66 158 THR B N 1
ATOM 2928 C CA . THR B 1 159 ? 138.398 58.483 2.564 1.00 29.03 158 THR B CA 1
ATOM 2929 C C . THR B 1 159 ? 138.550 59.031 3.979 1.00 29.49 158 THR B C 1
ATOM 2930 O O . THR B 1 159 ? 138.448 60.238 4.223 1.00 27.18 158 THR B O 1
ATOM 2934 N N . LYS B 1 160 ? 138.770 58.113 4.921 1.00 29.84 159 LYS B N 1
ATOM 2935 C CA . LYS B 1 160 ? 138.971 58.491 6.316 1.00 32.67 159 LYS B CA 1
ATOM 2936 C C . LYS B 1 160 ? 140.162 59.433 6.473 1.00 29.50 159 LYS B C 1
ATOM 2937 O O . LYS B 1 160 ? 140.100 60.413 7.232 1.00 28.34 159 LYS B O 1
ATOM 2943 N N . GLN B 1 161 ? 141.247 59.160 5.742 1.00 32.21 160 GLN B N 1
ATOM 2944 C CA . GLN B 1 161 ? 142.429 60.018 5.767 1.00 31.96 160 GLN B CA 1
ATOM 2945 C C . GLN B 1 161 ? 142.097 61.433 5.308 1.00 30.39 160 GLN B C 1
ATOM 2946 O O . GLN B 1 161 ? 142.518 62.419 5.927 1.00 29.95 160 GLN B O 1
ATOM 2952 N N . LYS B 1 162 ? 141.361 61.548 4.200 1.00 27.96 161 LYS B N 1
ATOM 2953 C CA . LYS B 1 162 ? 140.985 62.860 3.691 1.00 27.35 161 LYS B CA 1
ATOM 2954 C C . LYS B 1 162 ? 140.109 63.598 4.691 1.00 27.59 161 LYS B C 1
ATOM 2955 O O . LYS B 1 162 ? 140.269 64.807 4.897 1.00 26.07 161 LYS B O 1
ATOM 2961 N N . ALA B 1 163 ? 139.179 62.880 5.322 1.00 29.73 162 ALA B N 1
ATOM 2962 C CA . ALA B 1 163 ? 138.322 63.479 6.339 1.00 26.76 162 ALA B CA 1
ATOM 2963 C C . ALA B 1 163 ? 139.150 64.070 7.473 1.00 24.44 162 ALA B C 1
ATOM 2964 O O . ALA B 1 163 ? 138.921 65.213 7.897 1.00 20.90 162 ALA B O 1
ATOM 2966 N N . VAL B 1 164 ? 140.127 63.305 7.975 1.00 20.13 163 VAL B N 1
ATOM 2967 C CA . VAL B 1 164 ? 140.951 63.802 9.075 1.00 22.56 163 VAL B CA 1
ATOM 2968 C C . VAL B 1 164 ? 141.780 65.005 8.632 1.00 27.23 163 VAL B C 1
ATOM 2969 O O . VAL B 1 164 ? 141.884 66.003 9.359 1.00 26.61 163 VAL B O 1
ATOM 2973 N N . ASP B 1 165 ? 142.386 64.932 7.440 1.00 27.81 164 ASP B N 1
ATOM 2974 C CA . ASP B 1 165 ? 143.189 66.051 6.949 1.00 23.42 164 ASP B CA 1
ATOM 2975 C C . ASP B 1 165 ? 142.349 67.316 6.815 1.00 27.16 164 ASP B C 1
ATOM 2976 O O . ASP B 1 165 ? 142.774 68.407 7.227 1.00 26.93 164 ASP B O 1
ATOM 2981 N N . ASN B 1 166 ? 141.149 67.182 6.243 1.00 28.11 165 ASN B N 1
ATOM 2982 C CA . ASN B 1 166 ? 140.247 68.317 6.099 1.00 23.82 165 ASN B CA 1
ATOM 2983 C C . ASN B 1 166 ? 139.923 68.925 7.452 1.00 21.11 165 ASN B C 1
ATOM 2984 O O . ASN B 1 166 ? 139.965 70.149 7.620 1.00 22.65 165 ASN B O 1
ATOM 2989 N N . ALA B 1 167 ? 139.592 68.078 8.431 1.00 19.75 166 ALA B N 1
ATOM 2990 C CA . ALA B 1 167 ? 139.207 68.590 9.739 1.00 22.49 166 ALA B CA 1
ATOM 2991 C C . ALA B 1 167 ? 140.365 69.310 10.419 1.00 22.62 166 ALA B C 1
ATOM 2992 O O . ALA B 1 167 ? 140.174 70.376 11.018 1.00 18.63 166 ALA B O 1
ATOM 2994 N N . LEU B 1 168 ? 141.574 68.746 10.343 1.00 23.12 167 LEU B N 1
ATOM 2995 C CA . LEU B 1 168 ? 142.721 69.396 10.975 1.00 22.60 167 LEU B CA 1
ATOM 2996 C C . LEU B 1 168 ? 143.006 70.750 10.339 1.00 20.70 167 LEU B C 1
ATOM 2997 O O . LEU B 1 168 ? 143.285 71.730 11.044 1.00 21.89 167 LEU B O 1
ATOM 3002 N N . MET B 1 169 ? 142.917 70.832 9.006 1.00 22.49 168 MET B N 1
ATOM 3003 C CA . MET B 1 169 ? 143.168 72.108 8.342 1.00 24.17 168 MET B CA 1
ATOM 3004 C C . MET B 1 169 ? 142.085 73.129 8.662 1.00 20.15 168 MET B C 1
ATOM 3005 O O . MET B 1 169 ? 142.383 74.307 8.891 1.00 21.12 168 MET B O 1
ATOM 3010 N N . ALA B 1 170 ? 140.821 72.707 8.674 1.00 19.33 169 ALA B N 1
ATOM 3011 C CA . ALA B 1 170 ? 139.753 73.642 9.014 1.00 18.90 169 ALA B CA 1
ATOM 3012 C C . ALA B 1 170 ? 139.905 74.160 10.442 1.00 21.15 169 ALA B C 1
ATOM 3013 O O . ALA B 1 170 ? 139.756 75.364 10.694 1.00 20.88 169 ALA B O 1
ATOM 3015 N N . ALA B 1 171 ? 140.205 73.267 11.392 1.00 16.70 170 ALA B N 1
ATOM 3016 C CA . ALA B 1 171 ? 140.408 73.705 12.770 1.00 16.95 170 ALA B CA 1
ATOM 3017 C C . ALA B 1 171 ? 141.564 74.690 12.862 1.00 19.43 170 ALA B C 1
ATOM 3018 O O . ALA B 1 171 ? 141.471 75.705 13.570 1.00 19.48 170 ALA B O 1
ATOM 3020 N N . SER B 1 172 ? 142.666 74.407 12.152 1.00 18.90 171 SER B N 1
ATOM 3021 C CA . SER B 1 172 ? 143.801 75.325 12.156 1.00 23.25 171 SER B CA 1
ATOM 3022 C C . SER B 1 172 ? 143.416 76.693 11.606 1.00 23.58 171 SER B C 1
ATOM 3023 O O . SER B 1 172 ? 143.772 77.721 12.190 1.00 20.66 171 SER B O 1
ATOM 3026 N N . PHE B 1 173 ? 142.658 76.727 10.503 1.00 22.47 172 PHE B N 1
ATOM 3027 C CA . PHE B 1 173 ? 142.315 78.008 9.884 1.00 20.65 172 PHE B CA 1
ATOM 3028 C C . PHE B 1 173 ? 141.365 78.816 10.760 1.00 19.30 172 PHE B C 1
ATOM 3029 O O . PHE B 1 173 ? 141.518 80.038 10.887 1.00 19.64 172 PHE B O 1
ATOM 3037 N N . ILE B 1 174 ? 140.374 78.156 11.368 1.00 19.81 173 ILE B N 1
ATOM 3038 C CA . ILE B 1 174 ? 139.457 78.853 12.271 1.00 17.16 173 ILE B CA 1
ATOM 3039 C C . ILE B 1 174 ? 140.222 79.446 13.446 1.00 20.34 173 ILE B C 1
ATOM 3040 O O . ILE B 1 174 ? 140.038 80.620 13.816 1.00 19.18 173 ILE B O 1
ATOM 3045 N N . SER B 1 175 ? 141.091 78.634 14.057 1.00 20.18 174 SER B N 1
ATOM 3046 C CA . SER B 1 175 ? 141.874 79.110 15.187 1.00 17.24 174 SER B CA 1
ATOM 3047 C C . SER B 1 175 ? 142.782 80.260 14.771 1.00 19.55 174 SER B C 1
ATOM 3048 O O . SER B 1 175 ? 142.938 81.237 15.511 1.00 20.02 174 SER B O 1
ATOM 3051 N N . TYR B 1 176 ? 143.369 80.171 13.576 1.00 23.27 175 TYR B N 1
ATOM 3052 C CA . TYR B 1 176 ? 144.212 81.250 13.078 1.00 22.44 175 TYR B CA 1
ATOM 3053 C C . TYR B 1 176 ? 143.417 82.538 12.958 1.00 24.16 175 TYR B C 1
ATOM 3054 O O . TYR B 1 176 ? 143.862 83.600 13.409 1.00 23.39 175 TYR B O 1
ATOM 3063 N N . PHE B 1 177 ? 142.239 82.460 12.334 1.00 22.53 176 PHE B N 1
ATOM 3064 C CA . PHE B 1 177 ? 141.409 83.643 12.158 1.00 20.43 176 PHE B CA 1
ATOM 3065 C C . PHE B 1 177 ? 141.119 84.321 13.486 1.00 22.96 176 PHE B C 1
ATOM 3066 O O . PHE B 1 177 ? 141.347 85.525 13.641 1.00 18.92 176 PHE B O 1
ATOM 3074 N N . VAL B 1 178 ? 140.646 83.560 14.473 1.00 21.93 177 VAL B N 1
ATOM 3075 C CA . VAL B 1 178 ? 140.216 84.223 15.702 1.00 19.80 177 VAL B CA 1
ATOM 3076 C C . VAL B 1 178 ? 141.416 84.695 16.524 1.00 23.87 177 VAL B C 1
ATOM 3077 O O . VAL B 1 178 ? 141.396 85.791 17.100 1.00 22.56 177 VAL B O 1
ATOM 3081 N N . LYS B 1 179 ? 142.503 83.924 16.538 1.00 21.10 178 LYS B N 1
ATOM 3082 C CA . LYS B 1 179 ? 143.634 84.291 17.387 1.00 22.06 178 LYS B CA 1
ATOM 3083 C C . LYS B 1 179 ? 144.413 85.461 16.800 1.00 26.43 178 LYS B C 1
ATOM 3084 O O . LYS B 1 179 ? 144.780 86.397 17.519 1.00 25.51 178 LYS B O 1
ATOM 3090 N N . ASN B 1 180 ? 144.695 85.420 15.502 1.00 24.56 179 ASN B N 1
ATOM 3091 C CA . ASN B 1 180 ? 145.609 86.380 14.898 1.00 27.28 179 ASN B CA 1
ATOM 3092 C C . ASN B 1 180 ? 144.900 87.542 14.209 1.00 25.17 179 ASN B C 1
ATOM 3093 O O . ASN B 1 180 ? 145.197 88.700 14.506 1.00 33.38 179 ASN B O 1
ATOM 3098 N N . ASP B 1 181 ? 143.962 87.267 13.300 1.00 25.58 180 ASP B N 1
ATOM 3099 C CA . ASP B 1 181 ? 143.309 88.354 12.577 1.00 28.06 180 ASP B CA 1
ATOM 3100 C C . ASP B 1 181 ? 142.387 89.186 13.458 1.00 27.72 180 ASP B C 1
ATOM 3101 O O . ASP B 1 181 ? 142.140 90.350 13.137 1.00 31.28 180 ASP B O 1
ATOM 3106 N N . LEU B 1 182 ? 141.902 88.648 14.577 1.00 25.15 181 LEU B N 1
ATOM 3107 C CA . LEU B 1 182 ? 141.076 89.434 15.482 1.00 23.72 181 LEU B CA 1
ATOM 3108 C C . LEU B 1 182 ? 141.835 89.858 16.730 1.00 28.19 181 LEU B C 1
ATOM 3109 O O . LEU B 1 182 ? 141.212 90.319 17.694 1.00 30.77 181 LEU B O 1
ATOM 3114 N N . LYS B 1 183 ? 143.162 89.735 16.721 1.00 33.12 182 LYS B N 1
ATOM 3115 C CA . LYS B 1 183 ? 143.972 90.104 17.876 1.00 35.05 182 LYS B CA 1
ATOM 3116 C C . LYS B 1 183 ? 143.744 91.562 18.251 1.00 31.65 182 LYS B C 1
ATOM 3117 O O . LYS B 1 183 ? 143.759 92.446 17.389 1.00 34.66 182 LYS B O 1
ATOM 3123 N N . ASN B 1 184 ? 143.506 91.798 19.543 1.00 33.58 183 ASN B N 1
ATOM 3124 C CA . ASN B 1 184 ? 143.465 93.130 20.141 1.00 37.96 183 ASN B CA 1
ATOM 3125 C C . ASN B 1 184 ? 142.210 93.912 19.766 1.00 35.96 183 ASN B C 1
ATOM 3126 O O . ASN B 1 184 ? 141.893 94.908 20.422 1.00 35.18 183 ASN B O 1
ATOM 3131 N N . LEU B 1 185 ? 141.489 93.481 18.724 1.00 31.21 184 LEU B N 1
ATOM 3132 C CA . LEU B 1 185 ? 140.355 94.265 18.230 1.00 32.88 184 LEU B CA 1
ATOM 3133 C C . LEU B 1 185 ? 139.304 94.484 19.312 1.00 30.67 184 LEU B C 1
ATOM 3134 O O . LEU B 1 185 ? 138.768 95.588 19.456 1.00 27.11 184 LEU B O 1
ATOM 3139 N N . PHE B 1 186 ? 138.985 93.440 20.075 1.00 23.16 185 PHE B N 1
ATOM 3140 C CA . PHE B 1 186 ? 137.943 93.565 21.086 1.00 23.53 185 PHE B CA 1
ATOM 3141 C C . PHE B 1 186 ? 138.422 94.376 22.282 1.00 32.18 185 PHE B C 1
ATOM 3142 O O . PHE B 1 186 ? 137.668 95.190 22.827 1.00 27.97 185 PHE B O 1
ATOM 3150 N N . GLU B 1 187 ? 139.675 94.180 22.692 1.00 31.56 186 GLU B N 1
ATOM 3151 C CA . GLU B 1 187 ? 140.200 94.919 23.834 1.00 35.04 186 GLU B CA 1
ATOM 3152 C C . GLU B 1 187 ? 140.264 96.419 23.552 1.00 35.82 186 GLU B C 1
ATOM 3153 O O . GLU B 1 187 ? 139.976 97.230 24.440 1.00 32.57 186 GLU B O 1
ATOM 3159 N N . GLU B 1 188 ? 140.634 96.810 22.322 1.00 32.42 187 GLU B N 1
ATOM 3160 C CA . GLU B 1 188 ? 140.668 98.234 21.974 1.00 38.76 187 GLU B CA 1
ATOM 3161 C C . GLU B 1 188 ? 139.341 98.926 22.249 1.00 35.51 187 GLU B C 1
ATOM 3162 O O . GLU B 1 188 ? 139.310 100.136 22.500 1.00 39.10 187 GLU B O 1
ATOM 3168 N N . GLN B 1 189 ? 138.237 98.187 22.184 1.00 31.41 188 GLN B N 1
ATOM 3169 C CA . GLN B 1 189 ? 136.906 98.753 22.338 1.00 32.71 188 GLN B CA 1
ATOM 3170 C C . GLN B 1 189 ? 136.297 98.482 23.703 1.00 34.10 188 GLN B C 1
ATOM 3171 O O . GLN B 1 189 ? 135.096 98.703 23.889 1.00 41.95 188 GLN B O 1
ATOM 3177 N N . GLY B 1 190 ? 137.081 97.972 24.648 1.00 29.87 189 GLY B N 1
ATOM 3178 C CA . GLY B 1 190 ? 136.589 97.806 25.999 1.00 33.22 189 GLY B CA 1
ATOM 3179 C C . GLY B 1 190 ? 135.751 96.579 26.260 1.00 36.89 189 GLY B C 1
ATOM 3180 O O . GLY B 1 190 ? 134.954 96.584 27.204 1.00 35.66 189 GLY B O 1
ATOM 3181 N N . VAL B 1 191 ? 135.900 95.521 25.462 1.00 26.62 190 VAL B N 1
ATOM 3182 C CA . VAL B 1 191 ? 135.228 94.261 25.749 1.00 32.70 190 VAL B CA 1
ATOM 3183 C C . VAL B 1 191 ? 136.283 93.169 25.881 1.00 28.14 190 VAL B C 1
ATOM 3184 O O . VAL B 1 191 ? 137.419 93.303 25.419 1.00 27.10 190 VAL B O 1
ATOM 3188 N N . SER B 1 192 ? 135.893 92.084 26.547 1.00 24.52 191 SER B N 1
ATOM 3189 C CA . SER B 1 192 ? 136.798 90.965 26.774 1.00 35.10 191 SER B CA 1
ATOM 3190 C C . SER B 1 192 ? 137.198 90.290 25.464 1.00 31.28 191 SER B C 1
ATOM 3191 O O . SER B 1 192 ? 136.433 90.242 24.494 1.00 24.01 191 SER B O 1
ATOM 3194 N N . ARG B 1 193 ? 138.414 89.750 25.457 1.00 34.73 192 ARG B N 1
ATOM 3195 C CA . ARG B 1 193 ? 138.932 89.062 24.285 1.00 31.69 192 ARG B CA 1
ATOM 3196 C C . ARG B 1 193 ? 138.130 87.795 24.010 1.00 31.55 192 ARG B C 1
ATOM 3197 O O . ARG B 1 193 ? 137.822 87.019 24.917 1.00 29.51 192 ARG B O 1
ATOM 3205 N N . ILE B 1 194 ? 137.779 87.605 22.749 1.00 27.16 193 ILE B N 1
ATOM 3206 C CA . ILE B 1 194 ? 137.017 86.452 22.283 1.00 29.77 193 ILE B CA 1
ATOM 3207 C C . ILE B 1 194 ? 137.986 85.401 21.768 1.00 31.01 193 ILE B C 1
ATOM 3208 O O . ILE B 1 194 ? 138.965 85.733 21.087 1.00 30.34 193 ILE B O 1
ATOM 3213 N N . TYR B 1 195 ? 137.743 84.133 22.102 1.00 22.63 194 TYR B N 1
ATOM 3214 C CA . TYR B 1 195 ? 138.636 83.083 21.618 1.00 22.99 194 TYR B CA 1
ATOM 3215 C C . TYR B 1 195 ? 137.826 81.847 21.251 1.00 24.28 194 TYR B C 1
ATOM 3216 O O . TYR B 1 195 ? 136.644 81.735 21.574 1.00 23.49 194 TYR B O 1
ATOM 3225 N N . THR B 1 196 ? 138.462 80.907 20.560 1.00 23.32 195 THR B N 1
ATOM 3226 C CA . THR B 1 196 ? 137.766 79.689 20.171 1.00 21.26 195 THR B CA 1
ATOM 3227 C C . THR B 1 196 ? 138.295 78.504 20.960 1.00 17.37 195 THR B C 1
ATOM 3228 O O . THR B 1 196 ? 139.389 78.536 21.524 1.00 21.60 195 THR B O 1
ATOM 3232 N N . ARG B 1 197 ? 137.472 77.463 21.012 1.00 19.32 196 ARG B N 1
ATOM 3233 C CA . ARG B 1 197 ? 137.873 76.154 21.508 1.00 20.82 196 ARG B CA 1
ATOM 3234 C C . ARG B 1 197 ? 137.297 75.114 20.565 1.00 20.93 196 ARG B C 1
ATOM 3235 O O . ARG B 1 197 ? 136.109 75.167 20.235 1.00 18.70 196 ARG B O 1
ATOM 3243 N N . ILE B 1 198 ? 138.130 74.186 20.113 1.00 17.68 197 ILE B N 1
ATOM 3244 C CA . ILE B 1 198 ? 137.694 73.175 19.161 1.00 19.17 197 ILE B CA 1
ATOM 3245 C C . ILE B 1 198 ? 138.010 71.795 19.720 1.00 21.37 197 ILE B C 1
ATOM 3246 O O . ILE B 1 198 ? 139.119 71.552 20.213 1.00 17.42 197 ILE B O 1
ATOM 3251 N N . GLY B 1 199 ? 137.017 70.916 19.689 1.00 15.76 198 GLY B N 1
ATOM 3252 C CA . GLY B 1 199 ? 137.201 69.500 19.989 1.00 17.17 198 GLY B CA 1
ATOM 3253 C C . GLY B 1 199 ? 136.993 68.692 18.724 1.00 23.22 198 GLY B C 1
ATOM 3254 O O . GLY B 1 199 ? 136.039 68.929 17.975 1.00 15.77 198 GLY B O 1
ATOM 3255 N N . LEU B 1 200 ? 137.890 67.735 18.485 1.00 19.67 199 LEU B N 1
ATOM 3256 C CA . LEU B 1 200 ? 137.915 66.939 17.264 1.00 25.01 199 LEU B CA 1
ATOM 3257 C C . LEU B 1 200 ? 138.069 65.464 17.603 1.00 22.13 199 LEU B C 1
ATOM 3258 O O . LEU B 1 200 ? 138.922 65.098 18.415 1.00 25.68 199 LEU B O 1
ATOM 3263 N N . ASP B 1 201 ? 137.282 64.609 16.955 1.00 21.57 200 ASP B N 1
ATOM 3264 C CA . ASP B 1 201 ? 137.477 63.177 17.157 1.00 19.83 200 ASP B CA 1
ATOM 3265 C C . ASP B 1 201 ? 137.083 62.414 15.900 1.00 23.53 200 ASP B C 1
ATOM 3266 O O . ASP B 1 201 ? 136.293 62.888 15.081 1.00 21.58 200 ASP B O 1
ATOM 3271 N N . PHE B 1 202 ? 137.662 61.222 15.761 1.00 27.24 201 PHE B N 1
ATOM 3272 C CA . PHE B 1 202 ? 137.362 60.290 14.680 1.00 25.48 201 PHE B CA 1
ATOM 3273 C C . PHE B 1 202 ? 136.649 59.075 15.253 1.00 29.91 201 PHE B C 1
ATOM 3274 O O . PHE B 1 202 ? 137.096 58.508 16.256 1.00 28.11 201 PHE B O 1
ATOM 3282 N N . GLY B 1 203 ? 135.529 58.700 14.638 1.00 23.09 202 GLY B N 1
ATOM 3283 C CA . GLY B 1 203 ? 134.879 57.442 14.948 1.00 22.87 202 GLY B CA 1
ATOM 3284 C C . GLY B 1 203 ? 134.776 56.554 13.722 1.00 29.16 202 GLY B C 1
ATOM 3285 O O . GLY B 1 203 ? 134.410 57.028 12.635 1.00 24.94 202 GLY B O 1
ATOM 3286 N N . ASP B 1 204 ? 135.106 55.271 13.875 1.00 27.92 203 ASP B N 1
ATOM 3287 C CA . ASP B 1 204 ? 135.059 54.331 12.764 1.00 30.96 203 ASP B CA 1
ATOM 3288 C C . ASP B 1 204 ? 133.626 53.840 12.547 1.00 26.25 203 ASP B C 1
ATOM 3289 O O . ASP B 1 204 ? 132.715 54.126 13.332 1.00 22.00 203 ASP B O 1
ATOM 3294 N N . ASP B 1 205 ? 133.438 53.098 11.452 1.00 31.57 204 ASP B N 1
ATOM 3295 C CA . ASP B 1 205 ? 132.108 52.681 11.009 1.00 32.36 204 ASP B CA 1
ATOM 3296 C C . ASP B 1 205 ? 131.297 52.031 12.128 1.00 29.81 204 ASP B C 1
ATOM 3297 O O . ASP B 1 205 ? 130.183 52.464 12.443 1.00 29.55 204 ASP B O 1
ATOM 3302 N N . GLU B 1 206 ? 131.856 50.995 12.752 1.00 25.63 205 GLU B N 1
ATOM 3303 C CA . GLU B 1 206 ? 131.116 50.206 13.735 1.00 33.31 205 GLU B CA 1
ATOM 3304 C C . GLU B 1 206 ? 130.766 50.984 14.999 1.00 29.73 205 GLU B C 1
ATOM 3305 O O . GLU B 1 206 ? 129.897 50.541 15.760 1.00 33.81 205 GLU B O 1
ATOM 3311 N N . ASP B 1 207 ? 131.414 52.121 15.248 1.00 31.48 206 ASP B N 1
ATOM 3312 C CA . ASP B 1 207 ? 131.192 52.899 16.463 1.00 28.95 206 ASP B CA 1
ATOM 3313 C C . ASP B 1 207 ? 130.383 54.166 16.215 1.00 31.01 206 ASP B C 1
ATOM 3314 O O . ASP B 1 207 ? 130.231 54.982 17.132 1.00 31.51 206 ASP B O 1
ATOM 3319 N N . THR B 1 208 ? 129.866 54.355 15.004 1.00 24.32 207 THR B N 1
ATOM 3320 C CA . THR B 1 208 ? 129.192 55.591 14.615 1.00 23.79 207 THR B CA 1
ATOM 3321 C C . THR B 1 208 ? 127.848 55.244 13.989 1.00 23.76 207 THR B C 1
ATOM 3322 O O . THR B 1 208 ? 127.800 54.767 12.850 1.00 28.56 207 THR B O 1
ATOM 3326 N N . LEU B 1 209 ? 126.756 55.478 14.715 1.00 24.18 208 LEU B N 1
ATOM 3327 C CA . LEU B 1 209 ? 125.428 55.131 14.235 1.00 24.50 208 LEU B CA 1
ATOM 3328 C C . LEU B 1 209 ? 124.701 56.392 13.774 1.00 24.42 208 LEU B C 1
ATOM 3329 O O . LEU B 1 209 ? 124.412 57.274 14.584 1.00 22.28 208 LEU B O 1
ATOM 3334 N N . TRP B 1 210 ? 124.398 56.471 12.480 1.00 25.86 209 TRP B N 1
ATOM 3335 C CA . TRP B 1 210 ? 123.588 57.541 11.915 1.00 21.73 209 TRP B CA 1
ATOM 3336 C C . TRP B 1 210 ? 122.122 57.144 11.989 1.00 27.40 209 TRP B C 1
ATOM 3337 O O . TRP B 1 210 ? 121.759 56.016 11.633 1.00 26.53 209 TRP B O 1
ATOM 3348 N N . HIS B 1 211 ? 121.284 58.074 12.437 1.00 20.15 210 HIS B N 1
ATOM 3349 C CA . HIS B 1 211 ? 119.874 57.768 12.620 1.00 24.59 210 HIS B CA 1
ATOM 3350 C C . HIS B 1 211 ? 119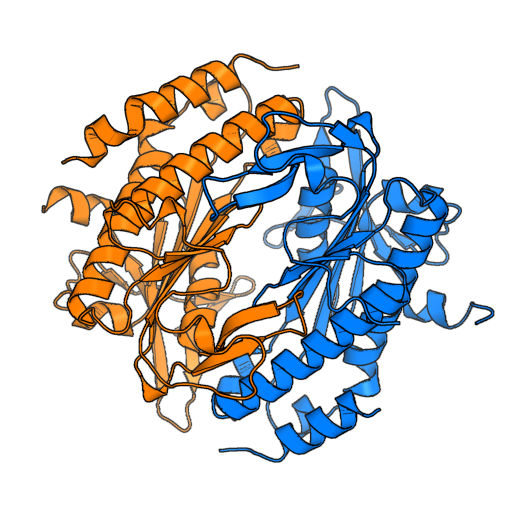.092 59.069 12.714 1.00 23.34 210 HIS B C 1
ATOM 3351 O O . HIS B 1 211 ? 119.656 60.154 12.892 1.00 23.49 210 HIS B O 1
ATOM 3358 N N . ASN B 1 212 ? 117.771 58.931 12.664 1.00 21.87 211 ASN B N 1
ATOM 3359 C CA . ASN B 1 212 ? 116.882 60.062 12.862 1.00 21.36 211 ASN B CA 1
ATOM 3360 C C . ASN B 1 212 ? 116.699 60.333 14.350 1.00 31.76 211 ASN B C 1
ATOM 3361 O O . ASN B 1 212 ? 116.725 59.421 15.184 1.00 28.31 211 ASN B O 1
ATOM 3366 N N . ALA B 1 213 ? 116.519 61.606 14.678 1.00 24.90 212 ALA B N 1
ATOM 3367 C CA . ALA B 1 213 ? 116.262 62.045 16.038 1.00 31.53 212 ALA B CA 1
ATOM 3368 C C . ALA B 1 213 ? 115.135 63.057 15.980 1.00 33.04 212 ALA B C 1
ATOM 3369 O O . ALA B 1 213 ? 115.073 63.871 15.053 1.00 29.90 212 ALA B O 1
ATOM 3371 N N . GLY B 1 214 ? 114.220 62.969 16.931 1.00 27.43 213 GLY B N 1
ATOM 3372 C CA . GLY B 1 214 ? 113.095 63.863 16.947 1.00 33.55 213 GLY B CA 1
ATOM 3373 C C . GLY B 1 214 ? 111.917 63.228 16.248 1.00 28.74 213 GLY B C 1
ATOM 3374 O O . GLY B 1 214 ? 111.835 62.011 16.079 1.00 35.18 213 GLY B O 1
ATOM 3375 N N . ILE B 1 215 ? 110.980 64.078 15.843 1.00 31.48 214 ILE B N 1
ATOM 3376 C CA . ILE B 1 215 ? 109.754 63.599 15.218 1.00 28.76 214 ILE B CA 1
ATOM 3377 C C . ILE B 1 215 ? 109.238 64.664 14.257 1.00 33.76 214 ILE B C 1
ATOM 3378 O O . ILE B 1 215 ? 109.356 65.868 14.512 1.00 32.64 214 ILE B O 1
ATOM 3383 N N . GLY B 1 216 ? 108.680 64.206 13.136 1.00 30.26 215 GLY B N 1
ATOM 3384 C CA . GLY B 1 216 ? 108.146 65.115 12.135 1.00 26.72 215 GLY B CA 1
ATOM 3385 C C . GLY B 1 216 ? 109.215 66.039 11.592 1.00 30.33 215 GLY B C 1
ATOM 3386 O O . GLY B 1 216 ? 110.329 65.614 11.271 1.00 27.93 215 GLY B O 1
ATOM 3387 N N . GLU B 1 217 ? 108.873 67.325 11.479 1.00 30.53 216 GLU B N 1
ATOM 3388 C CA . GLU B 1 217 ? 109.842 68.334 11.072 1.00 28.71 216 GLU B CA 1
ATOM 3389 C C . GLU B 1 217 ? 110.731 68.766 12.230 1.00 28.18 216 GLU B C 1
ATOM 3390 O O . GLU B 1 217 ? 111.768 69.397 12.000 1.00 30.36 216 GLU B O 1
ATOM 3396 N N . CYS B 1 218 ? 110.341 68.441 13.464 1.00 26.10 217 CYS B N 1
ATOM 3397 C CA . CYS B 1 218 ? 111.153 68.710 14.650 1.00 25.71 217 CYS B CA 1
ATOM 3398 C C . CYS B 1 218 ? 112.163 67.575 14.801 1.00 25.49 217 CYS B C 1
ATOM 3399 O O . CYS B 1 218 ? 112.096 66.741 15.705 1.00 25.45 217 CYS B O 1
ATOM 3402 N N . SER B 1 219 ? 113.110 67.540 13.869 1.00 30.64 218 SER B N 1
ATOM 3403 C CA . SER B 1 219 ? 113.956 66.365 13.752 1.00 29.06 218 SER B CA 1
ATOM 3404 C C . SER B 1 219 ? 115.271 66.733 13.089 1.00 31.52 218 SER B C 1
ATOM 3405 O O . SER B 1 219 ? 115.394 67.769 12.434 1.00 26.40 218 SER B O 1
ATOM 3408 N N . GLU B 1 220 ? 116.247 65.846 13.259 1.00 27.27 219 GLU B N 1
ATOM 3409 C CA . GLU B 1 220 ? 117.506 65.946 12.538 1.00 27.59 219 GLU B CA 1
ATOM 3410 C C . GLU B 1 220 ? 118.031 64.538 12.321 1.00 29.43 219 GLU B C 1
ATOM 3411 O O . GLU B 1 220 ? 117.738 63.630 13.096 1.00 28.72 219 GLU B O 1
ATOM 3417 N N . VAL B 1 221 ? 118.838 64.364 11.287 1.00 22.11 220 VAL B N 1
ATOM 3418 C CA . VAL B 1 221 ? 119.616 63.142 11.137 1.00 21.55 220 VAL B CA 1
ATOM 3419 C C . VAL B 1 221 ? 120.978 63.395 11.763 1.00 21.07 220 VAL B C 1
ATOM 3420 O O . VAL B 1 221 ? 121.657 64.366 11.415 1.00 21.05 220 VAL B O 1
ATOM 3424 N N . THR B 1 222 ? 121.366 62.542 12.708 1.00 20.82 221 THR B N 1
ATOM 3425 C CA . THR B 1 222 ? 122.545 62.805 13.517 1.00 20.74 221 THR B CA 1
ATOM 3426 C C . THR B 1 222 ? 123.207 61.477 13.860 1.00 27.33 221 THR B C 1
ATOM 3427 O O . THR B 1 222 ? 122.753 60.406 13.443 1.00 24.58 221 THR B O 1
ATOM 3431 N N . THR B 1 223 ? 124.311 61.558 14.604 1.00 21.51 222 THR B N 1
ATOM 3432 C CA . THR B 1 223 ? 125.041 60.386 15.062 1.00 23.00 222 THR B CA 1
ATOM 3433 C C . THR B 1 223 ? 124.808 60.148 16.545 1.00 25.96 222 THR B C 1
ATOM 3434 O O . THR B 1 223 ? 124.700 61.090 17.337 1.00 25.74 222 THR B O 1
ATOM 3438 N N . THR B 1 224 ? 124.738 58.877 16.904 1.00 26.40 223 THR B N 1
ATOM 3439 C CA . THR B 1 224 ? 125.008 58.404 18.251 1.00 25.95 223 THR B CA 1
ATOM 3440 C C . THR B 1 224 ? 126.343 57.684 18.171 1.00 24.59 223 THR B C 1
ATOM 3441 O O . THR B 1 224 ? 126.493 56.720 17.408 1.00 27.62 223 THR B O 1
ATOM 3445 N N . SER B 1 225 ? 127.329 58.206 18.889 1.00 23.38 224 SER B N 1
ATOM 3446 C CA . SER B 1 225 ? 128.684 57.691 18.787 1.00 23.90 224 SER B CA 1
ATOM 3447 C C . SER B 1 225 ? 129.473 58.231 19.960 1.00 30.06 224 SER B C 1
ATOM 3448 O O . SER B 1 225 ? 129.362 59.416 20.292 1.00 26.90 224 SER B O 1
ATOM 3451 N N . LEU B 1 226 ? 130.255 57.355 20.589 1.00 29.71 225 LEU B N 1
ATOM 3452 C CA . LEU B 1 226 ? 131.118 57.804 21.670 1.00 26.19 225 LEU B CA 1
ATOM 3453 C C . LEU B 1 226 ? 132.015 58.946 21.214 1.00 23.06 225 LEU B C 1
ATOM 3454 O O . LEU B 1 226 ? 132.261 59.881 21.978 1.00 28.40 225 LEU B O 1
ATOM 3459 N N . HIS B 1 227 ? 132.451 58.927 19.955 1.00 22.36 226 HIS B N 1
ATOM 3460 C CA . HIS B 1 227 ? 133.449 59.891 19.508 1.00 24.29 226 HIS B CA 1
ATOM 3461 C C . HIS B 1 227 ? 132.857 61.257 19.162 1.00 23.11 226 HIS B C 1
ATOM 3462 O O . HIS B 1 227 ? 133.544 62.267 19.325 1.00 26.05 226 HIS B O 1
ATOM 3469 N N . THR B 1 228 ? 131.588 61.331 18.755 1.00 21.18 227 THR B N 1
ATOM 3470 C CA . THR B 1 228 ? 130.923 62.634 18.673 1.00 24.63 227 THR B CA 1
ATOM 3471 C C . THR B 1 228 ? 130.824 63.281 20.057 1.00 20.92 227 THR B C 1
ATOM 3472 O O . THR B 1 228 ? 131.192 64.454 20.254 1.00 21.93 227 THR B O 1
ATOM 3476 N N . SER B 1 229 ? 130.337 62.512 21.034 1.00 20.58 228 SER B N 1
ATOM 3477 C CA . SER B 1 229 ? 130.248 62.994 22.407 1.00 24.96 228 SER B CA 1
ATOM 3478 C C . SER B 1 229 ? 131.615 63.403 22.942 1.00 25.51 228 SER B C 1
ATOM 3479 O O . SER B 1 229 ? 131.741 64.410 23.651 1.00 28.80 228 SER B O 1
ATOM 3482 N N . LEU B 1 230 ? 132.651 62.624 22.630 1.00 21.32 229 LEU B N 1
ATOM 3483 C CA . LEU B 1 230 ? 133.974 62.935 23.150 1.00 24.25 229 LEU B CA 1
ATOM 3484 C C . LEU B 1 230 ? 134.570 64.153 22.462 1.00 24.91 229 LEU B C 1
ATOM 3485 O O . LEU B 1 230 ? 135.323 64.897 23.090 1.00 23.39 229 LEU B O 1
ATOM 3490 N N . ALA B 1 231 ? 134.259 64.377 21.181 1.00 21.59 230 ALA B N 1
ATOM 3491 C CA . ALA B 1 231 ? 134.664 65.631 20.553 1.00 21.62 230 ALA B CA 1
ATOM 3492 C C . ALA B 1 231 ? 134.058 66.815 21.294 1.00 22.75 230 ALA B C 1
ATOM 3493 O O . ALA B 1 231 ? 134.751 67.802 21.590 1.00 17.12 230 ALA B O 1
ATOM 3495 N N . CYS B 1 232 ? 132.767 66.712 21.631 1.00 22.62 231 CYS B N 1
ATOM 3496 C CA . CYS B 1 232 ? 132.127 67.764 22.420 1.00 20.77 231 CYS B CA 1
ATOM 3497 C C . CYS B 1 232 ? 132.821 67.949 23.768 1.00 23.96 231 CYS B C 1
ATOM 3498 O O . CYS B 1 232 ? 133.064 69.080 24.203 1.00 26.28 231 CYS B O 1
ATOM 3501 N N . LYS B 1 233 ? 133.118 66.845 24.458 1.00 24.44 232 LYS B N 1
ATOM 3502 C CA . LYS B 1 233 ? 133.785 66.931 25.758 1.00 28.05 232 LYS B CA 1
ATOM 3503 C C . LYS B 1 233 ? 135.168 67.566 25.641 1.00 27.61 232 LYS B C 1
ATOM 3504 O O . LYS B 1 233 ? 135.535 68.424 26.451 1.00 27.22 232 LYS B O 1
ATOM 3510 N N . MET B 1 234 ? 135.948 67.155 24.640 1.00 24.86 233 MET B N 1
ATOM 3511 C CA . MET B 1 234 ? 137.307 67.661 24.487 1.00 27.15 233 MET B CA 1
ATOM 3512 C C . MET B 1 234 ? 137.325 69.135 24.128 1.00 25.63 233 MET B C 1
ATOM 3513 O O . MET B 1 234 ? 138.304 69.829 24.429 1.00 20.92 233 MET B O 1
ATOM 3518 N N . GLN B 1 235 ? 136.272 69.625 23.472 1.00 28.18 234 GLN B N 1
ATOM 3519 C CA . GLN B 1 235 ? 136.177 71.060 23.217 1.00 25.09 234 GLN B CA 1
ATOM 3520 C C . GLN B 1 235 ? 136.338 71.876 24.501 1.00 24.32 234 GLN B C 1
ATOM 3521 O O . GLN B 1 235 ? 137.077 72.867 24.530 1.00 24.36 234 GLN B O 1
ATOM 3527 N N . ALA B 1 236 ? 135.693 71.451 25.587 1.00 29.31 235 ALA B N 1
ATOM 3528 C CA . ALA B 1 236 ? 135.840 72.155 26.858 1.00 31.67 235 ALA B CA 1
ATOM 3529 C C . ALA B 1 236 ? 137.241 72.024 27.449 1.00 32.09 235 ALA B C 1
ATOM 3530 O O . ALA B 1 236 ? 137.585 72.779 28.364 1.00 29.16 235 ALA B O 1
ATOM 3532 N N . GLN B 1 237 ? 138.049 71.086 26.963 1.00 28.14 236 GLN B N 1
ATOM 3533 C CA . GLN B 1 237 ? 139.388 70.862 27.490 1.00 26.07 236 GLN B CA 1
ATOM 3534 C C . GLN B 1 237 ? 140.453 71.703 26.796 1.00 29.48 236 GLN B C 1
ATOM 3535 O O . GLN B 1 237 ? 141.613 71.673 27.214 1.00 27.28 236 GLN B O 1
ATOM 3541 N N . ALA B 1 238 ? 140.095 72.446 25.755 1.00 25.83 237 ALA B N 1
ATOM 3542 C CA . ALA B 1 238 ? 141.090 73.132 24.949 1.00 30.15 237 ALA B CA 1
ATOM 3543 C C . ALA B 1 238 ? 141.564 74.410 25.631 1.00 31.65 237 ALA B C 1
ATOM 3544 O O . ALA B 1 238 ? 140.840 75.042 26.404 1.00 28.98 237 ALA B O 1
ATOM 3546 N N . GLU B 1 239 ? 142.782 74.819 25.291 1.00 25.30 238 GLU B N 1
ATOM 3547 C CA . GLU B 1 239 ? 143.232 76.125 25.730 1.00 29.82 238 GLU B CA 1
ATOM 3548 C C . GLU B 1 239 ? 142.578 77.190 24.860 1.00 25.73 238 GLU B C 1
ATOM 3549 O O . GLU B 1 239 ? 141.951 76.895 23.839 1.00 23.77 238 GLU B O 1
ATOM 3555 N N . SER B 1 240 ? 142.720 78.441 25.287 1.00 24.02 239 SER B N 1
ATOM 3556 C CA . SER B 1 240 ? 142.271 79.575 24.487 1.00 25.74 239 SER B CA 1
ATOM 3557 C C . SER B 1 240 ? 142.823 79.465 23.075 1.00 20.11 239 SER B C 1
ATOM 3558 O O . SER B 1 240 ? 144.029 79.284 22.885 1.00 20.80 239 SER B O 1
ATOM 3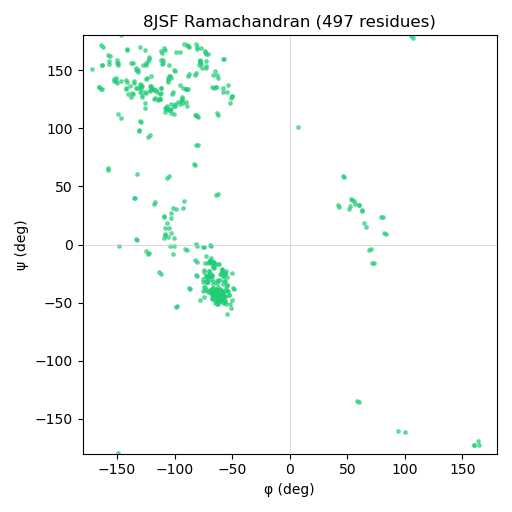561 N N . ASN B 1 241 ? 141.929 79.529 22.088 1.00 21.35 240 ASN B N 1
ATOM 3562 C CA . ASN B 1 241 ? 142.304 79.383 20.680 1.00 18.24 240 ASN B CA 1
ATOM 3563 C C . ASN B 1 241 ? 143.014 78.054 20.440 1.00 21.36 240 ASN B C 1
ATOM 3564 O O . ASN B 1 241 ? 143.905 77.946 19.595 1.00 25.34 240 ASN B O 1
ATOM 3569 N N . GLY B 1 242 ? 142.587 77.021 21.165 1.00 18.93 241 GLY B N 1
ATOM 3570 C CA . GLY B 1 242 ? 143.208 75.720 21.101 1.00 20.14 241 GLY B CA 1
ATOM 3571 C C . GLY B 1 242 ? 142.312 74.680 20.443 1.00 20.02 241 GLY B C 1
ATOM 3572 O O . GLY B 1 242 ? 141.108 74.858 20.258 1.00 18.44 241 GLY B O 1
ATOM 3573 N N . VAL B 1 243 ? 142.946 73.571 20.077 1.00 18.57 242 VAL B N 1
ATOM 3574 C CA . VAL B 1 243 ? 142.282 72.427 19.467 1.00 19.41 242 VAL B CA 1
ATOM 3575 C C . VAL B 1 243 ? 142.718 71.193 20.243 1.00 20.93 242 VAL B C 1
ATOM 3576 O O . VAL B 1 243 ? 143.915 71.010 20.492 1.00 19.63 242 VAL B O 1
ATOM 3580 N N . VAL B 1 244 ? 141.758 70.363 20.642 1.00 19.21 243 VAL B N 1
ATOM 3581 C CA . VAL B 1 244 ? 142.035 69.106 21.335 1.00 20.90 243 VAL B CA 1
ATOM 3582 C C . VAL B 1 244 ? 141.442 67.969 20.513 1.00 20.32 243 VAL B C 1
ATOM 3583 O O . VAL B 1 244 ? 140.297 68.059 20.056 1.00 19.68 243 VAL B O 1
ATOM 3587 N N . VAL B 1 245 ? 142.229 66.914 20.305 1.00 19.38 244 VAL B N 1
ATOM 3588 C CA . VAL B 1 245 ? 141.824 65.790 19.472 1.00 20.97 244 VAL B CA 1
ATOM 3589 C C . VAL B 1 245 ? 141.928 64.497 20.273 1.00 24.20 244 VAL B C 1
ATOM 3590 O O . VAL B 1 245 ? 142.696 64.383 21.233 1.00 20.95 244 VAL B O 1
ATOM 3594 N N . GLY B 1 246 ? 141.150 63.495 19.844 1.00 21.17 245 GLY B N 1
ATOM 3595 C CA . GLY B 1 246 ? 141.184 62.195 20.480 1.00 21.23 245 GLY B CA 1
ATOM 3596 C C . GLY B 1 246 ? 142.230 61.278 19.868 1.00 25.94 245 GLY B C 1
ATOM 3597 O O . GLY B 1 246 ? 142.797 61.571 18.816 1.00 23.63 245 GLY B O 1
ATOM 3598 N N . ASP B 1 247 ? 142.442 60.144 20.543 1.00 26.91 246 ASP B N 1
ATOM 3599 C CA . ASP B 1 247 ? 143.455 59.174 20.128 1.00 24.44 246 ASP B CA 1
ATOM 3600 C C . ASP B 1 247 ? 143.299 58.755 18.670 1.00 31.02 246 ASP B C 1
ATOM 3601 O O . ASP B 1 247 ? 144.296 58.601 17.954 1.00 29.07 246 ASP B O 1
ATOM 3606 N N . ASN B 1 248 ? 142.058 58.562 18.209 1.00 28.43 247 ASN B N 1
ATOM 3607 C CA . ASN B 1 248 ? 141.856 58.041 16.858 1.00 26.40 247 ASN B CA 1
ATOM 3608 C C . ASN B 1 248 ? 142.331 59.000 15.777 1.00 25.08 247 ASN B C 1
ATOM 3609 O O . ASN B 1 248 ? 142.508 58.576 14.630 1.00 29.91 247 ASN B O 1
ATOM 3614 N N . ILE B 1 249 ? 142.560 60.269 16.112 1.00 27.92 248 ILE B N 1
ATOM 3615 C CA . ILE B 1 249 ? 143.075 61.207 15.121 1.00 29.22 248 ILE B CA 1
ATOM 3616 C C . ILE B 1 249 ? 144.560 60.972 14.846 1.00 30.82 248 ILE B C 1
ATOM 3617 O O . ILE B 1 249 ? 145.018 61.154 13.711 1.00 30.26 248 ILE B O 1
ATOM 3622 N N . LEU B 1 250 ? 145.325 60.522 15.852 1.00 31.15 249 LEU B N 1
ATOM 3623 C CA . LEU B 1 250 ? 146.783 60.551 15.728 1.00 33.73 249 LEU B CA 1
ATOM 3624 C C . LEU B 1 250 ? 147.319 59.632 14.637 1.00 36.54 249 LEU B C 1
ATOM 3625 O O . LEU B 1 250 ? 148.173 60.081 13.851 1.00 37.60 249 LEU B O 1
ATOM 3630 N N . PRO B 1 251 ? 146.902 58.365 14.528 1.00 36.05 250 PRO B N 1
ATOM 3631 C CA . PRO B 1 251 ? 147.463 57.504 13.469 1.00 38.40 250 PRO B CA 1
ATOM 3632 C C . PRO B 1 251 ? 147.319 58.068 12.065 1.00 43.18 250 PRO B C 1
ATOM 3633 O O . PRO B 1 251 ? 148.090 57.675 11.180 1.00 42.62 250 PRO B O 1
ATOM 3637 N N . TYR B 1 252 ? 146.364 58.968 11.825 1.00 34.88 251 TYR B N 1
ATOM 3638 C CA . TYR B 1 252 ? 146.203 59.570 10.509 1.00 35.46 251 TYR B CA 1
ATOM 3639 C C . TYR B 1 252 ? 147.185 60.702 10.247 1.00 35.89 251 TYR B C 1
ATOM 3640 O O . TYR B 1 252 ? 147.177 61.261 9.146 1.00 37.97 251 TYR B O 1
ATOM 3649 N N . LYS B 1 253 ? 148.040 61.036 11.206 1.00 37.01 252 LYS B N 1
ATOM 3650 C CA . LYS B 1 253 ? 149.060 62.056 11.012 1.00 45.85 252 LYS B CA 1
ATOM 3651 C C . LYS B 1 253 ? 150.403 61.585 11.547 1.00 48.79 252 LYS B C 1
ATOM 3652 O O . LYS B 1 253 ? 151.160 62.355 12.148 1.00 57.38 252 LYS B O 1
ATOM 3658 N N . SER B 1 254 ? 150.719 60.309 11.317 1.00 52.97 253 SER B N 1
ATOM 3659 C CA . SER B 1 254 ? 151.986 59.701 11.738 1.00 58.69 253 SER B CA 1
ATOM 3660 C C . SER B 1 254 ? 152.269 59.943 13.217 1.00 57.76 253 SER B C 1
ATOM 3661 O O . SER B 1 254 ? 153.430 60.025 13.628 1.00 57.56 253 SER B O 1
ATOM 3664 N N . SER B 1 255 ? 151.201 60.050 14.019 1.00 60.66 254 SER B N 1
ATOM 3665 C CA . SER B 1 255 ? 151.274 60.269 15.464 1.00 64.93 254 SER B CA 1
ATOM 3666 C C . SER B 1 255 ? 152.337 61.295 15.848 1.00 66.45 254 SER B C 1
ATOM 3667 O O . SER B 1 255 ? 152.972 61.178 16.902 1.00 57.19 254 SER B O 1
ATOM 3670 N N . ASP B 1 256 ? 152.539 62.297 14.991 1.00 57.28 255 ASP B N 1
ATOM 3671 C CA . ASP B 1 256 ? 153.660 63.218 15.126 1.00 64.15 255 ASP B CA 1
ATOM 3672 C C . ASP B 1 256 ? 153.573 63.997 16.432 1.00 64.72 255 ASP B C 1
ATOM 3673 O O . ASP B 1 256 ? 152.700 64.857 16.592 1.00 68.22 255 ASP B O 1
ATOM 3678 N N . LYS B 1 257 ? 154.497 63.732 17.362 1.00 60.62 256 LYS B N 1
ATOM 3679 C CA . LYS B 1 257 ? 154.602 64.564 18.555 1.00 58.17 256 LYS B CA 1
ATOM 3680 C C . LYS B 1 257 ? 155.097 65.961 18.233 1.00 57.29 256 LYS B C 1
ATOM 3681 O O . LYS B 1 257 ? 155.212 66.798 19.135 1.00 52.97 256 LYS B O 1
ATOM 3687 N N . ASN B 1 258 ? 155.390 66.215 16.961 1.00 59.97 257 ASN B N 1
ATOM 3688 C CA . ASN B 1 258 ? 155.589 67.574 16.493 1.00 61.81 257 ASN B CA 1
ATOM 3689 C C . ASN B 1 258 ? 154.309 68.381 16.664 1.00 66.27 257 ASN B C 1
ATOM 3690 O O . ASN B 1 258 ? 154.353 69.576 16.979 1.00 64.14 257 ASN B O 1
ATOM 3695 N N . TYR B 1 259 ? 153.155 67.739 16.457 1.00 53.63 258 TYR B N 1
ATOM 3696 C CA . TYR B 1 259 ? 151.863 68.413 16.461 1.00 45.17 258 TYR B CA 1
ATOM 3697 C C . TYR B 1 259 ? 150.959 68.045 17.629 1.00 36.65 258 TYR B C 1
ATOM 3698 O O . TYR B 1 259 ? 150.101 68.848 17.993 1.00 33.92 258 TYR B O 1
ATOM 3707 N N . PHE B 1 260 ? 151.114 66.867 18.227 1.00 33.09 259 PHE B N 1
ATOM 3708 C CA . PHE B 1 260 ? 150.196 66.388 19.253 1.00 32.34 259 PHE B CA 1
ATOM 3709 C C . PHE B 1 260 ? 150.919 66.236 20.581 1.00 36.20 259 PHE B C 1
ATOM 3710 O O . PHE B 1 260 ? 152.013 65.665 20.636 1.00 39.82 259 PHE B O 1
ATOM 3718 N N . THR B 1 261 ? 150.306 66.754 21.647 1.00 32.50 260 THR B N 1
ATOM 3719 C CA . THR B 1 261 ? 150.851 66.638 22.997 1.00 32.15 260 THR B CA 1
ATOM 3720 C C . THR B 1 261 ? 149.791 66.035 23.903 1.00 27.08 260 THR B C 1
ATOM 3721 O O . THR B 1 261 ? 148.730 66.633 24.095 1.00 30.94 260 THR B O 1
ATOM 3725 N N . TYR B 1 262 ? 150.077 64.863 24.465 1.00 31.70 261 TYR B N 1
ATOM 3726 C CA . TYR B 1 262 ? 149.133 64.218 25.368 1.00 31.87 261 TYR B CA 1
ATOM 3727 C C . TYR B 1 262 ? 148.802 65.126 26.543 1.00 32.22 261 TYR B C 1
ATOM 3728 O O . TYR B 1 262 ? 149.690 65.754 27.122 1.00 31.45 261 TYR B O 1
ATOM 3737 N N . LYS B 1 263 ? 147.514 65.228 26.878 1.00 35.33 262 LYS B N 1
ATOM 3738 C CA . LYS B 1 263 ? 147.095 66.026 28.023 1.00 35.95 262 LYS B CA 1
ATOM 3739 C C . LYS B 1 263 ? 146.062 65.257 28.837 1.00 36.31 262 LYS B C 1
ATOM 3740 O O . LYS B 1 263 ? 145.216 64.548 28.279 1.00 34.81 262 LYS B O 1
ATOM 3746 N N . LYS B 1 264 ? 146.162 65.367 30.159 1.00 33.09 263 LYS B N 1
ATOM 3747 C CA . LYS B 1 264 ? 145.187 64.759 31.053 1.00 36.65 263 LYS B CA 1
ATOM 3748 C C . LYS B 1 264 ? 143.860 65.518 31.019 1.00 36.01 263 LYS B C 1
ATOM 3749 O O . LYS B 1 264 ? 143.783 66.682 30.620 1.00 34.44 263 LYS B O 1
ATOM 3755 N N . TYR B 1 265 ? 142.799 64.818 31.410 1.00 33.45 264 TYR B N 1
ATOM 3756 C CA . TYR B 1 265 ? 141.441 65.349 31.391 1.00 32.78 264 TYR B CA 1
ATOM 3757 C C . TYR B 1 265 ? 141.112 66.027 32.718 1.00 39.34 264 TYR B C 1
ATOM 3758 O O . TYR B 1 265 ? 141.194 65.397 33.777 1.00 43.51 264 TYR B O 1
ATOM 3767 N N . LYS B 1 266 ? 140.748 67.308 32.665 1.00 40.37 265 LYS B N 1
ATOM 3768 C CA . LYS B 1 266 ? 140.419 68.066 33.868 1.00 44.51 265 LYS B CA 1
ATOM 3769 C C . LYS B 1 266 ? 138.931 67.962 34.177 1.00 47.97 265 LYS B C 1
ATOM 3770 O O . LYS B 1 266 ? 138.089 68.128 33.290 1.00 46.44 265 LYS B O 1
ATOM 3776 N N . LYS B 1 267 ? 138.623 67.696 35.445 1.00 59.36 266 LYS B N 1
ATOM 3777 C CA . LYS B 1 267 ? 137.256 67.491 35.914 1.00 65.65 266 LYS B CA 1
ATOM 3778 C C . LYS B 1 267 ? 137.201 67.971 37.358 1.00 77.86 266 LYS B C 1
ATOM 3779 O O . LYS B 1 267 ? 137.850 67.379 38.228 1.00 77.06 266 LYS B O 1
ATOM 3785 N N . ASN B 1 268 ? 136.468 69.058 37.600 1.00 83.00 267 ASN B N 1
ATOM 3786 C CA . ASN B 1 268 ? 136.272 69.629 38.936 1.00 88.27 267 ASN B CA 1
ATOM 3787 C C . ASN B 1 268 ? 137.594 69.759 39.695 1.00 87.76 267 ASN B C 1
ATOM 3788 O O . ASN B 1 268 ? 137.778 69.214 40.785 1.00 91.32 267 ASN B O 1
ATOM 3793 N N . GLY B 1 269 ? 138.522 70.502 39.097 1.00 89.75 268 GLY B N 1
ATOM 3794 C CA . GLY B 1 269 ? 139.806 70.765 39.712 1.00 88.99 268 GLY B CA 1
ATOM 3795 C C . GLY B 1 269 ? 140.748 69.588 39.831 1.00 74.39 268 GLY B C 1
ATOM 3796 O O . GLY B 1 269 ? 141.891 69.781 40.263 1.00 81.62 268 GLY B O 1
ATOM 3797 N N . SER B 1 270 ? 140.328 68.381 39.469 1.00 65.38 269 SER B N 1
ATOM 3798 C CA . SER B 1 270 ? 141.217 67.229 39.482 1.00 63.39 269 SER B CA 1
ATOM 3799 C C . SER B 1 270 ? 141.542 66.820 38.050 1.00 63.38 269 SER B C 1
ATOM 3800 O O . SER B 1 270 ? 140.931 67.290 37.091 1.00 62.31 269 SER B O 1
ATOM 3803 N N . GLU B 1 271 ? 142.540 65.954 37.904 1.00 52.11 270 GLU B N 1
ATOM 3804 C CA . GLU B 1 271 ? 142.968 65.484 36.595 1.00 46.01 270 GLU B CA 1
ATOM 3805 C C . GLU B 1 271 ? 142.935 63.965 36.542 1.00 54.70 270 GLU B C 1
ATOM 3806 O O . GLU B 1 271 ? 143.303 63.291 37.508 1.00 52.59 270 GLU B O 1
ATOM 3812 N N . LEU B 1 272 ? 142.533 63.437 35.392 1.00 48.83 271 LEU B N 1
ATOM 3813 C CA . LEU B 1 272 ? 142.426 62.014 35.124 1.00 40.42 271 LEU B CA 1
ATOM 3814 C C . LEU B 1 272 ? 143.242 61.686 33.885 1.00 43.62 271 LEU B C 1
ATOM 3815 O O . LEU B 1 272 ? 143.455 62.552 33.034 1.00 46.48 271 LEU B O 1
ATOM 3820 N N . PRO B 1 273 ? 143.715 60.447 33.754 1.00 40.21 272 PRO B N 1
ATOM 3821 C CA . PRO B 1 273 ? 144.583 60.126 32.610 1.00 41.13 272 PRO B CA 1
ATOM 3822 C C . PRO B 1 273 ? 143.851 60.015 31.283 1.00 43.72 272 PRO B C 1
ATOM 3823 O O . PRO B 1 273 ? 144.490 60.173 30.234 1.00 36.68 272 PRO B O 1
ATOM 3827 N N . TYR B 1 274 ? 142.546 59.759 31.275 1.00 42.95 273 TYR B N 1
ATOM 3828 C CA . TYR B 1 274 ? 141.848 59.487 30.029 1.00 39.11 273 TYR B CA 1
ATOM 3829 C C . TYR B 1 274 ? 140.556 60.287 29.952 1.00 37.72 273 TYR B C 1
ATOM 3830 O O . TYR B 1 274 ? 139.930 60.585 30.972 1.00 37.23 273 TYR B O 1
ATOM 3839 N N . VAL B 1 275 ? 140.159 60.627 28.721 1.00 30.16 274 VAL B N 1
ATOM 3840 C CA . VAL B 1 275 ? 138.858 61.255 28.510 1.00 36.71 274 VAL B CA 1
ATOM 3841 C C . VAL B 1 275 ? 137.752 60.251 28.745 1.00 37.40 274 VAL B C 1
ATOM 3842 O O . VAL B 1 275 ? 136.643 60.617 29.161 1.00 38.73 274 VAL B O 1
ATOM 3846 N N . TYR B 1 276 ? 138.017 58.984 28.447 1.00 36.38 275 TYR B N 1
ATOM 3847 C CA . TYR B 1 276 ? 137.028 57.933 28.583 1.00 33.96 275 TYR B CA 1
ATOM 3848 C C . TYR B 1 276 ? 137.754 56.619 28.826 1.00 36.94 275 TYR B C 1
ATOM 3849 O O . TYR B 1 276 ? 138.815 56.365 28.243 1.00 38.44 275 TYR B O 1
ATOM 3858 N N . GLU B 1 277 ? 137.190 55.798 29.705 1.00 35.48 276 GLU B N 1
ATOM 3859 C CA . GLU B 1 277 ? 137.787 54.512 30.029 1.00 45.81 276 GLU B CA 1
ATOM 3860 C C . GLU B 1 277 ? 136.697 53.464 30.179 1.00 42.05 276 GLU B C 1
ATOM 3861 O O . GLU B 1 277 ? 135.712 53.687 30.888 1.00 48.95 276 GLU B O 1
ATOM 3867 N N . ILE B 1 278 ? 136.872 52.343 29.488 1.00 45.83 277 ILE B N 1
ATOM 3868 C CA . ILE B 1 278 ? 136.081 51.128 29.674 1.00 54.53 277 ILE B CA 1
ATOM 3869 C C . ILE B 1 278 ? 137.059 50.016 30.034 1.00 55.12 277 ILE B C 1
ATOM 3870 O O . ILE B 1 278 ? 137.658 49.406 29.134 1.00 54.85 277 ILE B O 1
ATOM 3875 N N . PRO B 1 279 ? 137.284 49.746 31.322 1.00 60.23 278 PRO B N 1
ATOM 3876 C CA . PRO B 1 279 ? 138.276 48.718 31.687 1.00 71.15 278 PRO B CA 1
ATOM 3877 C C . PRO B 1 279 ? 137.965 47.336 31.134 1.00 68.69 278 PRO B C 1
ATOM 3878 O O . PRO B 1 279 ? 138.888 46.636 30.700 1.00 74.82 278 PRO B O 1
ATOM 3882 N N . GLU B 1 280 ? 136.691 46.925 31.121 1.00 77.13 279 GLU B N 1
ATOM 3883 C CA . GLU B 1 280 ? 136.333 45.598 30.624 1.00 77.76 279 GLU B CA 1
ATOM 3884 C C . GLU B 1 280 ? 136.752 45.382 29.176 1.00 80.12 279 GLU B C 1
ATOM 3885 O O . GLU B 1 280 ? 136.890 44.232 28.748 1.00 85.07 279 GLU B O 1
ATOM 3891 N N . GLU B 1 281 ? 136.951 46.455 28.414 1.00 68.79 280 GLU B N 1
ATOM 3892 C CA . GLU B 1 281 ? 137.425 46.360 27.042 1.00 67.34 280 GLU B CA 1
ATOM 3893 C C . GLU B 1 281 ? 138.865 46.830 26.903 1.00 66.69 280 GLU B C 1
ATOM 3894 O O . GLU B 1 281 ? 139.359 46.955 25.777 1.00 62.68 280 GLU B O 1
ATOM 3900 N N . TYR B 1 282 ? 139.547 47.091 28.022 1.00 63.89 281 TYR B N 1
ATOM 3901 C CA . TYR B 1 282 ? 140.901 47.643 28.009 1.00 69.17 281 TYR B CA 1
ATOM 3902 C C . TYR B 1 282 ? 140.949 48.915 27.165 1.00 63.61 281 TYR B C 1
ATOM 3903 O O . TYR B 1 282 ? 141.908 49.169 26.433 1.00 62.33 281 TYR B O 1
ATOM 3912 N N . PHE B 1 283 ? 139.893 49.722 27.272 1.00 53.52 282 PHE B N 1
ATOM 3913 C CA . PHE B 1 283 ? 139.726 50.921 26.458 1.00 45.73 282 PHE B CA 1
ATOM 3914 C C . PHE B 1 283 ? 140.116 52.131 27.296 1.00 45.53 282 PHE B C 1
ATOM 3915 O O . PHE B 1 283 ? 139.433 52.472 28.264 1.00 37.46 282 PHE B O 1
ATOM 3923 N N . ARG B 1 284 ? 141.216 52.776 26.921 1.00 38.15 283 ARG B N 1
ATOM 3924 C CA . ARG B 1 284 ? 141.751 53.931 27.640 1.00 48.18 283 ARG B CA 1
ATOM 3925 C C . ARG B 1 284 ? 142.023 55.020 26.608 1.00 38.86 283 ARG B C 1
ATOM 3926 O O . ARG B 1 284 ? 143.061 54.998 25.942 1.00 38.65 283 ARG B O 1
ATOM 3934 N N . TYR B 1 285 ? 141.086 55.957 26.458 1.00 37.05 284 TYR B N 1
ATOM 3935 C CA . TYR B 1 285 ? 141.122 56.931 25.373 1.00 32.67 284 TYR B CA 1
ATOM 3936 C C . TYR B 1 285 ? 141.782 58.216 25.853 1.00 29.34 284 TYR B C 1
ATOM 3937 O O . TYR B 1 285 ? 141.295 58.858 26.790 1.00 29.18 284 TYR B O 1
ATOM 3946 N N . LYS B 1 286 ? 142.863 58.603 25.185 1.00 30.02 285 LYS B N 1
ATOM 3947 C CA . LYS B 1 286 ? 143.644 59.780 25.531 1.00 36.44 285 LYS B CA 1
ATOM 3948 C C . LYS B 1 286 ? 143.268 60.956 24.633 1.00 27.81 285 LYS B C 1
ATOM 3949 O O . LYS B 1 286 ? 142.865 60.774 23.481 1.00 31.47 285 LYS B O 1
ATOM 3955 N N . GLN B 1 287 ? 143.381 62.165 25.182 1.00 28.35 286 GLN B N 1
ATOM 3956 C CA . GLN B 1 287 ? 143.215 63.404 24.437 1.00 32.37 286 GLN B CA 1
ATOM 3957 C C . GLN B 1 287 ? 144.553 64.124 24.322 1.00 29.41 286 GLN B C 1
ATOM 3958 O O . GLN B 1 287 ? 145.461 63.950 25.145 1.00 30.06 286 GLN B O 1
ATOM 3964 N N . HIS B 1 288 ? 144.658 64.953 23.286 1.00 25.03 287 HIS B N 1
ATOM 3965 C CA . HIS B 1 288 ? 145.915 65.593 22.931 1.00 24.72 287 HIS B CA 1
ATOM 3966 C C . HIS B 1 288 ? 145.666 67.016 22.455 1.00 27.13 287 HIS B C 1
ATOM 3967 O O . HIS B 1 288 ? 144.752 67.257 21.660 1.00 24.80 287 HIS B O 1
ATOM 3974 N N . ASP B 1 289 ? 146.477 67.949 22.951 1.00 24.01 288 ASP B N 1
ATOM 3975 C CA . ASP B 1 289 ? 146.576 69.272 22.347 1.00 25.79 288 ASP B CA 1
ATOM 3976 C C . ASP B 1 289 ? 147.135 69.150 20.935 1.00 25.49 288 ASP B C 1
ATOM 3977 O O . ASP B 1 289 ? 148.102 68.421 20.694 1.00 27.18 288 ASP B O 1
ATOM 3982 N N . PHE B 1 290 ? 146.527 69.868 20.001 1.00 21.64 289 PHE B N 1
ATOM 3983 C CA . PHE B 1 290 ? 146.983 69.904 18.620 1.00 27.10 289 PHE B CA 1
ATOM 3984 C C . PHE B 1 290 ? 147.625 71.261 18.365 1.00 26.65 289 PHE B C 1
ATOM 3985 O O . PHE B 1 290 ? 146.954 72.294 18.449 1.00 24.61 289 PHE B O 1
ATOM 3993 N N . ASN B 1 291 ? 148.921 71.257 18.062 1.00 26.96 290 ASN B N 1
ATOM 3994 C CA . ASN B 1 291 ? 149.655 72.489 17.780 1.00 28.63 290 ASN B CA 1
ATOM 3995 C C . ASN B 1 291 ? 149.359 72.905 16.344 1.00 28.63 290 ASN B C 1
ATOM 3996 O O . ASN B 1 291 ? 150.100 72.588 15.413 1.00 26.92 290 ASN B O 1
ATOM 4001 N N . TRP B 1 292 ? 148.256 73.633 16.164 1.00 25.10 291 TRP B N 1
ATOM 4002 C CA . TRP B 1 292 ? 147.845 74.005 14.816 1.00 26.09 291 TRP B CA 1
ATOM 4003 C C . TRP B 1 292 ? 148.749 75.074 14.219 1.00 25.08 291 TRP B C 1
ATOM 4004 O O . TRP B 1 292 ? 148.865 75.157 12.993 1.00 25.21 291 TRP B O 1
ATOM 4015 N N . GLU B 1 293 ? 149.380 75.903 15.055 1.00 26.67 292 GLU B N 1
ATOM 4016 C CA . GLU B 1 293 ? 150.289 76.928 14.543 1.00 32.22 292 GLU B CA 1
ATOM 4017 C C . GLU B 1 293 ? 151.480 76.302 13.830 1.00 34.10 292 GLU B C 1
ATOM 4018 O O . GLU B 1 293 ? 151.837 76.696 12.711 1.00 37.49 292 GLU B O 1
ATOM 4024 N N . LYS B 1 294 ? 152.118 75.328 14.472 1.00 32.52 293 LYS B N 1
ATOM 4025 C CA . LYS B 1 294 ? 153.210 74.624 13.817 1.00 39.03 293 LYS B CA 1
ATOM 4026 C C . LYS B 1 294 ? 152.710 73.812 12.625 1.00 40.55 293 LYS B C 1
ATOM 4027 O O . LYS B 1 294 ? 153.415 73.691 11.617 1.00 41.53 293 LYS B O 1
ATOM 4033 N N . PHE B 1 295 ? 151.492 73.274 12.714 1.00 36.50 294 PHE B N 1
ATOM 4034 C CA . PHE B 1 295 ? 150.880 72.597 11.574 1.00 36.64 294 PHE B CA 1
ATOM 4035 C C . PHE B 1 295 ? 150.815 73.521 10.361 1.00 37.60 294 PHE B C 1
ATOM 4036 O O . PHE B 1 295 ? 151.190 73.134 9.249 1.00 37.68 294 PHE B O 1
ATOM 4044 N N . LEU B 1 296 ? 150.325 74.747 10.559 1.00 34.73 295 LEU B N 1
ATOM 4045 C CA . LEU B 1 296 ? 150.262 75.716 9.470 1.00 40.73 295 LEU B CA 1
ATOM 4046 C C . LEU B 1 296 ? 151.660 76.077 8.986 1.00 45.02 295 LEU B C 1
ATOM 4047 O O . LEU B 1 296 ? 151.885 76.236 7.779 1.00 46.09 295 LEU B O 1
ATOM 4052 N N . LYS B 1 297 ? 152.609 76.204 9.920 1.00 41.53 296 LYS B N 1
ATOM 4053 C CA . LYS B 1 297 ? 153.972 76.576 9.557 1.00 51.90 296 LYS B CA 1
ATOM 4054 C C . LYS B 1 297 ? 154.597 75.559 8.613 1.00 58.29 296 LYS B C 1
ATOM 4055 O O . LYS B 1 297 ? 155.308 75.933 7.675 1.00 61.29 296 LYS B O 1
ATOM 4061 N N . ASN B 1 298 ? 154.364 74.268 8.851 1.00 56.89 297 ASN B N 1
ATOM 4062 C CA . ASN B 1 298 ? 155.024 73.212 8.095 1.00 54.29 297 ASN B CA 1
ATOM 4063 C C . ASN B 1 298 ? 154.211 72.751 6.887 1.00 62.48 297 ASN B C 1
ATOM 4064 O O . ASN B 1 298 ? 154.284 71.578 6.502 1.00 68.40 297 ASN B O 1
ATOM 4069 N N . HIS B 1 299 ? 153.440 73.644 6.276 1.00 78.16 298 HIS B N 1
ATOM 4070 C CA . HIS B 1 299 ? 152.694 73.315 5.060 1.00 81.08 298 HIS B CA 1
ATOM 4071 C C . HIS B 1 299 ? 153.052 74.270 3.928 1.00 83.32 298 HIS B C 1
ATOM 4072 O O . HIS B 1 299 ? 152.759 75.462 3.988 1.00 86.20 298 HIS B O 1
#

Organism: NCBI:txid1117645

B-factor: mean 42.13, std 19.33, range [10.93, 141.68]

Solvent-accessible surface area: 21748 Å² total; per-residue (Å²): 174,118,65,8,67,63,0,22,105,47,2,150,64,49,123,142,63,84,96,157,35,124,44,12,27,9,73,23,0,47,98,2,83,143,59,149,78,60,50,100,24,8,2,0,1,0,20,3,19,18,84,62,16,19,15,1,15,95,88,4,59,21,63,7,3,6,48,0,30,56,8,2,20,28,7,4,0,45,25,0,2,137,22,112,4,10,2,1,17,1,31,60,58,5,3,1,0,2,0,12,5,111,84,42,91,66,72,114,0,0,36,10,0,0,28,0,0,0,80,1,0,91,22,4,80,40,62,5,131,71,34,2,93,124,63,52,13,62,98,1,37,0,39,0,0,0,0,5,1,44,42,128,64,0,8,0,9,24,7,18,54,40,54,1,24,13,2,12,14,18,3,15,9,17,32,0,0,41,68,0,24,60,20,12,100,55,4,10,2,0,0,0,25,46,0,22,94,51,45,95,71,47,149,75,25,4,68,90,26,107,19,110,100,155,84,61,99,65,62,48,12,15,62,8,86,129,85,187,53,135,4,71,1,9,41,7,58,13,82,82,3,38,167,70,47,132,188,70,80,7,112,177,72,3,126,107,40,11,67,59,0,28,105,51,2,145,69,47,127,81,107,151,54,15,96,116,28,123,47,9,25,8,73,23,0,46,100,3,76,110,50,154,90,59,51,104,30,8,2,0,1,0,23,4,24,19,93,63,14,21,15,1,15,88,79,3,58,18,64,9,4,4,47,0,32,95,13,5,22,48,1,6,0,59,2,0,5,119,21,97,0,7,3,1,17,1,34,64,63,9,7,2,0,2,0,12,5,107,83,48,92,66,77,111,0,0,37,9,0,0,35,0,0,0,6,1,0,32,2,4,74,55,38,4,133,87,30,3,127,123,67,45,11,68,114,3,36,0,37,0,0,0,0,5,2,41,48,111,58,0,5,0,15,13,6,3,53,22,49,1,12,9,2,12,14,18,2,15,8,18,32,0,0,43,75,0,24,58,26,10,110,53,10,10,2,0,0,0,34,48,0,22,96,51,42,104,57,55,186,70,24,10,86,82,35,92,26,123,112,150,78,59,115,74,57,53,12,14,63,10,84,137,87,178,54,122,6,76,1,9,40,6,58,10,79,73,2,20,154,74,140

Sequence (501 aa):
KNYADDIAHYLKQGKITKYEEKLGAHPSFSHLKNTNDSEYHYIVSMFVDVRNSTGLFKKFDPDVVANICRTIQLATIHTCWYFDGYVHRLQGDGLMVYFGGKGTTKQKAVDNALMAASFISYFVKNDLKNLFEEQGVSRIYTRIGLDFGDDEDTLWHNAGIGECSEVTTTSLHTSLACKMQAQAESNGVVVGDNILPYKSSDKNYFTYKKYKKNGSELPYVYEIPEEYFRYKQHDFNWEKFLKNHPQGMEQKLYKNYADDIAHYLKQGKGQITKYEEKLGAHPSFSHLKNTNDSEYHYIVSMFVDVRNSTGLFKKFDPDVVANICRTIQLATIHTCWYFDGYVHRLQGDGLMVYFGGKGTTKQKAVDNALMAASFISYFVKNDLKNLFEEQGVSRIYTRIGLDFGDDEDTLWHNAGIGECSEVTTTSLHTSLACKMQAQAESNGVVVGDNILPYKSSDKNYFTYKKYKKNGSELPYVYEIPEEYFRYKQHDFNWEKFLKNH

Secondary structure (DSSP, 8-state):
-HHHHHHHHHHT------TT--TT--TTTGGGTTSS--EE--EEEEEEEEESGGGGGGTS-HHHHHHHHHHHHHHHHHHHHHTT-EEEEEETTEEEEEE--TTS-HHHHHHHHHHHHHHHHHIIIIITTTHHHHTTSPPPEEEEEEEEE-GGG-EEEEEEETTEEEEEEE-HHHHHHHHHHTTPPTTEEEEEGGGGGGGTT-TTTEEEEPEEETTEEES-SEEEGGGTEEE-EEEE-HHHHHHTS--/-THHHHTHHHHHHHHHHHT-----TTGGG--TT--TTTGGGTTSS-EEE--EEEEEEEEESGGGGGGTS-HHHHHHHHHHHHHHHHHHHHHTTEEEEEEETTEEEEEE--TTS-HHHHHHHHHHHHHHHHHIIIIITTTHHHHTTSPPPEEEEEEEEE-GGGEEEEEEEETTEEEEEEEEHHHHHHHHHHTTPPTTEEEEEGGGGGGGTT-TTTEEEEPEEETTEEES-SEEEGGGTEEE-EEEE-HHHHHHT-

Foldseek 3Di:
DVLLVQLLVLLVDWCCDDVPQDAQADPQCNVQPPHFDKFFAKKKKKKKFKPQLVQVVVIHDPVSSCSNQVSLVVVLNVLLSVLVWRFHDDDSGTTIIIFDHDPDDPLSSLVSVLSSLLVSLCCQPPSNPCSQVVSPTDRMFMFMFIEIDGRVFWMWHWDDDDVRIHTGIDGPGNVLSVLVSVVADGSWYKYKPRSCVSVVVDPQFWAWDFRDDPNDTHRASDDDVVVPDGMTMTTGNSVSVVVPDPD/DCLVCVCQVLLVQLLVLLVDWCDDPCLVVADALADPQFNVQPPHFDKFFAKKKKKKKFKPQLVQVVVTHDPVSSCSNQVSLVVVLSVLLVNLPWRFHDDDSGITMIIFDHDVDDPLSSLVSVLRSLLSSLCCQPPSNPCSNVVSPTDRMFMFMFIEIDGRVQWMWHWDDDDVRIHTGIDGPGNVLSVQCSVVADGSWYKYKPVSCVSPVVDPLFWAWDFRDDPNDTHRASDDDVVVPDGMTMTIGRSVVVVVVD